Protein AF-A0A8T2E2P3-F1 (afdb_monomer)

Radius of gyration: 32.36 Å; Cα contacts (8 Å, |Δi|>4): 505; chains: 1; bounding box: 103×65×78 Å

Foldseek 3Di:
DDDDDDDDDDDDDDDDDDDDDDDDDDDDDDDDDDDDDDDDDDDDDDDDDDDDDDDDPPPDDPFAFAAEEAEAEPQQFGADPLEGLDDDPVSVVVVLCQQADDPDPQAGAEEEEEPSNQVRPDPVCPPPPNYQYEYADPDPPPPPVPDPSYDYDPAPRRVRVVCCDPPNVVHHQHYYYYDDQVNQQVRQADPRHFKYWYWYWHDDDDHPGGHDDHDPVFKAWQAKADWDDDPNIIIIIIMIGGDDPPPDDDDDDDDDPDPDPPPPLVVVCSVGRPVSNCRRLCVLVVVVVVCLVVPFDWDADPVRPIDGDDPDRDGDDDPPRDDPQDDVDDDPVVLVVVVVVCLQVLDQFQVSCVVVVRCPCQVCQACVNCVVVPNNVDDRRGNWCDRSNCVVPNPDQTPVNVVVVVPD

Mean predicted aligned error: 13.09 Å

Solvent-accessible surface area (backbone atoms only — not comparable to full-atom values): 25775 Å² total; per-residue (Å²): 134,85,91,86,82,89,82,91,84,80,88,86,92,85,84,85,91,88,80,85,87,89,76,89,86,86,88,82,90,84,85,84,85,89,82,91,74,90,78,90,81,84,80,81,88,78,89,80,88,80,91,76,93,71,93,71,79,79,73,75,71,87,73,58,60,32,28,37,45,50,59,29,29,79,84,29,28,52,22,30,96,76,36,66,77,68,79,55,71,70,57,54,48,50,54,48,51,63,56,48,60,64,94,50,87,88,37,32,20,33,39,36,29,26,48,68,45,61,68,54,44,56,72,95,56,54,73,54,79,75,30,39,34,35,38,32,46,84,60,96,81,74,82,54,77,85,43,86,59,41,48,77,28,71,41,71,67,56,42,36,56,54,46,61,32,82,71,36,48,79,36,44,76,50,40,34,41,60,29,31,47,72,50,38,55,65,41,67,80,34,91,50,34,48,34,41,40,36,38,44,28,77,52,92,66,84,52,80,33,55,42,72,79,83,52,68,91,44,32,45,81,60,34,62,52,75,78,43,80,54,91,93,40,43,32,29,51,34,34,31,35,52,56,78,76,77,76,90,74,82,92,78,81,94,76,78,100,70,87,70,80,81,74,58,64,74,60,48,62,73,69,41,57,66,84,58,53,70,52,27,68,68,47,59,56,54,52,49,54,52,45,29,75,74,70,28,48,79,40,83,49,99,83,73,77,53,44,65,42,76,84,92,82,86,85,85,81,68,70,90,84,51,73,97,68,65,78,96,49,93,67,67,57,70,52,56,54,54,51,51,50,40,32,73,71,31,54,38,51,45,52,70,38,44,79,73,73,39,64,91,50,50,72,73,22,31,58,70,46,32,45,75,73,69,43,68,87,54,57,71,22,49,60,50,83,42,72,10,25,45,74,74,44,64,92,57,78,49,76,79,61,52,72,72,65,79,79,124

Nearest PDB structures (foldseek):
  6kp7-assembly1_B  TM=4.936E-01  e=2.558E-30  Plasmodium falciparum
  6a2m-assembly1_B  TM=5.036E-01  e=3.476E-30  Plasmodium falciparum
  8jfd-assembly1_B  TM=5.015E-01  e=2.189E-29  Plasmodium falciparum
  8jfb-assembly1_A  TM=4.984E-01  e=1.079E-28  Plasmodium falciparum
  6kp2-assembly1_B  TM=4.870E-01  e=9.541E-29  Plasmodium falciparum

Organism: NCBI:txid1240361

Secondary structure (DSSP, 8-state):
-----------------------------------------------------------------EEEEEEEETT-EEEBTTB-SS--HHHHHHHHHHHH--SSTT-EEEEEEEHHHHHHS-GGG-S-TTEEEEEE---TT---TTSTTEEEESSHHHHHHHHHSTTHHHHEEEEEE---HHHHHHHTTSTTEEEEEEEEE-S----SEE-PPP-TTTEEEEEEPPPEEETTEEEEEEEEEE--------------S-------HHHHHHHS-HHHHTTSTHHHHHHHHHHHHHHPEEE--TTSS-EEE-SS------TTT-----SSS---HHHHHHHHHHHHHT--BTHHHHTTT--TTHHHHSHHHHHHTT-TTSPTTB--S-HHHHHHHTTPPPHHHHTTTS--

Sequence (408 aa):
MRCLQNSAKTLPLAFKSALLPLSQRWFCKFSPKPSSLTNIFKVSISTMANTLNGNVIMTSKPQSTYQVVVAATKEMGIGKDGKLPWNLPTDLKFFKDLTLSTSDSAKKNAVVMGRKTWESIPKKYRPLSGRLNVVLSRSSGFDIANTENVVTCSSIDSALDLLAAPPFSLSIEKVFVIGGGDILREALNKPSCEAIHITEIDTSIDCDTFIPTVDTSAYQPWCSSFPICENGLRFSFTTHVRVKSSSAGEASDESDGSKVLQVDWKKFSSVLPKMIFDRHEEYLYLNLVKEIISNGNLKDDRTGTGTLSKFGCQMKFNLRRNFPLLTTKRVFWRGVVEELLWFISGSTNAKVLQEKGIRIWDGNASRAYLDGIGLTEREEGDLGPVYGFQWRHFGAKSVASLLSLDTF

InterPro domains:
  IPR001796 Dihydrofolate reductase domain [PF00186] (67-237)
  IPR001796 Dihydrofolate reductase domain [PS51330] (65-242)
  IPR001796 Dihydrofolate reductase domain [cd00209] (69-241)
  IPR017925 Dihydrofolate reductase conserved site [PS00075] (77-99)
  IPR023451 Thymidylate synthase/dCMP hydroxymethylase domain [PF00303] (285-398)
  IPR023451 Thymidylate synthase/dCMP hydroxymethylase domain [cd00351] (285-397)
  IPR024072 Dihydrofolate reductase-like domain superfamily [G3DSA:3.40.430.10] (48-232)
  IPR024072 Dihydrofolate reductase-like domain superfamily [SSF53597] (54-242)
  IPR036926 Thymidylate synthase/dCMP hydroxymethylase superfamily [G3DSA:3.30.572.10] (270-402)
  IPR036926 Thymidylate synthase/dCMP hydroxymethylase superfamily [SSF55831] (251-396)
  IPR045097 Thymidylate synthase/dCMP hydroxymethylase [PTHR11548] (89-397)

pLDDT: mean 79.54, std 26.97, range [21.84, 98.62]

Structure (mmCIF, N/CA/C/O backbone):
data_AF-A0A8T2E2P3-F1
#
_entry.id   AF-A0A8T2E2P3-F1
#
loop_
_atom_site.group_PDB
_atom_site.id
_atom_site.type_symbol
_atom_site.label_atom_id
_atom_site.label_alt_id
_atom_site.label_comp_id
_atom_site.label_asym_id
_atom_site.label_entity_id
_atom_site.label_seq_id
_atom_site.pdbx_PDB_ins_code
_atom_site.Cartn_x
_atom_site.Cartn_y
_atom_site.Cartn_z
_atom_site.occupancy
_atom_site.B_iso_or_equiv
_atom_site.auth_seq_id
_atom_site.auth_comp_id
_atom_site.auth_asym_id
_atom_site.auth_atom_id
_atom_site.pdbx_PDB_model_num
ATOM 1 N N . MET A 1 1 ? -50.646 -14.291 -24.635 1.00 32.50 1 MET A N 1
ATOM 2 C CA . MET A 1 1 ? -51.822 -13.771 -23.905 1.00 32.50 1 MET A CA 1
ATOM 3 C C . MET A 1 1 ? -51.378 -12.578 -23.063 1.00 32.50 1 MET A C 1
ATOM 5 O O . MET A 1 1 ? -50.453 -12.765 -22.291 1.00 32.50 1 MET A O 1
ATOM 9 N N . ARG A 1 2 ? -52.019 -11.407 -23.278 1.00 30.81 2 ARG A N 1
ATOM 10 C CA . ARG A 1 2 ? -51.951 -10.096 -22.562 1.00 30.81 2 ARG A CA 1
ATOM 11 C C . ARG A 1 2 ? -50.539 -9.491 -22.383 1.00 30.81 2 ARG A C 1
ATOM 13 O O . ARG A 1 2 ? -49.791 -9.971 -21.552 1.00 30.81 2 ARG A O 1
ATOM 20 N N . CYS A 1 3 ? -50.030 -8.517 -23.149 1.00 22.23 3 CYS A N 1
ATOM 21 C CA . CYS A 1 3 ? -50.556 -7.315 -23.831 1.00 22.23 3 CYS A CA 1
ATOM 22 C C . CYS A 1 3 ? -50.947 -6.154 -22.891 1.00 22.23 3 CYS A C 1
ATOM 24 O O . CYS A 1 3 ? -51.938 -6.289 -22.184 1.00 22.23 3 CYS A O 1
ATOM 26 N N . LEU A 1 4 ? -50.161 -5.062 -22.945 1.00 29.64 4 LEU A N 1
ATOM 27 C CA . LEU A 1 4 ? -50.432 -3.622 -22.700 1.00 29.64 4 LEU A CA 1
ATOM 28 C C . LEU A 1 4 ? -49.113 -2.896 -23.097 1.00 29.64 4 LEU A C 1
ATOM 30 O O . LEU A 1 4 ? -48.119 -3.068 -22.404 1.00 29.64 4 LEU A O 1
ATOM 34 N N . GLN A 1 5 ? -48.858 -2.400 -24.316 1.00 30.52 5 GLN A N 1
ATOM 35 C CA . GLN A 1 5 ? -49.372 -1.254 -25.098 1.00 30.52 5 GLN A CA 1
ATOM 36 C C . GLN A 1 5 ? -49.203 0.164 -24.499 1.00 30.52 5 GLN A C 1
ATOM 38 O O . GLN A 1 5 ? -49.908 0.523 -23.567 1.00 30.52 5 GLN A O 1
ATOM 43 N N . ASN A 1 6 ? -48.368 0.954 -25.208 1.00 28.56 6 ASN A N 1
ATOM 44 C CA . ASN A 1 6 ? -48.433 2.397 -25.540 1.00 28.56 6 ASN A CA 1
ATOM 45 C C . ASN A 1 6 ? -48.323 3.438 -24.393 1.00 28.56 6 ASN A C 1
ATOM 47 O O . ASN A 1 6 ? -48.790 3.223 -23.292 1.00 28.56 6 ASN A O 1
ATOM 51 N N . SER A 1 7 ? -47.722 4.624 -24.559 1.00 26.42 7 SER A N 1
ATOM 52 C CA . SER A 1 7 ? -47.646 5.494 -25.737 1.00 26.42 7 SER A CA 1
ATOM 53 C C . SER A 1 7 ? -46.499 6.515 -25.632 1.00 26.42 7 SER A C 1
ATOM 55 O O . SER A 1 7 ? -46.106 6.920 -24.539 1.00 26.42 7 SER A O 1
ATOM 57 N N . ALA A 1 8 ? -46.021 6.963 -26.792 1.00 27.27 8 ALA A N 1
ATOM 58 C CA . ALA A 1 8 ? -45.264 8.195 -26.974 1.00 27.27 8 ALA A CA 1
ATOM 59 C C . ALA A 1 8 ? -46.207 9.415 -26.968 1.00 27.27 8 ALA A C 1
ATOM 61 O O . ALA A 1 8 ? -47.279 9.357 -27.573 1.00 27.27 8 ALA A O 1
ATOM 62 N N . LYS A 1 9 ? -45.773 10.537 -26.374 1.00 28.06 9 LYS A N 1
ATOM 63 C CA . LYS A 1 9 ? -46.256 11.893 -26.685 1.00 28.06 9 LYS A CA 1
ATOM 64 C C . LYS A 1 9 ? -45.109 12.909 -26.640 1.00 28.06 9 LYS A C 1
ATOM 66 O O . LYS A 1 9 ? -44.161 12.797 -25.872 1.00 28.06 9 LYS A O 1
ATOM 71 N N . THR A 1 10 ? -45.245 13.855 -27.550 1.00 27.80 10 THR A N 1
ATOM 72 C CA . THR A 1 10 ? -44.367 14.900 -28.075 1.00 27.80 10 THR A CA 1
ATOM 73 C C . THR A 1 10 ? -44.392 16.209 -27.258 1.00 27.80 10 THR A C 1
ATOM 75 O O . THR A 1 10 ? -45.474 16.614 -26.861 1.00 27.80 10 THR A O 1
ATOM 78 N N . LEU A 1 11 ? -43.214 16.867 -27.140 1.00 25.88 11 LEU A N 1
ATOM 79 C CA . LEU A 1 11 ? -42.874 18.320 -27.284 1.00 25.88 11 LEU A CA 1
ATOM 80 C C . LEU A 1 11 ? -43.616 19.408 -26.442 1.00 25.88 11 LEU A C 1
ATOM 82 O O . LEU A 1 11 ? -44.789 19.226 -26.141 1.00 25.88 11 LEU A O 1
ATOM 86 N N . PRO A 1 12 ? -42.983 20.566 -26.083 1.00 29.44 12 PRO A N 1
ATOM 87 C CA . PRO A 1 12 ? -42.360 21.491 -27.053 1.00 29.44 12 PRO A CA 1
ATOM 88 C C . PRO A 1 12 ? -41.053 22.229 -26.671 1.00 29.44 12 PRO A C 1
ATOM 90 O O . PRO A 1 12 ? -40.646 22.331 -25.518 1.00 29.44 12 PRO A O 1
ATOM 93 N N . LEU A 1 13 ? -40.432 22.779 -27.728 1.00 26.31 13 LEU A N 1
ATOM 94 C CA . LEU A 1 13 ? -39.386 23.808 -27.746 1.00 26.31 13 LEU A CA 1
ATOM 95 C C . LEU A 1 13 ? -39.883 25.170 -27.219 1.00 26.31 13 LEU A C 1
ATOM 97 O O . LEU A 1 13 ? -40.925 25.636 -27.669 1.00 26.31 13 LEU A O 1
ATOM 101 N N . ALA A 1 14 ? -39.038 25.854 -26.438 1.00 27.03 14 ALA A N 1
ATOM 102 C CA . ALA A 1 14 ? -38.709 27.297 -26.464 1.00 27.03 14 ALA A CA 1
ATOM 103 C C . ALA A 1 14 ? -37.626 27.502 -25.369 1.00 27.03 14 ALA A C 1
ATOM 105 O O . ALA A 1 14 ? -37.772 26.948 -24.291 1.00 27.03 14 ALA A O 1
ATOM 106 N N . PHE A 1 15 ? -36.467 28.144 -25.526 1.00 25.30 15 PHE A N 1
ATOM 107 C CA . PHE A 1 15 ? -36.116 29.402 -26.178 1.00 25.30 15 PHE A CA 1
ATOM 108 C C . PHE A 1 15 ? -34.652 29.358 -26.664 1.00 25.30 15 PHE A C 1
ATOM 110 O O . PHE A 1 15 ? -33.798 28.691 -26.082 1.00 25.30 15 PHE A O 1
ATOM 117 N N . LYS A 1 16 ? -34.378 30.091 -27.746 1.00 23.72 16 LYS A N 1
ATOM 118 C CA . LYS A 1 16 ? -33.065 30.286 -28.373 1.00 23.72 16 LYS A CA 1
ATOM 119 C C . LYS A 1 16 ? -32.255 31.413 -27.701 1.00 23.72 16 LYS A C 1
ATOM 121 O O . LYS A 1 16 ? -32.829 32.358 -27.178 1.00 23.72 16 LYS A O 1
ATOM 126 N N . SER A 1 17 ? -30.941 31.328 -27.941 1.00 24.06 17 SER A N 1
ATOM 127 C CA . SER A 1 17 ? -29.951 32.397 -28.203 1.00 24.06 17 SER A CA 1
ATOM 128 C C . SER A 1 17 ? -29.330 33.208 -27.061 1.00 24.06 17 SER A C 1
ATOM 130 O O . SER A 1 17 ? -30.025 33.963 -26.392 1.00 24.06 17 SER A O 1
ATOM 132 N N . ALA A 1 18 ? -27.989 33.130 -27.000 1.00 25.72 18 ALA A N 1
ATOM 133 C CA . ALA A 1 18 ? -26.968 34.181 -26.786 1.00 25.72 18 ALA A CA 1
ATOM 134 C C . ALA A 1 18 ? -25.758 33.518 -26.081 1.00 25.72 18 ALA A C 1
ATOM 136 O O . ALA A 1 18 ? -25.969 32.798 -25.119 1.00 25.72 18 ALA A O 1
ATOM 137 N N . LEU A 1 19 ? -24.475 33.628 -26.435 1.00 25.45 19 LEU A N 1
ATOM 138 C CA . LEU A 1 19 ? -23.687 34.404 -27.392 1.00 25.45 19 LEU A CA 1
ATOM 139 C C . LEU A 1 19 ? -22.328 33.671 -27.554 1.00 25.45 19 LEU A C 1
ATOM 141 O O . LEU A 1 19 ? -21.852 33.015 -26.629 1.00 25.45 19 LEU A O 1
ATOM 145 N N . LEU A 1 20 ? -21.725 33.784 -28.740 1.00 26.14 20 LEU A N 1
ATOM 146 C CA . LEU A 1 20 ? -20.353 33.374 -29.090 1.00 26.14 20 LEU A CA 1
ATOM 147 C C . LEU A 1 20 ? -19.294 34.305 -28.432 1.00 26.14 20 LEU A C 1
ATOM 149 O O . LEU A 1 20 ? -19.658 35.334 -27.861 1.00 26.14 20 LEU A O 1
ATOM 153 N N . PRO A 1 21 ? -17.993 33.948 -28.480 1.00 29.62 21 PRO A N 1
ATOM 154 C CA . PRO A 1 21 ? -16.969 34.382 -27.535 1.00 29.62 21 PRO A CA 1
ATOM 155 C C . PRO A 1 21 ? -16.319 35.712 -27.925 1.00 29.62 21 PRO A C 1
ATOM 157 O O . PRO A 1 21 ? -16.136 36.012 -29.103 1.00 29.62 21 PRO A O 1
ATOM 160 N N . LEU A 1 22 ? -15.881 36.475 -26.922 1.00 24.39 22 LEU A N 1
ATOM 161 C CA . LEU A 1 22 ? -15.024 37.640 -27.119 1.00 24.39 22 LEU A CA 1
ATOM 162 C C . LEU A 1 22 ? -13.557 37.263 -26.914 1.00 24.39 22 LEU A C 1
ATOM 164 O O . LEU A 1 22 ? -13.093 36.984 -25.811 1.00 24.39 22 LEU A O 1
ATOM 168 N N . SER A 1 23 ? -12.843 37.265 -28.032 1.00 23.02 23 SER A N 1
ATOM 169 C CA . SER A 1 23 ? -11.392 37.305 -28.142 1.00 23.02 23 SER A CA 1
ATOM 170 C C . SER A 1 23 ? -10.865 38.747 -28.111 1.00 23.02 23 SER A C 1
ATOM 172 O O . SER A 1 23 ? -11.543 39.640 -28.612 1.00 23.02 23 SER A O 1
ATOM 174 N N . GLN A 1 24 ? -9.586 38.888 -27.728 1.00 23.72 24 GLN A N 1
ATOM 175 C CA . GLN A 1 24 ? -8.677 40.033 -27.951 1.00 23.72 24 GLN A CA 1
ATOM 176 C C . GLN A 1 24 ? -8.934 41.256 -27.044 1.00 23.72 24 GLN A C 1
ATOM 178 O O . GLN A 1 24 ? -10.059 41.693 -26.881 1.00 23.72 24 GLN A O 1
ATOM 183 N N . ARG A 1 25 ? -7.958 41.882 -26.380 1.00 24.16 25 ARG A N 1
ATOM 184 C CA . ARG A 1 25 ? -6.604 42.320 -26.763 1.00 24.16 25 ARG A CA 1
ATOM 185 C C . ARG A 1 25 ? -5.821 42.573 -25.470 1.00 24.16 25 ARG A C 1
ATOM 187 O O . ARG A 1 25 ? -6.379 43.225 -24.606 1.00 24.16 25 ARG A O 1
ATOM 194 N N . TRP A 1 26 ? -4.545 42.198 -25.408 1.00 23.14 26 TRP A N 1
ATOM 195 C CA . TRP A 1 26 ? -3.450 43.097 -25.005 1.00 23.14 26 TRP A CA 1
ATOM 196 C C . TRP A 1 26 ? -2.167 42.586 -25.674 1.00 23.14 26 TRP A C 1
ATOM 198 O O . TRP A 1 26 ? -1.697 41.482 -25.418 1.00 23.14 26 TRP A O 1
ATOM 208 N N . PHE A 1 27 ? -1.670 43.387 -26.614 1.00 22.23 27 PHE A N 1
ATOM 209 C CA . PHE A 1 27 ? -0.384 43.244 -27.290 1.00 22.23 27 PHE A CA 1
ATOM 210 C C . PHE A 1 27 ? 0.647 44.068 -26.514 1.00 22.23 27 PHE A C 1
ATOM 212 O O . PHE A 1 27 ? 0.399 45.244 -26.277 1.00 22.23 27 PHE A O 1
ATOM 219 N N . CYS A 1 28 ? 1.806 43.483 -26.222 1.00 23.55 28 CYS A N 1
ATOM 220 C CA . CYS A 1 28 ? 3.120 44.143 -26.229 1.00 23.55 28 CYS A CA 1
ATOM 221 C C . CYS A 1 28 ? 4.172 43.022 -26.269 1.00 23.55 28 CYS A C 1
ATOM 223 O O . CYS A 1 28 ? 4.349 42.290 -25.306 1.00 23.55 28 CYS A O 1
ATOM 225 N N . LYS A 1 29 ? 4.616 42.644 -27.475 1.00 23.12 29 LYS A N 1
ATOM 226 C CA . LYS A 1 29 ? 5.936 42.987 -28.042 1.00 23.12 29 LYS A CA 1
ATOM 227 C C . LYS A 1 29 ? 7.100 42.575 -27.134 1.00 23.12 29 LYS A C 1
ATOM 229 O O . LYS A 1 29 ? 7.430 43.320 -26.233 1.00 23.12 29 LYS A O 1
ATOM 234 N N . PHE A 1 30 ? 7.743 41.451 -27.456 1.00 23.47 30 PHE A N 1
ATOM 235 C CA . PHE A 1 30 ? 9.189 41.355 -27.714 1.00 23.47 30 PHE A CA 1
ATOM 236 C C . PHE A 1 30 ? 9.489 39.974 -28.331 1.00 23.47 30 PHE A C 1
ATOM 238 O O . PHE A 1 30 ? 9.355 38.943 -27.683 1.00 23.47 30 PHE A O 1
ATOM 245 N N . SER A 1 31 ? 9.863 39.963 -29.612 1.00 21.84 31 SER A N 1
ATOM 246 C CA . SER A 1 31 ? 10.629 38.871 -30.230 1.00 21.84 31 SER A CA 1
ATOM 247 C C . SER A 1 31 ? 12.106 39.254 -30.212 1.00 21.84 31 SER A C 1
ATOM 249 O O . SER A 1 31 ? 12.425 40.438 -30.344 1.00 21.84 31 SER A O 1
ATOM 251 N N . PRO A 1 32 ? 12.999 38.258 -30.200 1.00 25.39 32 PRO A N 1
ATOM 252 C CA . PRO A 1 32 ? 13.925 38.164 -31.322 1.00 25.39 32 PRO A CA 1
ATOM 253 C C . PRO A 1 32 ? 13.973 36.756 -31.933 1.00 25.39 32 PRO A C 1
ATOM 255 O O . PRO A 1 32 ? 13.748 35.741 -31.280 1.00 25.39 32 PRO A O 1
ATOM 258 N N . LYS A 1 33 ? 14.229 36.744 -33.242 1.00 26.05 33 LYS A N 1
ATOM 259 C CA . LYS A 1 33 ? 14.414 35.583 -34.123 1.00 26.05 33 LYS A CA 1
ATOM 260 C C . LYS A 1 33 ? 15.850 35.012 -34.011 1.00 26.05 33 LYS A C 1
ATOM 262 O O . LYS A 1 33 ? 16.693 35.640 -33.376 1.00 26.05 33 LYS A O 1
ATOM 267 N N . PRO A 1 34 ? 16.118 33.828 -34.600 1.00 29.92 34 PRO A N 1
ATOM 268 C CA . PRO A 1 34 ? 17.146 32.892 -34.151 1.00 29.92 34 PRO A CA 1
ATOM 269 C C . PRO A 1 34 ? 18.519 33.157 -34.775 1.00 29.92 34 PRO A C 1
ATOM 271 O O . PRO A 1 34 ? 18.611 33.597 -35.920 1.00 29.92 34 PRO A O 1
ATOM 274 N N . SER A 1 35 ? 19.583 32.798 -34.055 1.00 25.56 35 SER A N 1
ATOM 275 C CA . SER A 1 35 ? 20.931 32.679 -34.607 1.00 25.56 35 SER A CA 1
ATOM 276 C C . SER A 1 35 ? 21.362 31.212 -34.669 1.00 25.56 35 SER A C 1
ATOM 278 O O . SER A 1 35 ? 21.350 30.466 -33.694 1.00 25.56 35 SER A O 1
ATOM 280 N N . SER A 1 36 ? 21.718 30.822 -35.888 1.00 24.52 36 SER A N 1
ATOM 281 C CA . SER A 1 36 ? 22.431 29.610 -36.271 1.00 24.52 36 SER A CA 1
ATOM 282 C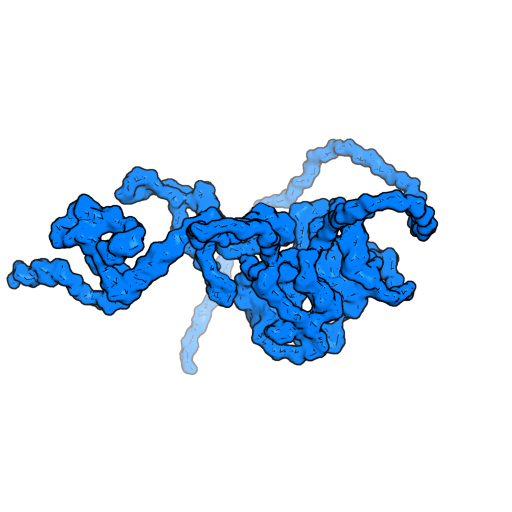 C . SER A 1 36 ? 23.771 29.516 -35.548 1.00 24.52 36 SER A C 1
ATOM 284 O O . SER A 1 36 ? 24.603 30.389 -35.766 1.00 24.52 36 SER A O 1
ATOM 286 N N . LEU A 1 37 ? 24.024 28.425 -34.823 1.00 25.80 37 LEU A N 1
ATOM 287 C CA . LEU A 1 37 ? 25.370 27.875 -34.651 1.00 25.80 37 LEU A CA 1
ATOM 288 C C . LEU A 1 37 ? 25.288 26.348 -34.553 1.00 25.80 37 LEU A C 1
ATOM 290 O O . LEU A 1 37 ? 24.972 25.764 -33.520 1.00 25.80 37 LEU A O 1
ATOM 294 N N . THR A 1 38 ? 25.591 25.711 -35.678 1.00 26.02 38 THR A N 1
ATOM 295 C CA . THR A 1 38 ? 26.175 24.374 -35.745 1.00 26.02 38 THR A CA 1
ATOM 296 C C . THR A 1 38 ? 27.364 24.284 -34.790 1.00 26.02 38 THR A C 1
ATOM 298 O O . THR A 1 38 ? 28.308 25.054 -34.940 1.00 26.02 38 THR A O 1
ATOM 301 N N . ASN A 1 39 ? 27.363 23.327 -33.863 1.00 26.00 39 ASN A N 1
ATOM 302 C CA . ASN A 1 39 ? 28.605 22.826 -33.286 1.00 26.00 39 ASN A CA 1
ATOM 303 C C . ASN A 1 39 ? 28.521 21.317 -33.067 1.00 26.00 39 ASN A C 1
ATOM 305 O O . ASN A 1 39 ? 27.759 20.797 -32.256 1.00 26.00 39 ASN A O 1
ATOM 309 N N . ILE A 1 40 ? 29.327 20.640 -33.875 1.00 25.66 40 ILE A N 1
ATOM 310 C CA . ILE A 1 40 ? 29.648 19.225 -33.839 1.00 25.66 40 ILE A CA 1
ATOM 311 C C . ILE A 1 40 ? 30.580 19.025 -32.642 1.00 25.66 40 ILE A C 1
ATOM 313 O O . ILE A 1 40 ? 31.714 19.492 -32.674 1.00 25.66 40 ILE A O 1
ATOM 317 N N . PHE A 1 41 ? 30.142 18.309 -31.608 1.00 24.27 41 PHE A N 1
ATOM 318 C CA . PHE A 1 41 ? 31.055 17.774 -30.599 1.00 24.27 41 PHE A CA 1
ATOM 319 C C . PHE A 1 41 ? 31.232 16.274 -30.826 1.00 24.27 41 PHE A C 1
ATOM 321 O O . PHE A 1 41 ? 30.468 15.447 -30.339 1.00 24.27 41 PHE A O 1
ATOM 328 N N . LYS A 1 42 ? 32.280 15.928 -31.583 1.00 23.34 42 LYS A N 1
ATOM 329 C CA . LYS A 1 42 ? 32.980 14.652 -31.417 1.00 23.34 42 LYS A CA 1
ATOM 330 C C . LYS A 1 42 ? 33.859 14.797 -30.178 1.00 23.34 42 LYS A C 1
ATOM 332 O O . LYS A 1 42 ? 34.822 15.556 -30.215 1.00 23.34 42 LYS A O 1
ATOM 337 N N . VAL A 1 43 ? 33.556 14.074 -29.105 1.00 24.30 43 VAL A N 1
ATOM 338 C CA . VAL A 1 43 ? 34.501 13.890 -27.996 1.00 24.30 43 VAL A CA 1
ATOM 339 C C . VAL A 1 43 ? 35.020 12.463 -28.070 1.00 24.30 43 VAL A C 1
ATOM 341 O O . VAL A 1 43 ? 34.298 11.506 -27.809 1.00 24.30 43 VAL A O 1
ATOM 344 N N . SER A 1 44 ? 36.281 12.349 -28.479 1.00 22.84 44 SER A N 1
ATOM 345 C CA . SER A 1 44 ? 37.091 11.144 -28.338 1.00 22.84 44 SER A CA 1
ATOM 346 C C . SER A 1 44 ? 37.730 11.203 -26.951 1.00 22.84 44 SER A C 1
ATOM 348 O O . SER A 1 44 ? 38.431 12.167 -26.649 1.00 22.84 44 SER A O 1
ATOM 350 N N . ILE A 1 45 ? 37.466 10.223 -26.087 1.00 27.70 45 ILE A N 1
ATOM 351 C CA . ILE A 1 45 ? 38.101 10.145 -24.766 1.00 27.70 45 ILE A CA 1
ATOM 352 C C . ILE A 1 45 ? 39.444 9.433 -24.942 1.00 27.70 45 ILE A C 1
ATOM 354 O O . ILE A 1 45 ? 39.493 8.217 -25.105 1.00 27.70 45 ILE A O 1
ATOM 358 N N . SER A 1 46 ? 40.536 10.198 -24.929 1.00 24.88 46 SER A N 1
ATOM 359 C CA . SER A 1 46 ? 41.890 9.668 -24.770 1.00 24.88 46 SER A CA 1
ATOM 360 C C . SER A 1 46 ? 42.219 9.534 -23.284 1.00 24.88 46 SER A C 1
ATOM 362 O O . SER A 1 46 ? 42.163 10.510 -22.535 1.00 24.88 46 SER A O 1
ATOM 364 N N . THR A 1 47 ? 42.578 8.322 -22.878 1.00 26.34 47 THR A N 1
ATOM 365 C CA . THR A 1 47 ? 43.070 7.947 -21.551 1.00 26.34 47 THR A CA 1
ATOM 366 C C . THR A 1 47 ? 44.267 8.808 -21.137 1.00 26.34 47 THR A C 1
ATOM 368 O O . THR A 1 47 ? 45.287 8.801 -21.822 1.00 26.34 47 THR A O 1
ATOM 371 N N . MET A 1 48 ? 44.183 9.496 -19.996 1.00 24.67 48 MET A N 1
ATOM 372 C CA . MET A 1 48 ? 45.365 9.998 -19.291 1.00 24.67 48 MET A CA 1
ATOM 373 C C . MET A 1 48 ? 45.557 9.191 -18.011 1.00 24.67 48 MET A C 1
ATOM 375 O O . MET A 1 48 ? 44.768 9.282 -17.073 1.00 24.67 48 MET A O 1
ATOM 379 N N . ALA A 1 49 ? 46.602 8.366 -18.014 1.00 26.75 49 ALA A N 1
ATOM 380 C CA . ALA A 1 49 ? 47.135 7.726 -16.826 1.00 26.75 49 ALA A CA 1
ATOM 381 C C . ALA A 1 49 ? 48.008 8.742 -16.081 1.00 26.75 49 ALA A C 1
ATOM 383 O O . ALA A 1 49 ? 48.949 9.274 -16.660 1.00 26.75 49 ALA A O 1
ATOM 384 N N . ASN A 1 50 ? 47.712 8.982 -14.805 1.00 26.02 50 ASN A N 1
ATOM 385 C CA . ASN A 1 50 ? 48.649 9.604 -13.877 1.00 26.02 50 ASN A CA 1
ATOM 386 C C . ASN A 1 50 ? 48.772 8.708 -12.646 1.00 26.02 50 ASN A C 1
ATOM 388 O O . ASN A 1 50 ? 47.819 8.512 -11.893 1.00 26.02 50 ASN A O 1
ATOM 392 N N . THR A 1 51 ? 49.964 8.146 -12.484 1.00 27.27 51 THR A N 1
ATOM 393 C CA . THR A 1 51 ? 50.394 7.353 -11.336 1.00 27.27 51 THR A CA 1
ATOM 394 C C . THR A 1 51 ? 50.811 8.299 -10.217 1.00 27.27 51 THR A C 1
ATOM 396 O O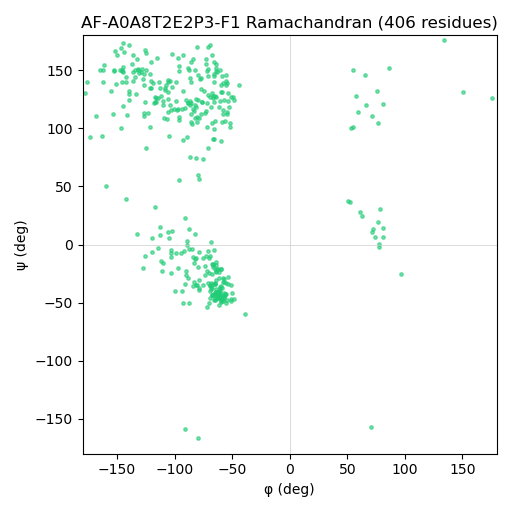 . THR A 1 51 ? 51.775 9.034 -10.396 1.00 27.27 51 THR A O 1
ATOM 399 N N . LEU A 1 52 ? 50.145 8.255 -9.061 1.00 27.41 52 LEU A N 1
ATOM 400 C CA . LEU A 1 52 ? 50.666 8.791 -7.799 1.00 27.41 52 LEU A CA 1
ATOM 401 C C . LEU A 1 52 ? 50.192 7.901 -6.639 1.00 27.41 52 LEU A C 1
ATOM 403 O O . LEU A 1 52 ? 48.996 7.723 -6.418 1.00 27.41 52 LEU A O 1
ATOM 407 N N . ASN A 1 53 ? 51.165 7.323 -5.933 1.00 32.66 53 ASN A N 1
ATOM 408 C CA . ASN A 1 53 ? 50.998 6.537 -4.713 1.00 32.66 53 ASN A CA 1
ATOM 409 C C . ASN A 1 53 ? 50.506 7.423 -3.562 1.00 32.66 53 ASN A C 1
ATOM 411 O O . ASN A 1 53 ? 51.161 8.399 -3.202 1.00 32.66 53 ASN A O 1
ATOM 415 N N . GLY A 1 54 ? 49.403 7.028 -2.934 1.00 27.77 54 GLY A N 1
ATOM 416 C CA . GLY A 1 54 ? 48.909 7.599 -1.685 1.00 27.77 54 GLY A CA 1
ATOM 417 C C . GLY A 1 54 ? 47.569 6.967 -1.334 1.00 27.77 54 GLY A C 1
ATOM 418 O O . GLY A 1 54 ? 46.681 6.930 -2.178 1.00 27.77 54 GLY A O 1
ATOM 419 N N . ASN A 1 55 ? 47.442 6.419 -0.124 1.00 31.44 55 ASN A N 1
ATOM 420 C CA . ASN A 1 55 ? 46.243 5.737 0.368 1.00 31.44 55 ASN A CA 1
ATOM 421 C C . ASN A 1 55 ? 44.986 6.603 0.186 1.00 31.44 55 ASN A C 1
ATOM 423 O O . ASN A 1 55 ? 44.714 7.504 0.979 1.00 31.44 55 ASN A O 1
ATOM 427 N N . VAL A 1 56 ? 44.205 6.303 -0.852 1.00 25.38 56 VAL A N 1
ATOM 428 C CA . VAL A 1 56 ? 42.878 6.876 -1.058 1.00 25.38 56 VAL A CA 1
ATOM 429 C C . VAL A 1 56 ? 41.923 6.124 -0.143 1.00 25.38 56 VAL A C 1
ATOM 431 O O . VAL A 1 56 ? 41.602 4.959 -0.376 1.00 25.38 56 VAL A O 1
ATOM 434 N N . ILE A 1 57 ? 41.453 6.801 0.904 1.00 28.33 57 ILE A N 1
ATOM 435 C CA . ILE A 1 57 ? 40.184 6.451 1.539 1.00 28.33 57 ILE A CA 1
ATOM 436 C C . ILE A 1 57 ? 39.150 6.506 0.412 1.00 28.33 57 ILE A C 1
ATOM 438 O O . ILE A 1 57 ? 38.837 7.587 -0.085 1.00 28.33 57 ILE A O 1
ATOM 442 N N . MET A 1 58 ? 38.700 5.336 -0.049 1.00 25.19 58 MET A N 1
ATOM 443 C CA . MET A 1 58 ? 37.645 5.183 -1.050 1.00 25.19 58 MET A CA 1
ATOM 444 C C . MET A 1 58 ? 36.372 5.824 -0.499 1.00 25.19 58 MET A C 1
ATOM 446 O O . MET A 1 58 ? 35.574 5.182 0.182 1.00 25.19 58 MET A O 1
ATOM 450 N N . THR A 1 59 ? 36.187 7.113 -0.759 1.00 27.08 59 THR A N 1
ATOM 451 C CA . THR A 1 59 ? 34.909 7.776 -0.554 1.00 27.08 59 THR A CA 1
ATOM 452 C C . THR A 1 59 ? 33.959 7.177 -1.586 1.00 27.08 59 THR A C 1
ATOM 454 O O . THR A 1 59 ? 34.080 7.400 -2.790 1.00 27.08 59 THR A O 1
ATOM 457 N N . SER A 1 60 ? 33.063 6.302 -1.129 1.00 35.31 60 SER A N 1
ATOM 458 C CA . SER A 1 60 ? 32.063 5.667 -1.981 1.00 35.31 60 SER A CA 1
ATOM 459 C C . SER A 1 60 ? 31.304 6.751 -2.749 1.00 35.31 60 SER A C 1
ATOM 461 O O . SER A 1 60 ? 30.652 7.593 -2.125 1.00 35.31 60 SER A O 1
ATOM 463 N N . LYS A 1 61 ? 31.389 6.739 -4.088 1.00 41.28 61 LYS A N 1
ATOM 464 C CA . LYS A 1 61 ? 30.507 7.530 -4.961 1.00 41.28 61 LYS A CA 1
ATOM 465 C C . LYS A 1 61 ? 29.064 7.399 -4.445 1.00 41.28 61 LYS A C 1
ATOM 467 O O . LYS A 1 61 ? 28.671 6.275 -4.121 1.00 41.28 61 LYS A O 1
ATOM 472 N N . PRO A 1 62 ? 28.259 8.477 -4.390 1.00 46.97 62 PRO A N 1
ATOM 473 C CA . PRO A 1 62 ? 26.828 8.334 -4.154 1.00 46.97 62 PRO A CA 1
ATOM 474 C C . PRO A 1 62 ? 26.266 7.451 -5.269 1.00 46.97 62 PRO A C 1
ATOM 476 O O . PRO A 1 62 ? 26.208 7.849 -6.430 1.00 46.97 62 PRO A O 1
ATOM 479 N N . GLN A 1 63 ? 25.957 6.204 -4.931 1.00 57.19 63 GLN A N 1
ATOM 480 C CA . GLN A 1 63 ? 25.491 5.225 -5.895 1.00 57.19 63 GLN A CA 1
ATOM 481 C C . GLN A 1 63 ? 24.058 5.609 -6.269 1.00 57.19 63 GLN A C 1
ATOM 483 O O . GLN A 1 63 ? 23.180 5.608 -5.404 1.00 57.19 63 GLN A O 1
ATOM 488 N N . SER A 1 64 ? 23.830 5.985 -7.530 1.00 81.31 64 SER A N 1
ATOM 489 C CA . SER A 1 64 ? 22.484 6.283 -8.027 1.00 81.31 64 SER A CA 1
ATOM 490 C C . SER A 1 64 ? 21.561 5.103 -7.746 1.00 81.31 64 SER A C 1
ATOM 492 O O . SER A 1 64 ? 21.895 3.951 -8.033 1.00 81.31 64 SER A O 1
ATOM 494 N N . THR A 1 65 ? 20.402 5.389 -7.169 1.00 93.12 65 THR A N 1
ATOM 495 C CA . THR A 1 65 ? 19.395 4.383 -6.848 1.00 93.12 65 THR A CA 1
ATOM 496 C C . THR A 1 65 ? 18.389 4.242 -7.984 1.00 93.12 65 THR A C 1
ATOM 498 O O . THR A 1 65 ? 18.291 5.090 -8.875 1.00 93.12 65 THR A O 1
ATOM 501 N N . TYR A 1 66 ? 17.644 3.142 -7.983 1.00 96.50 66 TYR A N 1
ATOM 502 C CA . TYR A 1 66 ? 16.582 2.893 -8.951 1.00 96.50 66 TYR A CA 1
ATOM 503 C C . TYR A 1 66 ? 15.420 2.138 -8.316 1.00 96.50 66 TYR A C 1
ATOM 505 O O . TYR A 1 66 ? 15.475 1.690 -7.170 1.00 96.50 66 TYR A O 1
ATOM 513 N N . GLN A 1 67 ? 14.353 1.992 -9.089 1.00 97.88 67 GLN A N 1
ATOM 514 C CA . GLN A 1 67 ? 13.168 1.222 -8.734 1.00 97.88 67 GLN A CA 1
ATOM 515 C C . GLN A 1 67 ? 12.900 0.187 -9.816 1.00 97.88 67 GLN A C 1
ATOM 517 O O . GLN A 1 67 ? 13.233 0.405 -10.978 1.00 97.88 67 GLN A O 1
ATOM 522 N N . VAL A 1 68 ? 12.305 -0.941 -9.458 1.00 98.56 68 VAL A N 1
ATOM 523 C CA . VAL A 1 68 ? 11.894 -1.968 -10.419 1.00 98.56 68 VAL A CA 1
ATOM 524 C C . VAL A 1 68 ? 10.409 -1.833 -10.712 1.00 98.56 68 VAL A C 1
ATOM 526 O O . VAL A 1 68 ? 9.619 -1.605 -9.799 1.00 98.56 68 VAL A O 1
ATOM 529 N N . VAL A 1 69 ? 10.026 -2.006 -11.978 1.00 98.56 69 VAL A N 1
ATOM 530 C CA . VAL A 1 69 ? 8.621 -2.137 -12.387 1.00 98.56 69 VAL A CA 1
ATOM 531 C C . VAL A 1 69 ? 8.459 -3.421 -13.186 1.00 98.56 69 VAL A C 1
ATOM 533 O O . VAL A 1 69 ? 9.151 -3.609 -14.186 1.00 98.56 69 VAL A O 1
ATOM 536 N N . VAL A 1 70 ? 7.570 -4.311 -12.747 1.00 98.31 70 VAL A N 1
ATOM 537 C CA . VAL A 1 70 ? 7.369 -5.617 -13.386 1.00 98.31 70 VAL A CA 1
ATOM 538 C C . VAL A 1 70 ? 5.953 -6.150 -13.169 1.00 98.31 70 VAL A C 1
ATOM 540 O O . VAL A 1 70 ? 5.346 -5.899 -12.135 1.00 98.31 70 VAL A O 1
ATOM 543 N N . ALA A 1 71 ? 5.435 -6.918 -14.124 1.00 98.25 71 ALA A N 1
ATOM 544 C CA . ALA A 1 71 ? 4.264 -7.770 -13.936 1.00 98.25 71 ALA A CA 1
ATOM 545 C C . ALA A 1 71 ? 4.725 -9.230 -13.907 1.00 98.25 71 ALA A C 1
ATOM 547 O O . ALA A 1 71 ? 5.533 -9.624 -14.751 1.00 98.25 71 ALA A O 1
ATOM 548 N N . ALA A 1 72 ? 4.254 -10.011 -12.936 1.00 97.88 72 ALA A N 1
ATOM 549 C CA . ALA A 1 72 ? 4.686 -11.393 -12.767 1.00 97.88 72 ALA A CA 1
ATOM 550 C C . ALA A 1 72 ? 3.557 -12.296 -12.259 1.00 97.88 72 ALA A C 1
ATOM 552 O O . ALA A 1 72 ? 2.689 -11.858 -11.500 1.00 97.88 72 ALA A O 1
ATOM 553 N N . THR A 1 73 ? 3.593 -13.569 -12.655 1.00 97.69 73 THR A N 1
ATOM 554 C CA . THR A 1 73 ? 2.743 -14.614 -12.066 1.00 97.69 73 THR A CA 1
ATOM 555 C C . THR A 1 73 ? 3.160 -14.913 -10.626 1.00 97.69 73 THR A C 1
ATOM 557 O O . THR A 1 73 ? 4.216 -14.477 -10.156 1.00 97.69 73 THR A O 1
ATOM 560 N N . LYS A 1 74 ? 2.363 -15.725 -9.928 1.00 93.81 74 LYS A N 1
ATOM 561 C CA . LYS A 1 74 ? 2.685 -16.231 -8.587 1.00 93.81 74 LYS A CA 1
ATOM 562 C C . LYS A 1 74 ? 4.039 -16.953 -8.517 1.00 93.81 74 LYS A C 1
ATOM 564 O O . LYS A 1 74 ? 4.725 -16.877 -7.503 1.00 93.81 74 LYS A O 1
ATOM 569 N N . GLU A 1 75 ? 4.434 -17.625 -9.594 1.00 95.81 75 GLU A N 1
ATOM 570 C CA . GLU A 1 75 ? 5.712 -18.330 -9.737 1.00 95.81 75 GLU A CA 1
ATOM 571 C C . GLU A 1 75 ? 6.841 -17.422 -10.264 1.00 95.81 75 GLU A C 1
ATOM 573 O O . GLU A 1 75 ? 7.898 -17.907 -10.662 1.00 95.81 75 GLU A O 1
ATOM 578 N N . MET A 1 76 ? 6.634 -16.101 -10.271 1.00 96.81 76 MET A N 1
ATOM 579 C CA . MET A 1 76 ? 7.568 -15.094 -10.783 1.00 96.81 76 MET A CA 1
ATOM 580 C C . MET A 1 76 ? 7.885 -15.239 -12.285 1.00 96.81 76 MET A C 1
ATOM 582 O O . MET A 1 76 ? 8.963 -14.847 -12.746 1.00 96.81 76 MET A O 1
ATOM 586 N N . GLY A 1 77 ? 6.945 -15.788 -13.063 1.00 97.50 77 GLY A N 1
ATOM 587 C CA . GLY A 1 77 ? 7.005 -15.829 -14.524 1.00 97.50 77 GLY A CA 1
ATOM 588 C C . GLY A 1 77 ? 6.644 -14.473 -15.129 1.00 97.50 77 GLY A C 1
ATOM 589 O O . GLY A 1 77 ? 5.675 -13.850 -14.701 1.00 97.50 77 GLY A O 1
ATOM 590 N N . ILE A 1 78 ? 7.426 -13.999 -16.104 1.00 97.19 78 ILE A N 1
ATOM 591 C CA . ILE A 1 78 ? 7.277 -12.654 -16.701 1.00 97.19 78 ILE A CA 1
ATOM 592 C C . ILE A 1 78 ? 7.134 -12.658 -18.227 1.00 97.19 78 ILE A C 1
ATOM 594 O O . ILE A 1 78 ? 6.900 -11.613 -18.833 1.00 97.19 78 ILE A O 1
ATOM 598 N N . GLY A 1 79 ? 7.356 -13.802 -18.873 1.00 95.94 79 GLY A N 1
ATOM 599 C CA . GLY A 1 79 ? 7.526 -13.861 -20.318 1.00 95.94 79 GLY A CA 1
ATOM 600 C C . GLY A 1 79 ? 7.404 -15.270 -20.878 1.00 95.94 79 GLY A C 1
ATOM 601 O O . GLY A 1 79 ? 7.754 -16.242 -20.205 1.00 95.94 79 GLY A O 1
ATOM 602 N N . LYS A 1 80 ? 6.934 -15.343 -22.124 1.00 96.00 80 LYS A N 1
ATOM 603 C CA . LYS A 1 80 ? 6.913 -16.541 -22.965 1.00 96.00 80 LYS A CA 1
ATOM 604 C C . LYS A 1 80 ? 7.285 -16.153 -24.395 1.00 96.00 80 LYS A C 1
ATOM 606 O O . LYS A 1 80 ? 6.736 -15.185 -24.924 1.00 96.00 80 LYS A O 1
ATOM 611 N N . ASP A 1 81 ? 8.234 -16.855 -25.005 1.00 94.06 81 ASP A N 1
ATOM 612 C CA . ASP A 1 81 ? 8.692 -16.651 -26.386 1.00 94.06 81 ASP A CA 1
ATOM 613 C C . ASP A 1 81 ? 9.054 -15.182 -26.699 1.00 94.06 81 ASP A C 1
ATOM 615 O O . ASP A 1 81 ? 8.765 -14.639 -27.770 1.00 94.06 81 ASP A O 1
ATOM 619 N N . GLY A 1 82 ? 9.661 -14.495 -25.723 1.00 90.12 82 GLY A N 1
ATOM 620 C CA . GLY A 1 82 ? 10.057 -13.085 -25.834 1.00 90.12 82 GLY A CA 1
ATOM 621 C C . GLY A 1 82 ? 8.902 -12.075 -25.810 1.00 90.12 82 GLY A C 1
ATOM 622 O O . GLY A 1 82 ? 9.110 -10.908 -26.151 1.00 90.12 82 GLY A O 1
ATOM 623 N N . LYS A 1 83 ? 7.695 -12.496 -25.419 1.00 92.31 83 LYS A N 1
ATOM 624 C CA . LYS A 1 83 ? 6.493 -11.661 -25.299 1.00 92.31 83 LYS A CA 1
ATOM 625 C C . LYS A 1 83 ? 5.891 -11.764 -23.899 1.00 92.31 83 LYS A C 1
ATOM 627 O O . LYS A 1 83 ? 6.199 -12.677 -23.137 1.00 92.31 83 LYS A O 1
ATOM 632 N N . LEU A 1 84 ? 5.001 -10.825 -23.580 1.00 94.25 84 LEU A N 1
ATOM 633 C CA . LEU A 1 84 ? 4.130 -10.941 -22.413 1.00 94.25 84 LEU A CA 1
ATOM 634 C C . LEU A 1 84 ? 3.078 -12.033 -22.687 1.00 94.25 84 LEU A C 1
ATOM 636 O O . LEU A 1 84 ? 2.413 -11.956 -23.724 1.00 94.25 84 LEU A O 1
ATOM 640 N N . PRO A 1 85 ? 2.897 -13.020 -21.793 1.00 95.19 85 PRO A N 1
ATOM 641 C CA . PRO A 1 85 ? 1.932 -14.100 -21.991 1.00 95.19 85 PRO A CA 1
ATOM 642 C C . PRO A 1 85 ? 0.494 -13.711 -21.602 1.00 95.19 85 PRO A C 1
ATOM 644 O O . PRO A 1 85 ? -0.403 -14.548 -21.580 1.00 95.19 85 PRO A O 1
ATOM 647 N N . TRP A 1 86 ? 0.252 -12.428 -21.327 1.00 95.94 86 TRP A N 1
ATOM 648 C CA . TRP A 1 86 ? -1.055 -11.856 -21.014 1.00 95.94 86 TRP A CA 1
ATOM 649 C C . TRP A 1 86 ? -1.272 -10.531 -21.748 1.00 95.94 86 TRP A C 1
ATOM 651 O O . TRP A 1 86 ? -0.334 -9.878 -22.207 1.00 95.94 86 TRP A O 1
ATOM 661 N N . ASN A 1 87 ? -2.534 -10.107 -21.812 1.00 96.00 87 ASN A N 1
ATOM 662 C CA . ASN A 1 87 ? -2.931 -8.792 -22.299 1.00 96.00 87 ASN A CA 1
ATOM 663 C C . ASN A 1 87 ? -3.700 -8.056 -21.199 1.00 96.00 87 ASN A C 1
ATOM 665 O O . ASN A 1 87 ? -4.882 -8.330 -20.992 1.00 96.00 87 ASN A O 1
ATOM 669 N N . LEU A 1 88 ? -3.024 -7.132 -20.514 1.00 97.44 88 LEU A N 1
ATOM 670 C CA . LEU A 1 88 ? -3.578 -6.369 -19.396 1.00 97.44 88 LEU A CA 1
ATOM 671 C C . LEU A 1 88 ? -3.446 -4.852 -19.645 1.00 97.44 88 LEU A C 1
ATOM 673 O O . LEU A 1 88 ? -2.475 -4.231 -19.199 1.00 97.44 88 LEU A O 1
ATOM 677 N N . PRO A 1 89 ? -4.371 -4.217 -20.393 1.00 97.94 89 PRO A N 1
ATOM 678 C CA . PRO A 1 89 ? -4.354 -2.770 -20.612 1.00 97.94 89 PRO A CA 1
ATOM 679 C C . PRO A 1 89 ? -4.299 -1.933 -19.327 1.00 97.94 89 PRO A C 1
ATOM 681 O O . PRO A 1 89 ? -3.657 -0.878 -19.319 1.00 97.94 89 PRO A O 1
ATOM 684 N N . THR A 1 90 ? -4.934 -2.390 -18.243 1.00 98.31 90 THR A N 1
ATOM 685 C CA . THR A 1 90 ? -4.907 -1.682 -16.955 1.00 98.31 90 THR A CA 1
ATOM 686 C C . THR A 1 90 ? -3.509 -1.693 -16.325 1.00 98.31 90 THR A C 1
ATOM 688 O O . THR A 1 90 ? -3.071 -0.667 -15.799 1.00 98.31 90 THR A O 1
ATOM 691 N N . ASP A 1 91 ? -2.767 -2.797 -16.449 1.00 98.19 91 ASP A N 1
ATOM 692 C CA . ASP A 1 91 ? -1.358 -2.884 -16.041 1.00 98.19 91 ASP A CA 1
ATOM 693 C C . ASP A 1 91 ? -0.459 -1.970 -16.887 1.00 98.19 91 ASP A C 1
ATOM 695 O O . ASP A 1 91 ? 0.304 -1.167 -16.352 1.00 98.19 91 ASP A O 1
ATOM 699 N N . LEU A 1 92 ? -0.622 -1.984 -18.214 1.00 97.56 92 LEU A N 1
ATOM 700 C CA . LEU A 1 92 ? 0.144 -1.107 -19.109 1.00 97.56 92 LEU A CA 1
ATOM 701 C C . LEU A 1 92 ? -0.096 0.381 -18.819 1.00 97.56 92 LEU A C 1
ATOM 703 O O . LEU A 1 92 ? 0.831 1.193 -18.916 1.00 97.56 92 LEU A O 1
ATOM 707 N N . LYS A 1 93 ? -1.331 0.751 -18.456 1.00 98.00 93 LYS A N 1
ATOM 708 C CA . LYS A 1 93 ? -1.656 2.107 -18.006 1.00 98.00 93 LYS A CA 1
ATOM 709 C C . LYS A 1 93 ? -0.936 2.433 -16.698 1.00 98.00 93 LYS A C 1
ATOM 711 O O . LYS A 1 93 ? -0.298 3.478 -16.624 1.00 98.00 93 LYS A O 1
ATOM 716 N N . PHE A 1 94 ? -0.982 1.539 -15.710 1.00 97.88 94 PHE A N 1
ATOM 717 C CA . PHE A 1 94 ? -0.264 1.714 -14.447 1.00 97.88 94 PHE A CA 1
ATOM 718 C C . PHE A 1 94 ? 1.247 1.882 -14.664 1.00 97.88 94 PHE A C 1
ATOM 720 O O . PHE A 1 94 ? 1.823 2.854 -14.179 1.00 97.88 94 PHE A O 1
ATOM 727 N N . PHE A 1 95 ? 1.871 1.014 -15.466 1.00 98.12 95 PHE A N 1
ATOM 728 C CA . PHE A 1 95 ? 3.277 1.117 -15.863 1.00 98.12 95 PHE A CA 1
ATOM 729 C C . PHE A 1 95 ? 3.600 2.474 -16.499 1.00 98.12 95 PHE A C 1
ATOM 731 O O . PHE A 1 95 ? 4.595 3.120 -16.152 1.00 98.12 95 PHE A O 1
ATOM 738 N N . LYS A 1 96 ? 2.764 2.923 -17.446 1.00 97.81 96 LYS A N 1
ATOM 739 C CA . LYS A 1 96 ? 2.945 4.212 -18.117 1.00 97.81 96 LYS A CA 1
ATOM 740 C C . LYS A 1 96 ? 2.867 5.355 -17.114 1.00 97.81 96 LYS A C 1
ATOM 742 O O . LYS A 1 96 ? 3.780 6.171 -17.093 1.00 97.81 96 LYS A O 1
ATOM 747 N N . ASP A 1 97 ? 1.814 5.407 -16.309 1.00 97.00 97 ASP A N 1
ATOM 748 C CA . ASP A 1 97 ? 1.579 6.496 -15.363 1.00 97.00 97 ASP A CA 1
ATOM 749 C C . ASP A 1 97 ? 2.718 6.568 -14.334 1.00 97.00 97 ASP A C 1
ATOM 751 O O . ASP A 1 97 ? 3.284 7.644 -14.120 1.00 97.00 97 ASP A O 1
ATOM 755 N N . LEU A 1 98 ? 3.121 5.418 -13.783 1.00 96.81 98 LEU A N 1
ATOM 756 C CA . LEU A 1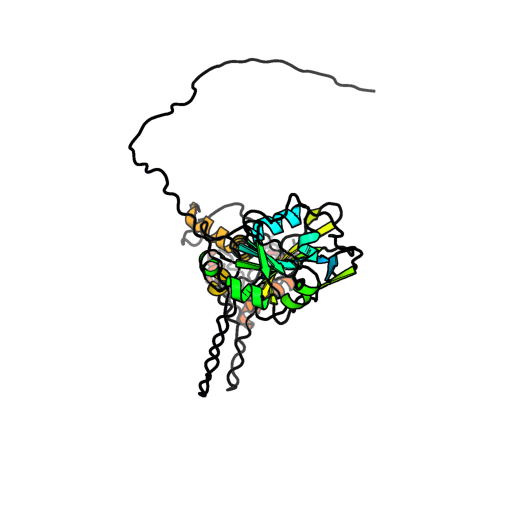 98 ? 4.207 5.284 -12.812 1.00 96.81 98 LEU A CA 1
ATOM 757 C C . LEU A 1 98 ? 5.552 5.766 -13.361 1.00 96.81 98 LEU A C 1
ATOM 759 O O . LEU A 1 98 ? 6.243 6.548 -12.715 1.00 96.81 98 LEU A O 1
ATOM 763 N N . THR A 1 99 ? 5.922 5.307 -14.558 1.00 97.19 99 THR A N 1
ATOM 764 C CA . THR A 1 99 ? 7.228 5.634 -15.149 1.00 97.19 99 THR A CA 1
ATOM 765 C C . THR A 1 99 ? 7.265 7.018 -15.787 1.00 97.19 99 THR A C 1
ATOM 767 O O . THR A 1 99 ? 8.348 7.549 -16.005 1.00 97.19 99 THR A O 1
ATOM 770 N N . LEU A 1 100 ? 6.117 7.617 -16.111 1.00 96.19 100 LEU A N 1
ATOM 771 C CA . LEU A 1 100 ? 6.039 8.933 -16.749 1.00 96.19 100 LEU A CA 1
ATOM 772 C C . LEU A 1 100 ? 5.944 10.077 -15.736 1.00 96.19 100 LEU A C 1
ATOM 774 O O . LEU A 1 100 ? 6.451 11.160 -16.003 1.00 96.19 100 LEU A O 1
ATOM 778 N N . SER A 1 101 ? 5.282 9.851 -14.603 1.00 93.12 101 SER A N 1
ATOM 779 C CA . SER A 1 101 ? 4.974 10.923 -13.658 1.00 93.12 101 SER A CA 1
ATOM 780 C C . SER A 1 101 ? 6.194 11.373 -12.868 1.00 93.12 101 SER A C 1
ATOM 782 O O . SER A 1 101 ? 6.912 10.556 -12.289 1.00 93.12 101 SER A O 1
ATOM 784 N N . THR A 1 102 ? 6.379 12.684 -12.803 1.00 92.19 102 THR A N 1
ATOM 785 C CA . THR A 1 102 ? 7.410 13.357 -12.015 1.00 92.19 102 THR A CA 1
ATOM 786 C C . THR A 1 102 ? 6.767 14.302 -11.007 1.00 92.19 102 THR A C 1
ATOM 788 O O . THR A 1 102 ? 5.617 14.723 -11.157 1.00 92.19 102 THR A O 1
ATOM 791 N N . SER A 1 103 ? 7.504 14.607 -9.948 1.00 88.31 103 SER A N 1
ATOM 792 C CA . SER A 1 103 ? 7.135 15.631 -8.969 1.00 88.31 103 SER A CA 1
ATOM 793 C C . SER A 1 103 ? 7.506 17.022 -9.487 1.00 88.31 103 SER A C 1
ATOM 795 O O . SER A 1 103 ? 6.780 17.984 -9.248 1.00 88.31 103 SER A O 1
ATOM 797 N N . ASP A 1 104 ? 8.613 17.110 -10.225 1.00 89.69 104 ASP A N 1
ATOM 798 C CA . ASP A 1 104 ? 9.076 18.295 -10.934 1.00 89.69 104 ASP A CA 1
ATOM 799 C C . ASP A 1 104 ? 8.719 18.201 -12.426 1.00 89.69 104 ASP A C 1
ATOM 801 O O . ASP A 1 104 ? 9.205 17.333 -13.158 1.00 89.69 104 ASP A O 1
ATOM 805 N N . SER A 1 105 ? 7.875 19.121 -12.899 1.00 90.25 105 SER A N 1
ATOM 806 C CA . SER A 1 105 ? 7.440 19.179 -14.299 1.00 90.25 105 SER A CA 1
ATOM 807 C C . SER A 1 105 ? 8.561 19.519 -15.287 1.00 90.25 105 SER A C 1
ATOM 809 O O . SER A 1 105 ? 8.383 19.315 -16.485 1.00 90.25 105 SER A O 1
ATOM 811 N N . ALA A 1 106 ? 9.692 20.060 -14.818 1.00 93.19 106 ALA A N 1
ATOM 812 C CA . ALA A 1 106 ? 10.861 20.334 -15.653 1.00 93.19 106 ALA A CA 1
ATOM 813 C C . ALA A 1 106 ? 11.748 19.094 -15.863 1.00 93.19 106 ALA A C 1
ATOM 815 O O . ALA A 1 106 ? 12.630 19.102 -16.726 1.00 93.19 106 ALA A O 1
ATOM 816 N N . LYS A 1 107 ? 11.526 18.027 -15.087 1.00 94.06 107 LYS A N 1
ATOM 817 C CA . LYS A 1 107 ? 12.288 16.779 -15.159 1.00 94.06 107 LYS A CA 1
ATOM 818 C C . LYS A 1 107 ? 11.515 15.690 -15.891 1.00 94.06 107 LYS A C 1
ATOM 820 O O . LYS A 1 107 ? 10.305 15.759 -16.081 1.00 94.06 107 LYS A O 1
ATOM 825 N N . LYS A 1 108 ? 12.241 14.648 -16.285 1.00 95.19 108 LYS A N 1
ATOM 826 C CA . LYS A 1 108 ? 11.697 13.392 -16.812 1.00 95.19 108 LYS A CA 1
ATOM 827 C C . LYS A 1 108 ? 12.249 12.213 -16.020 1.00 95.19 108 LYS A C 1
ATOM 829 O O . LYS A 1 108 ? 13.222 12.350 -15.289 1.00 95.19 108 LYS A O 1
ATOM 834 N N . ASN A 1 109 ? 11.670 11.035 -16.187 1.00 97.06 109 ASN A N 1
ATOM 835 C CA . ASN A 1 109 ? 12.244 9.805 -15.639 1.00 97.06 109 ASN A CA 1
ATOM 836 C C . ASN A 1 109 ? 13.060 9.055 -16.697 1.00 97.06 109 ASN A C 1
ATOM 838 O O . ASN A 1 109 ? 12.873 9.247 -17.905 1.00 97.06 109 ASN A O 1
ATOM 842 N N . ALA A 1 110 ? 13.938 8.168 -16.238 1.00 97.81 110 ALA A N 1
ATOM 843 C CA . ALA A 1 110 ? 14.663 7.220 -17.071 1.00 97.81 110 ALA A CA 1
ATOM 844 C C . ALA A 1 110 ? 14.094 5.804 -16.908 1.00 97.81 110 ALA A C 1
ATOM 846 O O . ALA A 1 110 ? 13.774 5.378 -15.800 1.00 97.81 110 ALA A O 1
ATOM 847 N N . VAL A 1 111 ? 14.000 5.064 -18.011 1.00 98.44 111 VAL A N 1
ATOM 848 C CA . VAL A 1 111 ? 13.641 3.642 -18.037 1.00 98.44 111 VAL A CA 1
ATOM 849 C C . VAL A 1 111 ? 14.811 2.836 -18.588 1.00 98.44 111 VAL A C 1
ATOM 851 O O . VAL A 1 111 ? 15.275 3.088 -19.696 1.00 98.44 111 VAL A O 1
ATOM 854 N N . VAL A 1 112 ? 15.295 1.873 -17.812 1.00 98.38 112 VAL A N 1
ATOM 855 C CA . VAL A 1 112 ? 16.436 1.014 -18.123 1.00 98.38 112 VAL A CA 1
ATOM 856 C C . VAL A 1 112 ? 15.924 -0.368 -18.495 1.00 98.38 112 VAL A C 1
ATOM 858 O O . VAL A 1 112 ? 15.183 -0.991 -17.730 1.00 98.38 112 VAL A O 1
ATOM 861 N N . MET A 1 113 ? 16.318 -0.853 -19.671 1.00 97.81 113 MET A N 1
ATOM 862 C CA . MET A 1 113 ? 15.874 -2.147 -20.174 1.00 97.81 113 MET A CA 1
ATOM 863 C C . MET A 1 113 ? 16.949 -2.884 -20.969 1.00 97.81 113 MET A C 1
ATOM 865 O O . MET A 1 113 ? 17.799 -2.268 -21.601 1.00 97.81 113 MET A O 1
ATOM 869 N N . GLY A 1 114 ? 16.892 -4.212 -20.998 1.00 96.19 114 GLY A N 1
ATOM 870 C CA . GLY A 1 114 ? 17.741 -5.023 -21.874 1.00 96.19 114 GLY A CA 1
ATOM 871 C C . GLY A 1 114 ? 17.332 -4.938 -23.350 1.00 96.19 114 GLY A C 1
ATOM 872 O O . GLY A 1 114 ? 16.161 -4.724 -23.669 1.00 96.19 114 GLY A O 1
ATOM 873 N N . ARG A 1 115 ? 18.279 -5.194 -24.264 1.00 94.12 115 ARG A N 1
ATOM 874 C CA . ARG A 1 115 ? 18.047 -5.211 -25.725 1.00 94.12 115 ARG A CA 1
ATOM 875 C C . ARG A 1 115 ? 16.825 -6.035 -26.156 1.00 94.12 115 ARG A C 1
ATOM 877 O O . ARG A 1 115 ? 16.014 -5.547 -26.934 1.00 94.12 115 ARG A O 1
ATOM 884 N N . LYS A 1 116 ? 16.660 -7.260 -25.637 1.00 93.19 116 LYS A N 1
ATOM 885 C CA . LYS A 1 116 ? 15.515 -8.127 -25.986 1.00 93.19 116 LYS A CA 1
ATOM 886 C C . LYS A 1 116 ? 14.175 -7.490 -25.595 1.00 93.19 116 LYS A C 1
ATOM 888 O O . LYS A 1 116 ? 13.225 -7.536 -26.368 1.00 93.19 116 LYS A O 1
ATOM 893 N N . THR A 1 117 ? 14.112 -6.843 -24.430 1.00 95.12 117 THR A N 1
ATOM 894 C CA . THR A 1 117 ? 12.922 -6.100 -23.990 1.00 95.12 117 THR A CA 1
ATOM 895 C C . THR A 1 117 ? 12.649 -4.923 -24.915 1.00 95.12 117 THR A C 1
ATOM 897 O O . THR A 1 117 ? 11.531 -4.790 -25.401 1.00 95.12 117 THR A O 1
ATOM 900 N N . TRP A 1 118 ? 13.667 -4.130 -25.253 1.00 94.31 118 TRP A N 1
ATOM 901 C CA . TRP A 1 118 ? 13.536 -3.051 -26.238 1.00 94.31 118 TRP A CA 1
ATOM 902 C C . TRP A 1 118 ? 13.006 -3.543 -27.598 1.00 94.31 118 TRP A C 1
ATOM 904 O O . TRP A 1 118 ? 12.146 -2.913 -28.219 1.00 94.31 118 TRP A O 1
ATOM 914 N N . GLU A 1 119 ? 13.502 -4.688 -28.065 1.00 92.50 119 GLU A N 1
ATOM 915 C CA . GLU A 1 119 ? 13.079 -5.303 -29.323 1.00 92.50 119 GLU A CA 1
ATOM 916 C C . GLU A 1 119 ? 11.639 -5.832 -29.268 1.00 92.50 119 GLU A C 1
ATOM 918 O O . GLU A 1 119 ? 10.934 -5.730 -30.274 1.00 92.50 119 GLU A O 1
ATOM 923 N N . SER A 1 120 ? 11.191 -6.316 -28.102 1.00 91.88 120 SER A N 1
ATOM 924 C CA . SER A 1 120 ? 9.820 -6.794 -27.868 1.00 91.88 120 SER A CA 1
ATOM 925 C C . SER A 1 120 ? 8.769 -5.675 -27.854 1.00 91.88 120 SER A C 1
ATOM 927 O O . SER A 1 120 ? 7.601 -5.922 -28.160 1.00 91.88 120 SER A O 1
ATOM 929 N N . ILE A 1 121 ? 9.165 -4.434 -27.540 1.00 92.31 121 ILE A N 1
ATOM 930 C CA . ILE A 1 121 ? 8.251 -3.286 -27.551 1.00 92.31 121 ILE A CA 1
ATOM 931 C C . ILE A 1 121 ? 7.860 -2.978 -29.008 1.00 92.31 121 ILE A C 1
ATOM 933 O O . ILE A 1 121 ? 8.742 -2.762 -29.850 1.00 92.31 121 ILE A O 1
ATOM 937 N N . PRO A 1 122 ? 6.553 -2.900 -29.340 1.00 92.44 122 PRO A N 1
ATOM 938 C CA . PRO A 1 122 ? 6.112 -2.588 -30.695 1.00 92.44 122 PRO A CA 1
ATOM 939 C C . PRO A 1 122 ? 6.711 -1.276 -31.210 1.00 92.44 122 PRO A C 1
ATOM 941 O O . PRO A 1 122 ? 6.754 -0.285 -30.483 1.00 92.44 122 PRO A O 1
ATOM 944 N N . LYS A 1 123 ? 7.092 -1.230 -32.497 1.00 91.25 123 LYS A N 1
ATOM 945 C CA . LYS A 1 123 ? 7.750 -0.060 -33.118 1.00 91.25 123 LYS A CA 1
ATOM 946 C C . LYS A 1 123 ? 7.007 1.265 -32.890 1.00 91.25 123 LYS A C 1
ATOM 948 O O . LYS A 1 123 ? 7.648 2.283 -32.695 1.00 91.25 123 LYS A O 1
ATOM 953 N N . LYS A 1 124 ? 5.670 1.238 -32.853 1.00 93.38 124 LYS A N 1
ATOM 954 C CA . LYS A 1 124 ? 4.817 2.413 -32.584 1.00 93.38 124 LYS A CA 1
ATOM 955 C C . LYS A 1 124 ? 4.927 2.986 -31.163 1.00 93.38 124 LYS A C 1
ATOM 957 O O . LYS A 1 124 ? 4.473 4.098 -30.931 1.00 93.38 124 LYS A O 1
ATOM 962 N N . TYR A 1 125 ? 5.465 2.220 -30.214 1.00 92.25 125 TYR A N 1
ATOM 963 C CA . TYR A 1 125 ? 5.586 2.603 -28.805 1.00 92.25 125 TYR A CA 1
ATOM 964 C C . TYR A 1 125 ? 7.038 2.769 -28.347 1.00 92.25 125 TYR A C 1
ATOM 966 O O . TYR A 1 125 ? 7.248 3.136 -27.193 1.00 92.25 125 TYR A O 1
ATOM 974 N N . ARG A 1 126 ? 8.029 2.502 -29.213 1.00 91.12 126 ARG A N 1
ATOM 975 C CA . ARG A 1 126 ? 9.449 2.733 -28.915 1.00 91.12 126 ARG A CA 1
ATOM 976 C C . ARG A 1 126 ? 9.983 3.929 -29.726 1.00 91.12 126 ARG A C 1
ATOM 978 O O . ARG A 1 126 ? 9.738 3.966 -30.932 1.00 91.12 126 ARG A O 1
ATOM 985 N N . PRO A 1 127 ? 10.735 4.862 -29.115 1.00 95.00 127 PRO A N 1
ATOM 986 C CA . PRO A 1 127 ? 11.022 4.952 -27.681 1.00 95.00 127 PRO A CA 1
ATOM 987 C C . PRO A 1 127 ? 9.763 5.209 -26.844 1.00 95.00 127 PRO A C 1
ATOM 989 O O . PRO A 1 127 ? 8.780 5.770 -27.329 1.00 95.00 127 PRO A O 1
ATOM 992 N N . LEU A 1 128 ? 9.802 4.810 -25.570 1.00 96.06 128 LEU A N 1
ATOM 993 C CA . LEU A 1 128 ? 8.732 5.107 -24.627 1.00 96.06 128 LEU A CA 1
ATOM 994 C C . LEU A 1 128 ? 8.672 6.625 -24.411 1.00 96.06 128 LEU A C 1
ATOM 996 O O . LEU A 1 128 ? 9.529 7.200 -23.742 1.00 96.06 128 LEU A O 1
ATOM 1000 N N . SER A 1 129 ? 7.657 7.268 -24.991 1.00 94.75 129 SER A N 1
ATOM 1001 C CA . SER A 1 129 ? 7.517 8.728 -25.030 1.00 94.75 129 SER A CA 1
ATOM 1002 C C . SER A 1 129 ? 7.549 9.369 -23.638 1.00 94.75 129 SER A C 1
ATOM 1004 O O . SER A 1 129 ? 7.021 8.791 -22.679 1.00 94.75 129 SER A O 1
ATOM 1006 N N . GLY A 1 130 ? 8.123 10.574 -23.548 1.00 94.56 130 GLY A N 1
ATOM 1007 C CA . GLY A 1 130 ? 8.204 11.373 -22.316 1.00 94.56 130 GLY A CA 1
ATOM 1008 C C . GLY A 1 130 ? 9.216 10.865 -21.282 1.00 94.56 130 GLY A C 1
ATOM 1009 O O . GLY A 1 130 ? 9.260 11.380 -20.171 1.00 94.56 130 GLY A O 1
ATOM 1010 N N . ARG A 1 131 ? 10.020 9.855 -21.629 1.00 96.75 131 ARG A N 1
ATOM 1011 C CA . ARG A 1 131 ? 11.027 9.233 -20.759 1.00 96.75 131 ARG A CA 1
ATOM 1012 C C . ARG A 1 131 ? 12.353 9.111 -21.498 1.00 96.75 131 ARG A C 1
ATOM 1014 O O . ARG A 1 131 ? 12.378 8.955 -22.719 1.00 96.75 131 ARG A O 1
ATOM 1021 N N . LEU A 1 132 ? 13.457 9.152 -20.759 1.00 97.19 132 LEU A N 1
ATOM 1022 C CA . LEU A 1 132 ? 14.757 8.749 -21.290 1.00 97.19 132 LEU A CA 1
ATOM 1023 C C . LEU A 1 132 ? 14.815 7.219 -21.339 1.00 97.19 132 LEU A C 1
ATOM 1025 O O . LEU A 1 132 ? 14.631 6.564 -20.319 1.00 97.19 132 LEU A O 1
ATOM 1029 N N . ASN A 1 133 ? 15.062 6.646 -22.510 1.00 97.69 133 ASN A N 1
ATOM 1030 C CA . ASN A 1 133 ? 15.139 5.202 -22.698 1.00 97.69 133 ASN A CA 1
ATOM 1031 C C . ASN A 1 133 ? 16.608 4.772 -22.681 1.00 97.69 133 ASN A C 1
ATOM 1033 O O . ASN A 1 133 ? 17.377 5.154 -23.557 1.00 97.69 133 ASN A O 1
ATOM 1037 N N . VAL A 1 134 ? 16.998 3.968 -21.698 1.00 96.88 134 VAL A N 1
ATOM 1038 C CA . VAL A 1 134 ? 18.350 3.422 -21.566 1.00 96.88 134 VAL A CA 1
ATOM 1039 C C . VAL A 1 134 ? 18.321 1.951 -21.959 1.00 96.88 134 VAL A C 1
ATOM 1041 O O . VAL A 1 134 ? 17.693 1.133 -21.284 1.00 96.88 134 VAL A O 1
ATOM 1044 N N . VAL A 1 135 ? 18.988 1.603 -23.058 1.00 96.75 135 VAL A N 1
ATOM 1045 C CA . VAL A 1 135 ? 19.021 0.232 -23.577 1.00 96.75 135 VAL A CA 1
ATOM 1046 C C . VAL A 1 135 ? 20.361 -0.417 -23.256 1.00 96.75 135 VAL A C 1
ATOM 1048 O O . VAL A 1 135 ? 21.416 0.038 -23.696 1.00 96.75 135 VAL A O 1
ATOM 1051 N N . LEU A 1 136 ? 20.311 -1.511 -22.503 1.00 95.94 136 LEU A N 1
ATOM 1052 C CA . LEU A 1 136 ? 21.477 -2.298 -22.138 1.00 95.94 136 LEU A CA 1
ATOM 1053 C C . LEU A 1 136 ? 21.810 -3.292 -23.252 1.00 95.94 136 LEU A C 1
ATOM 1055 O O . LEU A 1 136 ? 21.018 -4.193 -23.560 1.00 95.94 136 LEU A O 1
ATOM 1059 N N . SER A 1 137 ? 22.986 -3.129 -23.853 1.00 92.44 137 SER A N 1
ATOM 1060 C CA . SER A 1 137 ? 23.488 -3.984 -24.928 1.00 92.44 137 SER A CA 1
ATOM 1061 C C . SER A 1 137 ? 25.003 -4.138 -24.838 1.00 92.44 137 SER A C 1
ATOM 1063 O O . SER A 1 137 ? 25.726 -3.183 -24.574 1.00 92.44 137 SER A O 1
ATOM 1065 N N . ARG A 1 138 ? 25.490 -5.356 -25.095 1.00 86.06 138 ARG A N 1
ATOM 1066 C CA . ARG A 1 138 ? 26.927 -5.669 -25.199 1.00 86.06 138 ARG A CA 1
ATOM 1067 C C . ARG A 1 138 ? 27.413 -5.728 -26.650 1.00 86.06 138 ARG A C 1
ATOM 1069 O O . ARG A 1 138 ? 28.603 -5.886 -26.892 1.00 86.06 138 ARG A O 1
ATOM 1076 N N . SER A 1 139 ? 26.500 -5.642 -27.618 1.00 81.62 139 SER A N 1
ATOM 1077 C CA . SER A 1 139 ? 26.823 -5.728 -29.041 1.00 81.62 139 SER A CA 1
ATOM 1078 C C . SER A 1 139 ? 27.313 -4.376 -29.555 1.00 81.62 139 SER A C 1
ATOM 1080 O O . SER A 1 139 ? 26.556 -3.408 -29.547 1.00 81.62 139 SER A O 1
ATOM 1082 N N . SER A 1 140 ? 28.541 -4.336 -30.071 1.00 61.88 140 SER A N 1
ATOM 1083 C CA . SER A 1 140 ? 29.199 -3.142 -30.626 1.00 61.88 140 SER A CA 1
ATOM 1084 C C . SER A 1 140 ? 28.550 -2.573 -31.900 1.00 61.88 140 SER A C 1
ATOM 1086 O O . SER A 1 140 ? 28.968 -1.520 -32.364 1.00 61.88 140 SER A O 1
ATOM 1088 N N . GLY A 1 141 ? 27.527 -3.236 -32.455 1.00 60.66 141 GLY A N 1
ATOM 1089 C CA . GLY A 1 141 ? 26.789 -2.806 -33.653 1.00 60.66 141 GLY A CA 1
ATOM 1090 C C . GLY A 1 141 ? 25.330 -2.400 -33.413 1.00 60.66 141 GLY A C 1
ATOM 1091 O O . GLY A 1 141 ? 24.582 -2.228 -34.371 1.00 60.66 141 GLY A O 1
ATOM 1092 N N . PHE A 1 142 ? 24.884 -2.292 -32.158 1.00 65.62 142 PHE A N 1
ATOM 1093 C CA . PHE A 1 142 ? 23.528 -1.834 -31.839 1.00 65.62 142 PHE A CA 1
ATOM 1094 C C . PHE A 1 142 ? 23.498 -0.304 -31.768 1.00 65.62 142 PHE A C 1
ATOM 1096 O O . PHE A 1 142 ? 23.490 0.280 -30.686 1.00 65.62 142 PHE A O 1
ATOM 1103 N N . ASP A 1 143 ? 23.536 0.343 -32.932 1.00 60.94 143 ASP A N 1
ATOM 1104 C CA . ASP A 1 143 ? 23.591 1.800 -33.014 1.00 60.94 143 ASP A CA 1
ATOM 1105 C C . ASP A 1 143 ? 22.178 2.408 -33.041 1.00 60.94 143 ASP A C 1
ATOM 1107 O O . ASP A 1 143 ? 21.532 2.527 -34.082 1.00 60.94 143 ASP A O 1
ATOM 1111 N N . ILE A 1 144 ? 21.668 2.747 -31.855 1.00 68.56 144 ILE A N 1
ATOM 1112 C CA . ILE A 1 144 ? 20.440 3.545 -31.677 1.00 68.56 144 ILE A CA 1
ATOM 1113 C C . ILE A 1 144 ? 20.801 4.999 -31.323 1.00 68.56 144 ILE A C 1
ATOM 1115 O O . ILE A 1 144 ? 19.926 5.787 -30.972 1.00 68.56 144 ILE A O 1
ATOM 1119 N N . ALA A 1 145 ? 22.072 5.403 -31.461 1.00 55.84 145 ALA A N 1
ATOM 1120 C CA . ALA A 1 145 ? 22.562 6.703 -30.993 1.00 55.84 145 ALA A CA 1
ATOM 1121 C C . ALA A 1 145 ? 21.844 7.907 -31.631 1.00 55.84 145 ALA A C 1
ATOM 1123 O O . ALA A 1 145 ? 21.810 8.984 -31.045 1.00 55.84 145 ALA A O 1
ATOM 1124 N N . ASN A 1 146 ? 21.212 7.717 -32.794 1.00 61.66 146 ASN A N 1
ATOM 1125 C CA . ASN A 1 146 ? 20.487 8.770 -33.507 1.00 61.66 146 ASN A CA 1
ATOM 1126 C C . ASN A 1 146 ? 19.005 8.902 -33.116 1.00 61.66 146 ASN A C 1
ATOM 1128 O O . ASN A 1 146 ? 18.305 9.749 -33.669 1.00 61.66 146 ASN A O 1
ATOM 1132 N N . THR A 1 147 ? 18.492 8.073 -32.200 1.00 75.81 147 THR A N 1
ATOM 1133 C CA . THR A 1 147 ? 17.102 8.207 -31.739 1.00 75.81 147 THR A CA 1
ATOM 1134 C C . THR A 1 147 ? 17.043 9.162 -30.556 1.00 75.81 147 THR A C 1
ATOM 1136 O O . THR A 1 147 ? 17.659 8.925 -29.518 1.00 75.81 147 THR A O 1
ATOM 1139 N N . GLU A 1 148 ? 16.267 10.234 -30.695 1.00 82.12 148 GLU A N 1
ATOM 1140 C CA . GLU A 1 148 ? 16.069 11.195 -29.616 1.00 82.12 148 GLU A CA 1
ATOM 1141 C C . GLU A 1 148 ? 15.549 10.494 -28.348 1.00 82.12 148 GLU A C 1
ATOM 1143 O O . GLU A 1 148 ? 14.655 9.647 -28.406 1.00 82.12 148 GLU A O 1
ATOM 1148 N N . ASN A 1 149 ? 16.095 10.864 -27.187 1.00 88.56 149 ASN A N 1
ATOM 1149 C CA . ASN A 1 149 ? 15.750 10.279 -25.887 1.00 88.56 149 ASN A CA 1
ATOM 1150 C C . ASN A 1 149 ? 16.071 8.779 -25.742 1.00 88.56 149 ASN A C 1
ATOM 1152 O O . ASN A 1 149 ? 15.470 8.116 -24.891 1.00 88.56 149 ASN A O 1
ATOM 1156 N N . VAL A 1 150 ? 17.031 8.254 -26.510 1.00 94.44 150 VAL A N 1
ATOM 1157 C CA . VAL A 1 150 ? 17.575 6.903 -26.325 1.00 94.44 150 VAL A CA 1
ATOM 1158 C C . VAL A 1 150 ? 19.079 6.962 -26.083 1.00 94.44 150 VAL A C 1
ATOM 1160 O O . VAL A 1 150 ? 19.799 7.662 -26.785 1.00 94.44 150 VAL A O 1
ATOM 1163 N N . VAL A 1 151 ? 19.557 6.213 -25.093 1.00 93.56 151 VAL A N 1
ATOM 1164 C CA . VAL A 1 151 ? 20.986 6.023 -24.817 1.00 93.56 151 VAL A CA 1
ATOM 1165 C C . VAL A 1 151 ? 21.287 4.542 -24.631 1.00 93.56 151 VAL A C 1
ATOM 1167 O O . VAL A 1 151 ? 20.434 3.770 -24.191 1.00 93.56 151 VAL A O 1
ATOM 1170 N N . THR A 1 152 ? 22.505 4.133 -24.969 1.00 94.06 152 THR A N 1
ATOM 1171 C CA . THR A 1 152 ? 22.956 2.743 -24.850 1.00 94.06 152 THR A CA 1
ATOM 1172 C C . THR A 1 152 ? 24.038 2.614 -23.789 1.00 94.06 152 THR A C 1
ATOM 1174 O O . THR A 1 152 ? 24.990 3.393 -23.782 1.00 94.06 152 THR A O 1
ATOM 1177 N N . CYS A 1 153 ? 23.924 1.604 -22.929 1.00 94.19 153 CYS A N 1
ATOM 1178 C CA . CYS A 1 153 ? 24.907 1.299 -21.885 1.00 94.19 153 CYS A CA 1
ATOM 1179 C C . CYS A 1 153 ? 25.234 -0.204 -21.886 1.00 94.19 153 CYS A C 1
ATOM 1181 O O . CYS A 1 153 ? 24.463 -1.012 -22.404 1.00 94.19 153 CYS A O 1
ATOM 1183 N N . SER A 1 154 ? 26.371 -0.605 -21.316 1.00 93.81 154 SER A N 1
ATOM 1184 C CA . SER A 1 154 ? 26.805 -2.014 -21.310 1.00 93.81 154 SER A CA 1
ATOM 1185 C C . SER A 1 154 ? 26.298 -2.803 -20.096 1.00 93.81 154 SER A C 1
ATOM 1187 O O . SER A 1 154 ? 26.194 -4.032 -20.155 1.00 93.81 154 SER A O 1
ATOM 1189 N N . SER A 1 155 ? 25.959 -2.107 -19.008 1.00 95.12 155 SER A N 1
ATOM 1190 C CA . SER A 1 155 ? 25.478 -2.669 -17.739 1.00 95.12 155 SER A CA 1
ATOM 1191 C C . SER A 1 155 ? 24.567 -1.695 -16.983 1.00 95.12 155 SER A C 1
ATOM 1193 O O . SER A 1 155 ? 24.549 -0.498 -17.282 1.00 95.12 155 SER A O 1
ATOM 1195 N N . ILE A 1 156 ? 23.853 -2.197 -15.967 1.00 95.31 156 ILE A N 1
ATOM 1196 C CA . ILE A 1 156 ? 23.076 -1.356 -15.041 1.00 95.31 156 ILE A CA 1
ATOM 1197 C C . ILE A 1 156 ? 23.990 -0.329 -14.366 1.00 95.31 156 ILE A C 1
ATOM 1199 O O . ILE A 1 156 ? 23.659 0.850 -14.353 1.00 95.31 156 ILE A O 1
ATOM 1203 N N . ASP A 1 157 ? 25.158 -0.743 -13.873 1.00 94.62 157 ASP A N 1
ATOM 1204 C CA . ASP A 1 157 ? 26.075 0.162 -13.171 1.00 94.62 157 ASP A CA 1
ATOM 1205 C C . ASP A 1 157 ? 26.564 1.299 -14.085 1.00 94.62 157 ASP A C 1
ATOM 1207 O O . ASP A 1 157 ? 26.520 2.462 -13.694 1.00 94.62 157 ASP A O 1
ATOM 1211 N N . SER A 1 158 ? 26.903 0.999 -15.347 1.00 95.25 158 SER A N 1
ATOM 1212 C CA . SER A 1 158 ? 27.284 2.033 -16.323 1.00 95.25 158 SER A CA 1
ATOM 1213 C C . SER A 1 158 ? 26.135 2.994 -16.659 1.00 95.25 158 SER A C 1
ATOM 1215 O O . SER A 1 158 ? 26.366 4.183 -16.870 1.00 95.25 158 SER A O 1
ATOM 1217 N N . ALA A 1 159 ? 24.891 2.501 -16.676 1.00 95.94 159 ALA A N 1
ATOM 1218 C CA . ALA A 1 159 ? 23.712 3.342 -16.846 1.00 95.94 159 ALA A CA 1
ATOM 1219 C C . ALA A 1 159 ? 23.512 4.262 -15.636 1.00 95.94 159 ALA A C 1
ATOM 1221 O O . ALA A 1 159 ? 23.239 5.446 -15.806 1.00 95.94 159 ALA A O 1
ATOM 1222 N N . LEU A 1 160 ? 23.679 3.741 -14.421 1.00 96.31 160 LEU A N 1
ATOM 1223 C CA . LEU A 1 160 ? 23.560 4.514 -13.187 1.00 96.31 160 LEU A CA 1
ATOM 1224 C C . LEU A 1 160 ? 24.641 5.594 -13.074 1.00 96.31 160 LEU A C 1
ATOM 1226 O O . LEU A 1 160 ? 24.311 6.720 -12.707 1.00 96.31 160 LEU A O 1
ATOM 1230 N N . ASP A 1 161 ? 25.888 5.284 -13.440 1.00 95.06 161 ASP A N 1
ATOM 1231 C CA . ASP A 1 161 ? 26.982 6.259 -13.528 1.00 95.06 161 ASP A CA 1
ATOM 1232 C C . ASP A 1 161 ? 26.672 7.370 -14.547 1.00 95.06 161 ASP A C 1
ATOM 1234 O O . ASP A 1 161 ? 26.844 8.552 -14.251 1.00 95.06 161 ASP A O 1
ATOM 1238 N N . LEU A 1 162 ? 26.169 7.011 -15.735 1.00 94.81 162 LEU A N 1
ATOM 1239 C CA . LEU A 1 162 ? 25.791 7.979 -16.770 1.00 94.81 162 LEU A CA 1
ATOM 1240 C C . LEU A 1 162 ? 24.650 8.894 -16.306 1.00 94.81 162 LEU A C 1
ATOM 1242 O O . LEU A 1 162 ? 24.700 10.102 -16.522 1.00 94.81 162 LEU A O 1
ATOM 1246 N N . LEU A 1 163 ? 23.638 8.333 -15.642 1.00 95.38 163 LEU A N 1
ATOM 1247 C CA . LEU A 1 163 ? 22.498 9.090 -15.121 1.00 95.38 163 LEU A CA 1
ATOM 1248 C C . LEU A 1 163 ? 22.871 9.951 -13.900 1.00 95.38 163 LEU A C 1
ATOM 1250 O O . LEU A 1 163 ? 22.210 10.957 -13.648 1.00 95.38 163 LEU A O 1
ATOM 1254 N N . ALA A 1 164 ? 23.941 9.597 -13.177 1.00 93.69 164 ALA A N 1
ATOM 1255 C CA . ALA A 1 164 ? 24.502 10.392 -12.081 1.00 93.69 164 ALA A CA 1
ATOM 1256 C C . ALA A 1 164 ? 25.252 11.645 -12.565 1.00 93.69 164 ALA A C 1
ATOM 1258 O O . ALA A 1 164 ? 25.496 12.565 -11.781 1.00 93.69 164 ALA A O 1
ATOM 1259 N N . ALA A 1 165 ? 25.648 11.683 -13.838 1.00 93.12 165 ALA A N 1
ATOM 1260 C CA . ALA A 1 165 ? 26.437 12.763 -14.411 1.00 93.12 165 ALA A CA 1
ATOM 1261 C C . ALA A 1 165 ? 25.557 13.815 -15.122 1.00 93.12 165 ALA A C 1
ATOM 1263 O O . ALA A 1 165 ? 24.509 13.483 -15.689 1.00 93.12 165 ALA A O 1
ATOM 1264 N N . PRO A 1 166 ? 25.964 15.099 -15.144 1.00 92.62 166 PRO A N 1
ATOM 1265 C CA . PRO A 1 166 ? 25.338 16.094 -16.010 1.00 92.62 166 PRO A CA 1
ATOM 1266 C C . PRO A 1 166 ? 25.436 15.693 -17.497 1.00 92.62 166 PRO A C 1
ATOM 1268 O O . PRO A 1 166 ? 26.449 15.125 -17.905 1.00 92.62 166 PRO A O 1
ATOM 1271 N N . PRO A 1 167 ? 24.420 16.002 -18.328 1.00 92.19 167 PRO A N 1
ATOM 1272 C CA . PRO A 1 167 ? 23.218 16.779 -18.003 1.00 92.19 167 PRO A CA 1
ATOM 1273 C C . PRO A 1 167 ? 22.077 15.947 -17.383 1.00 92.19 167 PRO A C 1
ATOM 1275 O O . PRO A 1 167 ? 21.035 16.502 -17.021 1.00 92.19 167 PRO A O 1
ATOM 1278 N N . PHE A 1 168 ? 22.230 14.625 -17.266 1.00 93.75 168 PHE A N 1
ATOM 1279 C CA . PHE A 1 168 ? 21.155 13.741 -16.811 1.00 93.75 168 PHE A CA 1
ATOM 1280 C C . PHE A 1 168 ? 20.822 13.932 -15.338 1.00 93.75 168 PHE A C 1
ATOM 1282 O O . PHE A 1 168 ? 19.646 14.028 -15.011 1.00 93.75 168 PHE A O 1
ATOM 1289 N N . SER A 1 169 ? 21.812 14.124 -14.469 1.00 92.56 169 SER A N 1
ATOM 1290 C CA . SER A 1 169 ? 21.568 14.353 -13.037 1.00 92.56 169 SER A CA 1
ATOM 1291 C C . SER A 1 169 ? 20.714 15.589 -12.721 1.00 92.56 169 SER A C 1
ATOM 1293 O O . SER A 1 169 ? 20.096 15.661 -11.661 1.00 92.56 169 SER A O 1
ATOM 1295 N N . LEU A 1 170 ? 20.640 16.554 -13.645 1.00 92.75 170 LEU A N 1
ATOM 1296 C CA . LEU A 1 170 ? 19.804 17.752 -13.516 1.00 92.75 170 LEU A CA 1
ATOM 1297 C C . LEU A 1 170 ? 18.394 17.565 -14.093 1.00 92.75 170 LEU A C 1
ATOM 1299 O O . LEU A 1 170 ? 17.462 18.240 -13.662 1.00 92.75 170 LEU A O 1
ATOM 1303 N N . SER A 1 171 ? 18.233 16.661 -15.062 1.00 94.31 171 SER A N 1
ATOM 1304 C CA . SER A 1 171 ? 17.000 16.490 -15.844 1.00 94.31 171 SER A CA 1
ATOM 1305 C C . SER A 1 171 ? 16.242 15.195 -15.548 1.00 94.31 171 SER A C 1
ATOM 1307 O O . SER A 1 171 ? 15.068 15.090 -15.904 1.00 94.31 171 SER A O 1
ATOM 1309 N N . ILE A 1 172 ? 16.883 14.218 -14.903 1.00 95.06 172 ILE A N 1
ATOM 1310 C CA . ILE A 1 172 ? 16.295 12.934 -14.526 1.00 95.06 172 ILE A CA 1
ATOM 1311 C C . ILE A 1 172 ? 15.874 12.963 -13.056 1.00 95.06 172 ILE A C 1
ATOM 1313 O O . ILE A 1 172 ? 16.689 13.233 -12.179 1.00 95.06 172 ILE A O 1
ATOM 1317 N N . GLU A 1 173 ? 14.595 12.695 -12.783 1.00 93.75 173 GLU A N 1
ATOM 1318 C CA . GLU A 1 173 ? 14.067 12.622 -11.412 1.00 93.75 173 GLU A CA 1
ATOM 1319 C C . GLU A 1 173 ? 14.218 11.219 -10.814 1.00 93.75 173 GLU A C 1
ATOM 1321 O O . GLU A 1 173 ? 14.727 11.076 -9.704 1.00 93.75 173 GLU A O 1
ATOM 1326 N N . LYS A 1 174 ? 13.782 10.179 -11.537 1.00 94.75 174 LYS A N 1
ATOM 1327 C CA . LYS A 1 174 ? 13.863 8.781 -11.087 1.00 94.75 174 LYS A CA 1
ATOM 1328 C C . LYS A 1 174 ? 14.317 7.842 -12.199 1.00 94.75 174 LYS A C 1
ATOM 1330 O O . LYS A 1 174 ? 14.110 8.103 -13.386 1.00 94.75 174 LYS A O 1
ATOM 1335 N N . VAL A 1 175 ? 14.903 6.720 -11.786 1.00 97.44 175 VAL A N 1
ATOM 1336 C CA . VAL A 1 175 ? 15.359 5.636 -12.662 1.00 97.44 175 VAL A CA 1
ATOM 1337 C C . VAL A 1 175 ? 14.528 4.385 -12.394 1.00 97.44 175 VAL A C 1
ATOM 1339 O O . VAL A 1 175 ? 14.448 3.922 -11.258 1.00 97.44 175 VAL A O 1
ATOM 1342 N N . PHE A 1 176 ? 13.936 3.822 -13.445 1.00 98.44 176 PHE A N 1
ATOM 1343 C CA . PHE A 1 176 ? 13.147 2.595 -13.385 1.00 98.44 176 PHE A CA 1
ATOM 1344 C C . PHE A 1 176 ? 13.802 1.489 -14.208 1.00 98.44 176 PHE A C 1
ATOM 1346 O O . PHE A 1 176 ? 13.989 1.646 -15.409 1.00 98.44 176 PHE A O 1
ATOM 1353 N N . VAL A 1 177 ? 14.109 0.350 -13.599 1.00 98.56 177 VAL A N 1
ATOM 1354 C CA . VAL A 1 177 ? 14.515 -0.872 -14.299 1.00 98.56 177 VAL A CA 1
ATOM 1355 C C . VAL A 1 177 ? 13.260 -1.668 -14.648 1.00 98.56 177 VAL A C 1
ATOM 1357 O O . VAL A 1 177 ? 12.481 -2.021 -13.765 1.00 98.56 177 VAL A O 1
ATOM 1360 N N . ILE A 1 178 ? 13.056 -1.941 -15.938 1.00 98.25 178 ILE A N 1
ATOM 1361 C CA . ILE A 1 178 ? 11.770 -2.447 -16.452 1.00 98.25 178 ILE A CA 1
ATOM 1362 C C . ILE A 1 178 ? 11.856 -3.821 -17.138 1.00 98.25 178 ILE A C 1
ATOM 1364 O O . ILE A 1 178 ? 10.884 -4.267 -17.742 1.00 98.25 178 ILE A O 1
ATOM 1368 N N . GLY A 1 179 ? 13.018 -4.484 -17.118 1.00 94.00 179 GLY A N 1
ATOM 1369 C CA . GLY A 1 179 ? 13.215 -5.773 -17.799 1.00 94.00 179 GLY A CA 1
ATOM 1370 C C . GLY A 1 179 ? 14.506 -5.870 -18.612 1.00 94.00 179 GLY A C 1
ATOM 1371 O O . GLY A 1 179 ? 15.247 -4.908 -18.754 1.00 94.00 179 GLY A O 1
ATOM 1372 N N . GLY A 1 180 ? 14.843 -7.010 -19.212 1.00 93.75 180 GLY A N 1
ATOM 1373 C CA . GLY A 1 180 ? 14.126 -8.291 -19.182 1.00 93.75 180 GLY A CA 1
ATOM 1374 C C . GLY A 1 180 ? 14.585 -9.203 -18.045 1.00 93.75 180 GLY A C 1
ATOM 1375 O O . GLY A 1 180 ? 15.181 -8.727 -17.085 1.00 93.75 180 GLY A O 1
ATOM 1376 N N . GLY A 1 181 ? 14.335 -10.511 -18.167 1.00 95.19 181 GLY A N 1
ATOM 1377 C CA . GLY A 1 181 ? 14.606 -11.496 -17.108 1.00 95.19 181 GLY A CA 1
ATOM 1378 C C . GLY A 1 181 ? 16.024 -11.440 -16.533 1.00 95.19 181 GLY A C 1
ATOM 1379 O O . GLY A 1 181 ? 16.175 -11.373 -15.318 1.00 95.19 181 GLY A O 1
ATOM 1380 N N . ASP A 1 182 ? 17.055 -11.377 -17.383 1.00 95.88 182 ASP A N 1
ATOM 1381 C CA . ASP A 1 182 ? 18.455 -11.290 -16.929 1.00 95.88 182 ASP A CA 1
ATOM 1382 C C . ASP A 1 182 ? 18.744 -9.986 -16.171 1.00 95.88 182 ASP A C 1
ATOM 1384 O O . ASP A 1 182 ? 19.392 -10.000 -15.128 1.00 95.88 182 ASP A O 1
ATOM 1388 N N . ILE A 1 183 ? 18.207 -8.864 -16.662 1.00 96.94 183 ILE A N 1
ATOM 1389 C CA . ILE A 1 183 ? 18.374 -7.542 -16.043 1.00 96.94 183 ILE A CA 1
ATOM 1390 C C . ILE A 1 183 ? 17.665 -7.504 -14.687 1.00 96.94 183 ILE A C 1
ATOM 1392 O O . ILE A 1 183 ? 18.224 -7.027 -13.706 1.00 96.94 183 ILE A O 1
ATOM 1396 N N . LEU A 1 184 ? 16.448 -8.045 -14.605 1.00 97.81 184 LEU A N 1
ATOM 1397 C CA . LEU A 1 184 ? 15.681 -8.100 -13.361 1.00 97.81 184 LEU A CA 1
ATOM 1398 C C . LEU A 1 184 ? 16.299 -9.065 -12.348 1.00 97.81 184 LEU A C 1
ATOM 1400 O O . LEU A 1 184 ? 16.298 -8.758 -11.160 1.00 97.81 184 LEU A O 1
ATOM 1404 N N . ARG A 1 185 ? 16.884 -10.185 -12.791 1.00 97.00 185 ARG A N 1
ATOM 1405 C CA . ARG A 1 185 ? 17.641 -11.096 -11.918 1.00 97.00 185 ARG A CA 1
ATOM 1406 C C . ARG A 1 185 ? 18.833 -10.400 -11.269 1.00 97.00 185 ARG A C 1
ATOM 1408 O O . ARG A 1 185 ? 19.117 -10.654 -10.104 1.00 97.00 185 ARG A O 1
ATOM 1415 N N . GLU A 1 186 ? 19.497 -9.515 -12.007 1.00 95.81 186 GLU A N 1
ATOM 1416 C CA . GLU A 1 186 ? 20.599 -8.710 -11.486 1.00 95.81 186 GLU A CA 1
ATOM 1417 C C . GLU A 1 186 ? 20.117 -7.563 -10.577 1.00 95.81 186 GLU A C 1
ATOM 1419 O O . GLU A 1 186 ? 20.795 -7.218 -9.612 1.00 95.81 186 GLU A O 1
ATOM 1424 N N . ALA A 1 187 ? 18.960 -6.965 -10.877 1.00 96.81 187 ALA A N 1
ATOM 1425 C CA . ALA A 1 187 ? 18.518 -5.710 -10.271 1.00 96.81 187 ALA A CA 1
ATOM 1426 C C . ALA A 1 187 ? 17.616 -5.865 -9.033 1.00 96.81 187 ALA A C 1
ATOM 1428 O O . ALA A 1 187 ? 17.742 -5.108 -8.073 1.00 96.81 187 ALA A O 1
ATOM 1429 N N . LEU A 1 188 ? 16.680 -6.820 -9.041 1.00 96.56 188 LEU A N 1
ATOM 1430 C CA . LEU A 1 188 ? 15.487 -6.784 -8.182 1.00 96.56 188 LEU A CA 1
ATOM 1431 C C . LEU A 1 188 ? 15.800 -6.675 -6.685 1.00 96.56 188 LEU A C 1
ATOM 1433 O O . LEU A 1 188 ? 15.198 -5.848 -6.010 1.00 96.56 188 LEU A O 1
ATOM 1437 N N . ASN A 1 189 ? 1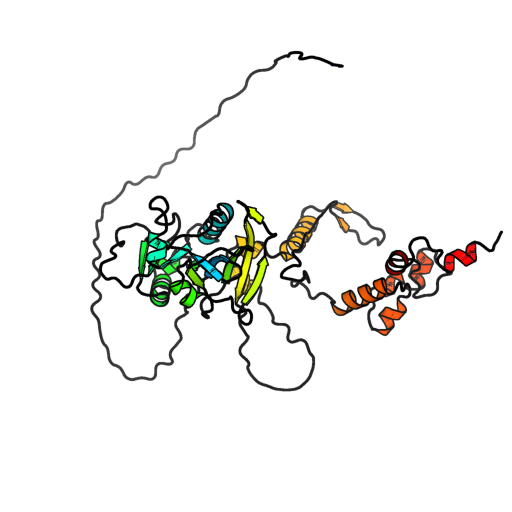6.782 -7.433 -6.194 1.00 96.06 189 ASN A N 1
ATOM 1438 C CA . ASN A 1 189 ? 17.156 -7.453 -4.776 1.00 96.06 189 ASN A CA 1
ATOM 1439 C C . ASN A 1 189 ? 18.469 -6.703 -4.460 1.00 96.06 189 ASN A C 1
ATOM 1441 O O . ASN A 1 189 ? 18.915 -6.717 -3.311 1.00 96.06 189 ASN A O 1
ATOM 1445 N N . LYS A 1 190 ? 19.090 -6.008 -5.429 1.00 95.06 190 LYS A N 1
ATOM 1446 C CA . LYS A 1 190 ? 20.350 -5.267 -5.207 1.00 95.06 190 LYS A CA 1
ATOM 1447 C C . LYS A 1 190 ? 20.142 -4.085 -4.243 1.00 95.06 190 LYS A C 1
ATOM 1449 O O . LYS A 1 190 ? 19.116 -3.417 -4.350 1.00 95.06 190 LYS A O 1
ATOM 1454 N N . PRO A 1 191 ? 21.114 -3.739 -3.374 1.00 93.88 191 PRO A N 1
ATOM 1455 C CA . PRO A 1 191 ? 20.985 -2.636 -2.407 1.00 93.88 191 PRO A CA 1
ATOM 1456 C C . PRO A 1 191 ? 20.588 -1.276 -3.002 1.00 93.88 191 PRO A C 1
ATOM 1458 O O . PRO A 1 191 ? 19.947 -0.476 -2.326 1.00 93.88 191 PRO A O 1
ATOM 1461 N N . SER A 1 192 ? 20.941 -1.026 -4.266 1.00 93.62 192 SER A N 1
ATOM 1462 C CA . SER A 1 192 ? 20.584 0.179 -5.025 1.00 93.62 192 SER A CA 1
ATOM 1463 C C . SER A 1 192 ? 19.125 0.220 -5.512 1.00 93.62 192 SER A C 1
ATOM 1465 O O . SER A 1 192 ? 18.661 1.279 -5.929 1.00 93.62 192 SER A O 1
ATOM 1467 N N . CYS A 1 193 ? 18.388 -0.893 -5.438 1.00 96.31 193 CYS A N 1
ATOM 1468 C CA . CYS A 1 193 ? 16.956 -0.960 -5.721 1.00 96.31 193 CYS A CA 1
ATOM 1469 C C . CYS A 1 193 ? 16.158 -0.515 -4.484 1.00 96.31 193 CYS A C 1
ATOM 1471 O O . CYS A 1 193 ? 16.098 -1.231 -3.484 1.00 96.31 193 CYS A O 1
ATOM 1473 N N . GLU A 1 194 ? 15.536 0.659 -4.523 1.00 94.94 194 GLU A N 1
ATOM 1474 C CA . GLU A 1 194 ? 14.829 1.228 -3.367 1.00 94.94 194 GLU A CA 1
ATOM 1475 C C . GLU A 1 194 ? 13.367 0.794 -3.267 1.00 94.94 194 GLU A C 1
ATOM 1477 O O . GLU A 1 194 ? 12.830 0.702 -2.164 1.00 94.94 194 GLU A O 1
ATOM 1482 N N . ALA A 1 195 ? 12.727 0.502 -4.398 1.00 96.25 195 ALA A N 1
ATOM 1483 C CA . ALA A 1 195 ? 11.345 0.044 -4.437 1.00 96.25 195 ALA A CA 1
ATOM 1484 C C . ALA A 1 195 ? 11.104 -0.924 -5.596 1.00 96.25 195 ALA A C 1
ATOM 1486 O O . ALA A 1 195 ? 11.741 -0.835 -6.646 1.00 96.25 195 ALA A O 1
ATOM 1487 N N . ILE A 1 196 ? 10.157 -1.836 -5.396 1.00 98.12 196 ILE A N 1
ATOM 1488 C CA . ILE A 1 196 ? 9.706 -2.811 -6.384 1.00 98.12 196 ILE A CA 1
ATOM 1489 C C . ILE A 1 196 ? 8.203 -2.622 -6.557 1.00 98.12 196 ILE A C 1
ATOM 1491 O O . ILE A 1 196 ? 7.421 -2.887 -5.643 1.00 98.12 196 ILE A O 1
ATOM 1495 N N . HIS A 1 197 ? 7.805 -2.170 -7.738 1.00 98.25 197 HIS A N 1
ATOM 1496 C CA . HIS A 1 197 ? 6.418 -2.066 -8.162 1.00 98.25 197 HIS A CA 1
ATOM 1497 C C . HIS A 1 197 ? 6.078 -3.314 -8.963 1.00 98.25 197 HIS A C 1
ATOM 1499 O O . HIS A 1 197 ? 6.558 -3.491 -10.085 1.00 98.25 197 HIS A O 1
ATOM 1505 N N . ILE A 1 198 ? 5.285 -4.191 -8.360 1.00 98.00 198 ILE A N 1
ATOM 1506 C CA . ILE A 1 198 ? 4.915 -5.473 -8.936 1.00 98.00 198 ILE A CA 1
ATOM 1507 C C . ILE A 1 198 ? 3.410 -5.536 -9.181 1.00 98.00 198 ILE A C 1
ATOM 1509 O O . ILE A 1 198 ? 2.602 -5.307 -8.280 1.00 98.00 198 ILE A O 1
ATOM 1513 N N . THR A 1 199 ? 3.038 -5.855 -10.414 1.00 98.38 199 THR A N 1
ATOM 1514 C CA . THR A 1 199 ? 1.693 -6.323 -10.742 1.00 98.38 199 THR A CA 1
ATOM 1515 C C . THR A 1 199 ? 1.669 -7.830 -10.524 1.00 98.38 199 THR A C 1
ATOM 1517 O O . THR A 1 199 ? 2.261 -8.586 -11.293 1.00 98.38 199 THR A O 1
ATOM 1520 N N . GLU A 1 200 ? 1.031 -8.257 -9.439 1.00 97.19 200 GLU A N 1
ATOM 1521 C CA . GLU A 1 200 ? 0.929 -9.660 -9.037 1.00 97.19 200 GLU A CA 1
ATOM 1522 C C . GLU A 1 200 ? -0.262 -10.298 -9.748 1.00 97.19 200 GLU A C 1
ATOM 1524 O O . GLU A 1 200 ? -1.404 -9.934 -9.471 1.00 97.19 200 GLU A O 1
ATOM 1529 N N . ILE A 1 201 ? -0.003 -11.226 -10.668 1.00 97.81 201 ILE A N 1
ATOM 1530 C CA . ILE A 1 201 ? -1.035 -11.967 -11.398 1.00 97.81 201 ILE A CA 1
ATOM 1531 C C . ILE A 1 201 ? -1.313 -13.271 -10.647 1.00 97.81 201 ILE A C 1
ATOM 1533 O O . ILE A 1 201 ? -0.448 -14.141 -10.539 1.00 97.81 201 ILE A O 1
ATOM 1537 N N . ASP A 1 202 ? -2.541 -13.418 -10.146 1.00 94.25 202 ASP A N 1
ATOM 1538 C CA . ASP A 1 202 ? -2.957 -14.514 -9.255 1.00 94.25 202 ASP A CA 1
ATOM 1539 C C . ASP A 1 202 ? -3.086 -15.869 -9.983 1.00 94.25 202 ASP A C 1
ATOM 1541 O O . ASP A 1 202 ? -3.297 -16.903 -9.351 1.00 94.25 202 ASP A O 1
ATOM 1545 N N . THR A 1 203 ? -3.012 -15.872 -11.316 1.00 87.12 203 THR A N 1
ATOM 1546 C CA . THR A 1 203 ? -3.232 -17.052 -12.167 1.00 87.12 203 THR A CA 1
ATOM 1547 C C . THR A 1 203 ? -1.904 -17.626 -12.651 1.00 87.12 203 THR A C 1
ATOM 1549 O O . THR A 1 203 ? -1.038 -16.878 -13.104 1.00 87.12 203 THR A O 1
ATOM 1552 N N . SER A 1 204 ? -1.759 -18.952 -12.602 1.00 88.06 204 SER A N 1
ATOM 1553 C CA . SER A 1 204 ? -0.612 -19.646 -13.193 1.00 88.06 204 SER A CA 1
ATOM 1554 C C . SER A 1 204 ? -0.721 -19.609 -14.720 1.00 88.06 204 SER A C 1
ATOM 1556 O O . SER A 1 204 ? -1.711 -20.059 -15.298 1.00 88.06 204 SER A O 1
ATOM 1558 N N . ILE A 1 205 ? 0.295 -19.046 -15.370 1.00 94.62 205 ILE A N 1
ATOM 1559 C CA . ILE A 1 205 ? 0.391 -18.885 -16.825 1.00 94.62 205 ILE A CA 1
ATOM 1560 C C . ILE A 1 205 ? 1.723 -19.495 -17.260 1.00 94.62 205 ILE A C 1
ATOM 1562 O O . ILE A 1 205 ? 2.739 -19.280 -16.599 1.00 94.62 205 ILE A O 1
ATOM 1566 N N . ASP A 1 206 ? 1.726 -20.246 -18.363 1.00 96.06 206 ASP A N 1
ATOM 1567 C CA . ASP A 1 206 ? 2.950 -20.839 -18.907 1.00 96.06 206 ASP A CA 1
ATOM 1568 C C . ASP A 1 206 ? 3.967 -19.748 -19.286 1.00 96.06 206 ASP A C 1
ATOM 1570 O O . ASP A 1 206 ? 3.671 -18.832 -20.057 1.00 96.06 206 ASP A O 1
ATOM 1574 N N . CYS A 1 207 ? 5.166 -19.848 -18.718 1.00 97.25 207 CYS A N 1
ATOM 1575 C CA . CYS A 1 207 ? 6.256 -18.891 -18.868 1.00 97.25 207 CYS A CA 1
ATOM 1576 C C . CYS A 1 207 ? 7.570 -19.645 -19.103 1.00 97.25 207 CYS A C 1
ATOM 1578 O O . CYS A 1 207 ? 7.777 -20.733 -18.572 1.00 97.25 207 CYS A O 1
ATOM 1580 N N . ASP A 1 208 ? 8.483 -19.048 -19.866 1.00 96.69 208 ASP A N 1
ATOM 1581 C CA . ASP A 1 208 ? 9.866 -19.529 -20.031 1.00 96.69 208 ASP A CA 1
ATOM 1582 C C . ASP A 1 208 ? 10.901 -18.593 -19.389 1.00 96.69 208 ASP A C 1
ATOM 1584 O O . ASP A 1 208 ? 12.060 -18.959 -19.192 1.00 96.69 208 ASP A O 1
ATOM 1588 N N . THR A 1 209 ? 10.474 -17.379 -19.039 1.00 96.50 209 THR A N 1
ATOM 1589 C CA . THR A 1 209 ? 11.323 -16.336 -18.484 1.00 96.50 209 THR A CA 1
ATOM 1590 C C . THR A 1 209 ? 10.841 -15.997 -17.082 1.00 96.50 209 THR A C 1
ATOM 1592 O O . THR A 1 209 ? 9.707 -15.557 -16.896 1.00 96.50 209 THR A O 1
ATOM 1595 N N . PHE A 1 210 ? 11.733 -16.152 -16.104 1.00 97.31 210 PHE A N 1
ATOM 1596 C CA . PHE A 1 210 ? 11.432 -16.003 -14.678 1.00 97.31 210 PHE A CA 1
ATOM 1597 C C . PHE A 1 210 ? 12.409 -15.053 -13.986 1.00 97.31 210 PHE A C 1
ATOM 1599 O O . PHE A 1 210 ? 13.586 -14.975 -14.361 1.00 97.31 210 PHE A O 1
ATOM 1606 N N . ILE A 1 211 ? 11.941 -14.381 -12.937 1.00 97.44 211 ILE A N 1
ATOM 1607 C CA . ILE A 1 211 ? 12.725 -13.478 -12.080 1.00 97.44 211 ILE A CA 1
ATOM 1608 C C . ILE A 1 211 ? 12.810 -14.035 -10.646 1.00 97.44 211 ILE A C 1
ATOM 1610 O O . ILE A 1 211 ? 12.014 -14.900 -10.286 1.00 97.44 211 ILE A O 1
ATOM 1614 N N . PRO A 1 212 ? 13.778 -13.601 -9.818 1.00 97.38 212 PRO A N 1
ATOM 1615 C CA . PRO A 1 212 ? 13.822 -14.011 -8.416 1.00 97.38 212 PRO A CA 1
ATOM 1616 C C . PRO A 1 212 ? 12.621 -13.470 -7.632 1.00 97.38 212 PRO A C 1
ATOM 1618 O O . PRO A 1 212 ? 12.036 -12.447 -7.989 1.00 97.38 212 PRO A O 1
ATOM 1621 N N . THR A 1 213 ? 12.294 -14.133 -6.524 1.00 97.19 213 THR A N 1
ATOM 1622 C CA . THR A 1 213 ? 11.317 -13.637 -5.550 1.00 97.19 213 THR A CA 1
ATOM 1623 C C . THR A 1 213 ? 11.803 -12.344 -4.892 1.00 97.19 213 THR A C 1
ATOM 1625 O O . THR A 1 213 ? 13.009 -12.121 -4.743 1.00 97.19 213 THR A O 1
ATOM 1628 N N . VAL A 1 214 ? 10.863 -11.499 -4.465 1.00 96.25 214 VAL A N 1
ATOM 1629 C CA . VAL A 1 214 ? 11.166 -10.317 -3.646 1.00 96.25 214 VAL A CA 1
ATOM 1630 C C . VAL A 1 214 ? 11.711 -10.775 -2.293 1.00 96.25 214 VAL A C 1
ATOM 1632 O O . VAL A 1 214 ? 11.084 -11.596 -1.624 1.00 96.25 214 VAL A O 1
ATOM 1635 N N . ASP A 1 215 ? 12.869 -10.256 -1.891 1.00 95.69 215 ASP A N 1
ATOM 1636 C CA . ASP A 1 215 ? 13.458 -10.543 -0.583 1.00 95.69 215 ASP A CA 1
ATOM 1637 C C . ASP A 1 215 ? 12.672 -9.838 0.534 1.00 95.69 215 ASP A C 1
ATOM 1639 O O . ASP A 1 215 ? 12.832 -8.642 0.786 1.00 95.69 215 ASP A O 1
ATOM 1643 N N . THR A 1 216 ? 11.824 -10.588 1.235 1.00 92.94 216 THR A N 1
ATOM 1644 C CA . THR A 1 216 ? 10.978 -10.067 2.319 1.00 92.94 216 THR A CA 1
ATOM 1645 C C . THR A 1 216 ? 11.759 -9.669 3.572 1.00 92.94 216 THR A C 1
ATOM 1647 O O . THR A 1 216 ? 11.191 -9.033 4.456 1.00 92.94 216 THR A O 1
ATOM 1650 N N . SER A 1 217 ? 13.042 -10.034 3.684 1.00 92.56 217 SER A N 1
ATOM 1651 C CA . SER A 1 217 ? 13.904 -9.549 4.771 1.00 92.56 217 SER A CA 1
ATOM 1652 C C . SER A 1 217 ? 14.400 -8.124 4.505 1.00 92.56 217 SER A C 1
ATOM 1654 O O . SER A 1 217 ? 14.571 -7.337 5.436 1.00 92.56 217 SER A O 1
ATOM 1656 N N . ALA A 1 218 ? 14.570 -7.772 3.228 1.00 92.38 218 ALA A N 1
ATOM 1657 C CA . ALA A 1 218 ? 15.036 -6.464 2.791 1.00 92.38 218 ALA A CA 1
ATOM 1658 C C . ALA A 1 218 ? 13.900 -5.509 2.397 1.00 92.38 218 ALA A C 1
ATOM 1660 O O . ALA A 1 218 ? 14.122 -4.299 2.362 1.00 92.38 218 ALA A O 1
ATOM 1661 N N . TYR A 1 219 ? 12.704 -6.015 2.090 1.00 93.69 219 TYR A N 1
ATOM 1662 C CA . TYR A 1 219 ? 11.578 -5.228 1.588 1.00 93.69 219 TYR A CA 1
ATOM 1663 C C . TYR A 1 219 ? 10.296 -5.447 2.392 1.00 93.69 219 TYR A C 1
ATOM 1665 O O . TYR A 1 219 ? 9.962 -6.569 2.763 1.00 93.69 219 TYR A O 1
ATOM 1673 N N . GLN A 1 220 ? 9.526 -4.373 2.575 1.00 91.12 220 GLN A N 1
ATOM 1674 C CA . GLN A 1 220 ? 8.189 -4.411 3.171 1.00 91.12 220 GLN A CA 1
ATOM 1675 C C . GLN A 1 220 ? 7.132 -3.857 2.208 1.00 91.12 220 GLN A C 1
ATOM 1677 O O . GLN A 1 220 ? 7.431 -2.942 1.436 1.00 91.12 220 GLN A O 1
ATOM 1682 N N . PRO A 1 221 ? 5.895 -4.383 2.233 1.00 91.50 221 PRO A N 1
ATOM 1683 C CA . PRO A 1 221 ? 4.804 -3.845 1.430 1.00 91.50 221 PRO A CA 1
ATOM 1684 C C . PRO A 1 221 ? 4.432 -2.433 1.906 1.00 91.50 221 PRO A C 1
ATOM 1686 O O . PRO A 1 221 ? 4.152 -2.217 3.081 1.00 91.50 221 PRO A O 1
ATOM 1689 N N . TRP A 1 222 ? 4.402 -1.478 0.979 1.00 92.06 222 TRP A N 1
ATOM 1690 C CA . TRP A 1 222 ? 3.966 -0.099 1.213 1.00 92.06 222 TRP A CA 1
ATOM 1691 C C . TRP A 1 222 ? 2.484 0.089 0.898 1.00 92.06 222 TRP A C 1
ATOM 1693 O O . TRP A 1 222 ? 1.722 0.621 1.696 1.00 92.06 222 TRP A O 1
ATOM 1703 N N . CYS A 1 223 ? 2.050 -0.356 -0.277 1.00 92.38 223 CYS A N 1
ATOM 1704 C CA . CYS A 1 223 ? 0.644 -0.320 -0.654 1.00 92.38 223 CYS A CA 1
ATOM 1705 C C . CYS A 1 223 ? 0.301 -1.527 -1.519 1.00 92.38 223 CYS A C 1
ATOM 1707 O O . CYS A 1 223 ? 1.151 -2.053 -2.244 1.00 92.38 223 CYS A O 1
ATOM 1709 N N . SER A 1 224 ? -0.953 -1.960 -1.431 1.00 94.38 224 SER A N 1
ATOM 1710 C CA . SER A 1 224 ? -1.505 -3.020 -2.265 1.00 94.38 224 SER A CA 1
ATOM 1711 C C . SER A 1 224 ? -2.923 -2.641 -2.662 1.00 94.38 224 SER A C 1
ATOM 1713 O O . SER A 1 224 ? -3.757 -2.351 -1.802 1.00 94.38 224 SER A O 1
ATOM 1715 N N . SER A 1 225 ? -3.202 -2.607 -3.963 1.00 94.12 225 SER A N 1
ATOM 1716 C CA . SER A 1 225 ? -4.551 -2.336 -4.449 1.00 94.12 225 SER A CA 1
ATOM 1717 C C . SER A 1 225 ? -5.506 -3.475 -4.091 1.00 94.12 225 SER A C 1
ATOM 1719 O O . SER A 1 225 ? -5.097 -4.609 -3.835 1.00 94.12 225 SER A O 1
ATOM 1721 N N . PHE A 1 226 ? -6.810 -3.206 -4.156 1.00 93.56 226 PHE A N 1
ATOM 1722 C CA . PHE A 1 226 ? -7.776 -4.295 -4.254 1.00 93.56 226 PHE A CA 1
ATOM 1723 C C . PHE A 1 226 ? -7.525 -5.114 -5.535 1.00 93.56 226 PHE A C 1
ATOM 1725 O O . PHE A 1 226 ? -7.060 -4.541 -6.528 1.00 93.56 226 PHE A O 1
ATOM 1732 N N . PRO A 1 227 ? -7.842 -6.422 -5.530 1.00 94.31 227 PRO A N 1
ATOM 1733 C CA . PRO A 1 227 ? -7.755 -7.245 -6.727 1.00 94.31 227 PRO A CA 1
ATOM 1734 C C . PRO A 1 227 ? -8.648 -6.718 -7.852 1.00 94.31 227 PRO A C 1
ATOM 1736 O O . PRO A 1 227 ? -9.801 -6.348 -7.620 1.00 94.31 227 PRO A O 1
ATOM 1739 N N . ILE A 1 228 ? -8.112 -6.727 -9.066 1.00 96.25 228 ILE A N 1
ATOM 1740 C CA . ILE A 1 228 ? -8.764 -6.325 -10.312 1.00 96.25 228 ILE A CA 1
ATOM 1741 C C . ILE A 1 228 ? -8.919 -7.572 -11.180 1.00 96.25 228 ILE A C 1
ATOM 1743 O O . ILE A 1 228 ? -8.006 -8.392 -11.246 1.00 96.25 228 ILE A O 1
ATOM 1747 N N . CYS A 1 229 ? -10.062 -7.709 -11.853 1.00 96.62 229 CYS A N 1
ATOM 1748 C CA . CYS A 1 229 ? -10.283 -8.749 -12.854 1.00 96.62 229 CYS A CA 1
ATOM 1749 C C . CYS A 1 229 ? -10.349 -8.113 -14.250 1.00 96.62 229 CYS A C 1
ATOM 1751 O O . CYS A 1 229 ? -11.222 -7.286 -14.503 1.00 96.62 229 CYS A O 1
ATOM 1753 N N . GLU A 1 230 ? -9.456 -8.510 -15.157 1.00 97.25 230 GLU A N 1
ATOM 1754 C CA . GLU A 1 230 ? -9.411 -8.052 -16.553 1.00 97.25 230 GLU A CA 1
ATOM 1755 C C . GLU A 1 230 ? -9.078 -9.242 -17.456 1.00 97.25 230 GLU A C 1
ATOM 1757 O O . GLU A 1 230 ? -8.158 -10.003 -17.167 1.00 97.25 230 GLU A O 1
ATOM 1762 N N . ASN A 1 231 ? -9.831 -9.426 -18.544 1.00 95.69 231 ASN A N 1
ATOM 1763 C CA . ASN A 1 231 ? -9.595 -10.497 -19.524 1.00 95.69 231 ASN A CA 1
ATOM 1764 C C . ASN A 1 231 ? -9.479 -11.911 -18.910 1.00 95.69 231 ASN A C 1
ATOM 1766 O O . ASN A 1 231 ? -8.683 -12.728 -19.362 1.00 95.69 231 ASN A O 1
ATOM 1770 N N . GLY A 1 232 ? -10.268 -12.199 -17.868 1.00 93.62 232 GLY A N 1
ATOM 1771 C CA . GLY A 1 232 ? -10.266 -13.496 -17.177 1.00 93.62 232 GLY A CA 1
ATOM 1772 C C . GLY A 1 232 ? -9.100 -13.707 -16.206 1.00 93.62 232 GLY A C 1
ATOM 1773 O O . GLY A 1 232 ? -9.042 -14.745 -15.555 1.00 93.62 232 GLY A O 1
ATOM 1774 N N . LEU A 1 233 ? -8.206 -12.726 -16.067 1.00 96.94 233 LEU A N 1
ATOM 1775 C CA . LEU A 1 233 ? -7.097 -12.751 -15.124 1.00 96.94 233 LEU A CA 1
ATOM 1776 C C . LEU A 1 233 ? -7.397 -11.846 -13.937 1.00 96.94 233 LEU A C 1
ATOM 1778 O O . LEU A 1 233 ? -7.939 -10.749 -14.084 1.00 96.94 233 LEU A O 1
ATOM 1782 N N . ARG A 1 234 ? -7.008 -12.309 -12.752 1.00 96.75 234 ARG A N 1
ATOM 1783 C CA . ARG A 1 234 ? -7.073 -11.537 -11.516 1.00 96.75 234 ARG A CA 1
ATOM 1784 C C . ARG A 1 234 ? -5.671 -11.085 -11.127 1.00 96.75 234 ARG A C 1
ATOM 1786 O O . ARG A 1 234 ? -4.755 -11.903 -11.122 1.00 96.75 234 ARG A O 1
ATOM 1793 N N . PHE A 1 235 ? -5.505 -9.806 -10.810 1.00 97.38 235 PHE A N 1
ATOM 1794 C CA . PHE A 1 235 ? -4.213 -9.246 -10.417 1.00 97.38 235 PHE A CA 1
ATOM 1795 C C . PHE A 1 235 ? -4.354 -8.074 -9.443 1.00 97.38 235 PHE A C 1
ATOM 1797 O O . PHE A 1 235 ? -5.427 -7.485 -9.313 1.00 97.38 235 PHE A O 1
ATOM 1804 N N . SER A 1 236 ? -3.267 -7.727 -8.758 1.00 97.00 236 SER A N 1
ATOM 1805 C CA . SER A 1 236 ? -3.195 -6.567 -7.859 1.00 97.00 236 SER A CA 1
ATOM 1806 C C . SER A 1 236 ? -1.909 -5.776 -8.095 1.00 97.00 236 SER A C 1
ATOM 1808 O O . SER A 1 236 ? -0.882 -6.347 -8.454 1.00 97.00 236 SER A O 1
ATOM 1810 N N . PHE A 1 237 ? -1.947 -4.464 -7.864 1.00 97.12 237 PHE A N 1
ATOM 1811 C CA . PHE A 1 237 ? -0.749 -3.628 -7.852 1.00 97.12 237 PHE A CA 1
ATOM 1812 C C . PHE A 1 237 ? -0.188 -3.570 -6.440 1.00 97.12 237 PHE A C 1
ATOM 1814 O O . PHE A 1 237 ? -0.843 -3.030 -5.546 1.00 97.12 237 PHE A O 1
ATOM 1821 N N . THR A 1 238 ? 1.031 -4.060 -6.250 1.00 96.25 238 THR A N 1
ATOM 1822 C CA . THR A 1 238 ? 1.725 -4.010 -4.965 1.00 96.25 238 THR A CA 1
ATOM 1823 C C . THR A 1 238 ? 3.034 -3.245 -5.119 1.00 96.25 238 THR A C 1
ATOM 1825 O O . THR A 1 238 ? 3.788 -3.438 -6.069 1.00 96.25 238 THR A O 1
ATOM 1828 N N . THR A 1 239 ? 3.322 -2.347 -4.181 1.00 96.56 239 THR A N 1
ATOM 1829 C CA . THR A 1 239 ? 4.645 -1.723 -4.066 1.00 96.56 239 THR A CA 1
ATOM 1830 C C . THR A 1 239 ? 5.321 -2.206 -2.801 1.00 96.56 239 THR A C 1
ATOM 1832 O O . THR A 1 239 ? 4.755 -2.080 -1.719 1.00 96.56 239 THR A O 1
ATOM 1835 N N . HIS A 1 240 ? 6.546 -2.694 -2.940 1.00 94.75 240 HIS A N 1
ATOM 1836 C CA . HIS A 1 240 ? 7.432 -3.023 -1.836 1.00 94.75 240 HIS A CA 1
ATOM 1837 C C . HIS A 1 240 ? 8.544 -1.982 -1.754 1.00 94.75 240 HIS A C 1
ATOM 1839 O O . HIS A 1 240 ? 9.095 -1.590 -2.782 1.00 94.75 240 HIS A O 1
ATOM 1845 N N . VAL A 1 241 ? 8.890 -1.539 -0.550 1.00 94.00 241 VAL A N 1
ATOM 1846 C CA . VAL A 1 241 ? 9.970 -0.573 -0.329 1.00 94.00 241 VAL A CA 1
ATOM 1847 C C . VAL A 1 241 ? 11.047 -1.200 0.530 1.00 94.00 241 VAL A C 1
ATOM 1849 O O . VAL A 1 241 ? 10.756 -1.930 1.479 1.00 94.00 241 VAL A O 1
ATOM 1852 N N . ARG A 1 242 ? 12.300 -0.925 0.173 1.00 92.56 242 ARG A N 1
ATOM 1853 C CA . ARG A 1 242 ? 13.458 -1.424 0.899 1.00 92.56 242 ARG A CA 1
ATOM 1854 C C . ARG A 1 242 ? 13.485 -0.849 2.312 1.00 92.56 242 ARG A C 1
ATOM 1856 O O . ARG A 1 242 ? 13.498 0.368 2.503 1.00 92.56 2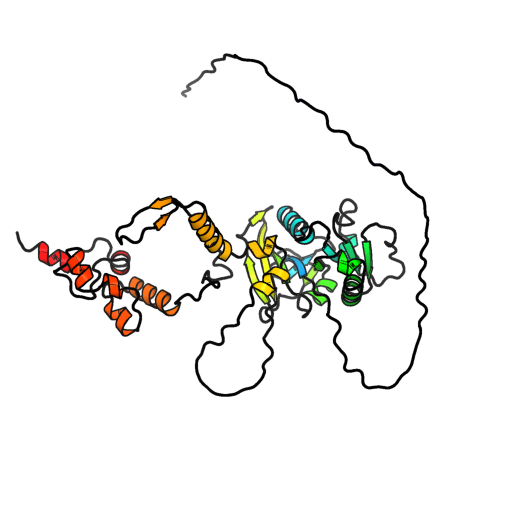42 ARG A O 1
ATOM 1863 N N . VAL A 1 243 ? 13.586 -1.728 3.299 1.00 88.12 243 VAL A N 1
ATOM 1864 C CA . VAL A 1 243 ? 13.872 -1.373 4.685 1.00 88.12 243 VAL A CA 1
ATOM 1865 C C . VAL A 1 243 ? 15.384 -1.290 4.835 1.00 88.12 243 VAL A C 1
ATOM 1867 O O . VAL A 1 243 ? 16.108 -2.245 4.562 1.00 88.12 243 VAL A O 1
ATOM 1870 N N . LYS A 1 244 ? 15.896 -0.130 5.251 1.00 76.31 244 LYS A N 1
ATOM 1871 C CA . LYS A 1 244 ? 17.309 -0.013 5.625 1.00 76.31 244 LYS A CA 1
ATOM 1872 C C . LYS A 1 244 ? 17.430 -0.547 7.046 1.00 76.31 244 LYS A C 1
ATOM 1874 O O . LYS A 1 244 ? 16.939 0.097 7.969 1.00 76.31 244 LYS A O 1
ATOM 1879 N N . SER A 1 245 ? 18.061 -1.708 7.220 1.00 58.81 245 SER A N 1
ATOM 1880 C CA . SER A 1 245 ? 18.519 -2.126 8.543 1.00 58.81 245 SER A CA 1
ATOM 1881 C C . SER A 1 245 ? 19.456 -1.035 9.050 1.00 58.81 245 SER A C 1
ATOM 1883 O O . SER A 1 245 ? 20.494 -0.782 8.432 1.00 58.81 245 SER A O 1
ATOM 1885 N N . SER A 1 246 ? 19.097 -0.350 10.132 1.00 49.47 246 SER A N 1
ATOM 1886 C CA . SER A 1 246 ? 20.079 0.394 10.912 1.00 49.47 246 SER A CA 1
ATOM 1887 C C . SER A 1 246 ? 21.177 -0.603 11.275 1.00 49.47 246 SER A C 1
ATOM 1889 O O . SER A 1 246 ? 20.916 -1.590 11.960 1.00 49.47 246 SER A O 1
ATOM 1891 N N . SER A 1 247 ? 22.368 -0.412 10.709 1.00 37.75 247 SER A N 1
ATOM 1892 C CA . SER A 1 247 ? 23.541 -1.241 10.969 1.00 37.75 247 SER A CA 1
ATOM 1893 C C . SER A 1 247 ? 23.725 -1.401 12.475 1.00 37.75 247 SER A C 1
ATOM 1895 O O . SER A 1 247 ? 23.741 -0.408 13.202 1.00 37.75 247 SER A O 1
ATOM 1897 N N . ALA A 1 248 ? 23.828 -2.654 12.916 1.00 38.97 248 ALA A N 1
ATOM 1898 C CA . ALA A 1 248 ? 24.131 -3.027 14.285 1.00 38.97 248 ALA A CA 1
ATOM 1899 C C . ALA A 1 248 ? 25.426 -2.337 14.738 1.00 38.97 248 ALA A C 1
ATOM 1901 O O . ALA A 1 248 ? 26.500 -2.608 14.204 1.00 38.97 248 ALA A O 1
ATOM 1902 N N . GLY A 1 249 ? 25.292 -1.431 15.703 1.00 33.19 249 GLY A N 1
ATOM 1903 C CA . GLY A 1 249 ? 26.378 -0.818 16.450 1.00 33.19 249 GLY A CA 1
ATOM 1904 C C . GLY A 1 249 ? 26.090 -0.998 17.935 1.00 33.19 249 GLY A C 1
ATOM 1905 O O . GLY A 1 249 ? 25.130 -0.425 18.439 1.00 33.19 249 GLY A O 1
ATOM 1906 N N . GLU A 1 250 ? 26.919 -1.839 18.548 1.00 31.88 250 GLU A N 1
ATOM 1907 C CA . GLU A 1 250 ? 27.200 -2.015 19.978 1.00 31.88 250 GLU A CA 1
ATOM 1908 C C . GLU A 1 250 ? 26.094 -2.555 20.903 1.00 31.88 250 GLU A C 1
ATOM 1910 O O . GLU A 1 250 ? 25.008 -2.006 21.084 1.00 31.88 250 GLU A O 1
ATOM 1915 N N . ALA A 1 251 ? 26.439 -3.695 21.505 1.00 38.53 251 ALA A N 1
ATOM 1916 C CA . ALA A 1 251 ? 25.753 -4.312 22.619 1.00 38.53 251 ALA A CA 1
ATOM 1917 C C . ALA A 1 251 ? 26.089 -3.560 23.913 1.00 38.53 251 ALA A C 1
ATOM 1919 O O . ALA A 1 251 ? 27.254 -3.492 24.299 1.00 38.53 251 ALA A O 1
ATOM 1920 N N . SER A 1 252 ? 25.061 -3.074 24.602 1.00 31.05 252 SER A N 1
ATOM 1921 C CA . SER A 1 252 ? 25.053 -2.947 26.057 1.00 31.05 252 SER A CA 1
ATOM 1922 C C . SER A 1 252 ? 23.615 -2.964 26.590 1.00 31.05 252 SER A C 1
ATOM 1924 O O . SER A 1 252 ? 22.723 -2.306 26.058 1.00 31.05 252 SER A O 1
ATOM 1926 N N . ASP A 1 253 ? 23.462 -3.803 27.611 1.00 31.03 253 ASP A N 1
ATOM 1927 C CA . ASP A 1 253 ? 22.462 -3.910 28.673 1.00 31.03 253 ASP A CA 1
ATOM 1928 C C . ASP A 1 253 ? 20.960 -4.078 28.387 1.00 31.03 253 ASP A C 1
ATOM 1930 O O . ASP A 1 253 ? 20.283 -3.328 27.683 1.00 31.03 253 ASP A O 1
ATOM 1934 N N . GLU A 1 254 ? 20.439 -5.115 29.048 1.00 41.44 254 GLU A N 1
ATOM 1935 C CA . GLU A 1 254 ? 19.037 -5.463 29.212 1.00 41.44 254 GLU A CA 1
ATOM 1936 C C . GLU A 1 254 ? 18.255 -4.323 29.878 1.00 41.44 254 GLU A C 1
ATOM 1938 O O . GLU A 1 254 ? 18.417 -4.036 31.061 1.00 41.44 254 GLU A O 1
ATOM 1943 N N . SER A 1 255 ? 17.347 -3.694 29.134 1.00 36.62 255 SER A N 1
ATOM 1944 C CA . SER A 1 255 ? 15.998 -3.351 29.606 1.00 36.62 255 SER A CA 1
ATOM 1945 C C . SER A 1 255 ? 15.161 -2.719 28.489 1.00 36.62 255 SER A C 1
ATOM 1947 O O . SER A 1 255 ? 15.619 -1.898 27.702 1.00 36.62 255 SER A O 1
ATOM 1949 N N . ASP A 1 256 ? 13.896 -3.126 28.476 1.00 34.94 256 ASP A N 1
ATOM 1950 C CA . ASP A 1 256 ? 12.760 -2.573 27.739 1.00 34.94 256 ASP A CA 1
ATOM 1951 C C . ASP A 1 256 ? 12.646 -2.875 26.226 1.00 34.94 256 ASP A C 1
ATOM 1953 O O . ASP A 1 256 ? 13.296 -2.317 25.337 1.00 34.94 256 ASP A O 1
ATOM 1957 N N . GLY A 1 257 ? 11.717 -3.788 25.927 1.00 37.38 257 GLY A N 1
ATOM 1958 C CA . GLY A 1 257 ? 11.312 -4.180 24.584 1.00 37.38 257 GLY A CA 1
ATOM 1959 C C . GLY A 1 257 ? 10.516 -3.078 23.892 1.00 37.38 257 GLY A C 1
ATOM 1960 O O . GLY A 1 257 ? 9.287 -3.105 23.868 1.00 37.38 257 GLY A O 1
ATOM 1961 N N . SER A 1 258 ? 11.208 -2.104 23.300 1.00 38.19 258 SER A N 1
ATOM 1962 C CA . SER A 1 258 ? 10.623 -1.124 22.373 1.00 38.19 258 SER A CA 1
ATOM 1963 C C . SER A 1 258 ? 11.679 -0.461 21.474 1.00 38.19 258 SER A C 1
ATOM 1965 O O . SER A 1 258 ? 11.685 0.755 21.307 1.00 38.19 258 SER A O 1
ATOM 1967 N N . LYS A 1 259 ? 12.548 -1.230 20.801 1.00 34.22 259 LYS A N 1
ATOM 1968 C CA . LYS A 1 259 ? 13.246 -0.712 19.604 1.00 34.22 259 LYS A CA 1
ATOM 1969 C C . LYS A 1 259 ? 12.314 -0.816 18.395 1.00 34.22 259 LYS A C 1
ATOM 1971 O O . LYS A 1 259 ? 12.438 -1.697 17.551 1.00 34.22 259 LYS A O 1
ATOM 1976 N N . VAL A 1 260 ? 11.332 0.083 18.346 1.00 43.53 260 VAL A N 1
ATOM 1977 C CA . VAL A 1 260 ? 10.542 0.324 17.136 1.00 43.53 260 VAL A CA 1
ATOM 1978 C C . VAL A 1 260 ? 11.491 0.902 16.091 1.00 43.53 260 VAL A C 1
ATOM 1980 O O . VAL A 1 260 ? 12.134 1.922 16.334 1.00 43.53 260 VAL A O 1
ATOM 1983 N N . LEU A 1 261 ? 11.581 0.240 14.938 1.00 42.62 261 LEU A N 1
ATOM 1984 C CA . LEU A 1 261 ? 12.192 0.787 13.731 1.00 42.62 261 LEU A CA 1
ATOM 1985 C C . LEU A 1 261 ? 11.539 2.151 13.469 1.00 42.62 261 LEU A C 1
ATOM 1987 O O . LEU A 1 261 ? 10.384 2.208 13.049 1.00 42.62 261 LEU A O 1
ATOM 1991 N N . GLN A 1 262 ? 12.235 3.253 13.758 1.00 40.62 262 GLN A N 1
ATOM 1992 C CA . GLN A 1 262 ? 11.805 4.569 13.298 1.00 40.62 262 GLN A CA 1
ATOM 1993 C C . GLN A 1 262 ? 11.919 4.575 11.774 1.00 40.62 262 GLN A C 1
ATOM 1995 O O . GLN A 1 262 ? 12.965 4.858 11.192 1.00 40.62 262 GLN A O 1
ATOM 2000 N N . VAL A 1 263 ? 10.827 4.192 11.124 1.00 51.69 263 VAL A N 1
ATOM 2001 C CA . VAL A 1 263 ? 10.617 4.344 9.692 1.00 51.69 263 VAL A CA 1
ATOM 2002 C C . VAL A 1 263 ? 10.548 5.850 9.436 1.00 51.69 263 VAL A C 1
ATOM 2004 O O . VAL A 1 263 ? 9.546 6.500 9.722 1.00 51.69 263 VAL A O 1
ATOM 2007 N N . ASP A 1 264 ? 11.656 6.429 8.976 1.00 57.16 264 ASP A N 1
ATOM 2008 C CA . ASP A 1 264 ? 11.757 7.857 8.666 1.00 57.16 264 ASP A CA 1
ATOM 2009 C C . ASP A 1 264 ? 10.856 8.197 7.467 1.00 57.16 264 ASP A C 1
ATOM 2011 O O . ASP A 1 264 ? 11.252 8.090 6.309 1.00 57.16 264 ASP A O 1
ATOM 2015 N N . TRP A 1 265 ? 9.605 8.569 7.740 1.00 53.03 265 TRP A N 1
ATOM 2016 C CA . TRP A 1 265 ? 8.570 8.848 6.738 1.00 53.03 265 TRP A CA 1
ATOM 2017 C C . TRP A 1 265 ? 8.972 9.935 5.727 1.00 53.03 265 TRP A C 1
ATOM 2019 O O . TRP A 1 265 ? 8.573 9.875 4.560 1.00 53.03 265 TRP A O 1
ATOM 2029 N N . LYS A 1 266 ? 9.815 10.898 6.134 1.00 55.81 266 LYS A N 1
ATOM 2030 C CA . LYS A 1 266 ? 10.336 11.940 5.235 1.00 55.81 266 LYS A CA 1
ATOM 2031 C C . LYS A 1 266 ? 11.226 11.329 4.157 1.00 55.81 266 LYS A C 1
ATOM 2033 O O . LYS A 1 266 ? 11.200 11.778 3.013 1.00 55.81 266 LYS A O 1
ATOM 2038 N N . LYS A 1 267 ? 11.936 10.252 4.487 1.00 60.94 267 LYS A N 1
ATOM 2039 C CA . LYS A 1 267 ? 12.781 9.493 3.562 1.00 60.94 267 LYS A CA 1
ATOM 2040 C C . LYS A 1 267 ? 11.973 8.732 2.513 1.00 60.94 267 LYS A C 1
ATOM 2042 O O . LYS A 1 267 ? 12.398 8.646 1.371 1.00 60.94 267 LYS A O 1
ATOM 2047 N N . PHE A 1 268 ? 10.792 8.216 2.856 1.00 63.09 268 PHE A N 1
ATOM 2048 C CA . PHE A 1 268 ? 9.936 7.524 1.880 1.00 63.09 268 PHE A CA 1
ATOM 2049 C C . PHE A 1 268 ? 9.315 8.486 0.867 1.00 63.09 268 PHE A C 1
ATOM 2051 O O . PHE A 1 268 ? 9.161 8.120 -0.299 1.00 63.09 268 PHE A O 1
ATOM 2058 N N . SER A 1 269 ? 9.019 9.719 1.292 1.00 60.91 269 SER A N 1
ATOM 2059 C CA . SER A 1 269 ? 8.440 10.747 0.420 1.00 60.91 269 SER A CA 1
ATOM 2060 C C . SER A 1 269 ? 9.368 11.164 -0.726 1.00 60.91 269 SER A C 1
ATOM 2062 O O . SER A 1 269 ? 8.893 11.489 -1.810 1.00 60.91 269 SER A O 1
ATOM 2064 N N . SER A 1 270 ? 10.690 11.106 -0.523 1.00 70.69 270 SER A N 1
ATOM 2065 C CA . SER A 1 270 ? 11.673 11.361 -1.582 1.00 70.69 270 SER A CA 1
ATOM 2066 C C . SER A 1 270 ? 11.939 10.123 -2.445 1.00 70.69 270 SER A C 1
ATOM 2068 O O . SER A 1 270 ? 12.174 10.245 -3.651 1.00 70.69 270 SER A O 1
ATOM 2070 N N . VAL A 1 271 ? 11.851 8.926 -1.858 1.00 80.75 271 VAL A N 1
ATOM 2071 C CA . VAL A 1 271 ? 12.089 7.654 -2.553 1.00 80.75 271 VAL A CA 1
ATOM 2072 C C . VAL A 1 271 ? 10.953 7.326 -3.518 1.00 80.75 271 VAL A C 1
ATOM 2074 O O . VAL A 1 271 ? 11.205 7.128 -4.703 1.00 80.75 271 VAL A O 1
ATOM 2077 N N . LEU A 1 272 ? 9.693 7.307 -3.088 1.00 88.38 272 LEU A N 1
ATOM 2078 C CA . LEU A 1 272 ? 8.586 6.858 -3.940 1.00 88.38 272 LEU A CA 1
ATOM 2079 C C . LEU A 1 272 ? 8.070 7.950 -4.893 1.00 88.38 272 LEU A C 1
ATOM 2081 O O . LEU A 1 272 ? 8.108 9.133 -4.561 1.00 88.38 272 LEU A O 1
ATOM 2085 N N . PRO A 1 273 ? 7.550 7.593 -6.083 1.00 87.19 273 PRO A N 1
ATOM 2086 C CA . PRO A 1 273 ? 6.744 8.511 -6.882 1.00 87.19 273 PRO A CA 1
ATOM 2087 C C . PRO A 1 273 ? 5.532 8.971 -6.073 1.00 87.19 273 PRO A C 1
ATOM 2089 O O . PRO A 1 273 ? 4.882 8.146 -5.424 1.00 87.19 273 PRO A O 1
ATOM 2092 N N . LYS A 1 274 ? 5.178 10.260 -6.151 1.00 86.56 274 LYS A N 1
ATOM 2093 C CA . LYS A 1 274 ? 4.058 10.836 -5.386 1.00 86.56 274 LYS A CA 1
ATOM 2094 C C . LYS A 1 274 ? 2.767 10.019 -5.521 1.00 86.56 274 LYS A C 1
ATOM 2096 O O . LYS A 1 274 ? 2.105 9.733 -4.532 1.00 86.56 274 LYS A O 1
ATOM 2101 N N . MET A 1 275 ? 2.460 9.545 -6.733 1.00 87.81 275 MET A N 1
ATOM 2102 C CA . MET A 1 275 ? 1.266 8.729 -6.994 1.00 87.81 275 MET A CA 1
ATOM 2103 C C . MET A 1 275 ? 1.235 7.367 -6.288 1.00 87.81 275 MET A C 1
ATOM 2105 O O . MET A 1 275 ? 0.183 6.737 -6.264 1.00 87.81 275 MET A O 1
ATOM 2109 N N . ILE A 1 276 ? 2.378 6.871 -5.809 1.00 91.38 276 ILE A N 1
ATOM 2110 C CA . ILE A 1 276 ? 2.499 5.632 -5.034 1.00 91.38 276 ILE A CA 1
ATOM 2111 C C . ILE A 1 276 ? 2.592 5.956 -3.549 1.00 91.38 276 ILE A C 1
ATOM 2113 O O . ILE A 1 276 ? 1.971 5.279 -2.732 1.00 91.38 276 ILE A O 1
ATOM 2117 N N . PHE A 1 277 ? 3.332 7.008 -3.208 1.00 87.94 277 PHE A N 1
ATOM 2118 C CA . PHE A 1 277 ? 3.448 7.492 -1.841 1.00 87.94 277 PHE A CA 1
ATOM 2119 C C . PHE A 1 277 ? 2.064 7.793 -1.243 1.00 87.94 277 PHE A C 1
ATOM 2121 O O . PHE A 1 277 ? 1.694 7.211 -0.226 1.00 87.94 277 PHE A O 1
ATOM 2128 N N . ASP A 1 278 ? 1.239 8.551 -1.969 1.00 87.75 278 ASP A N 1
ATOM 2129 C CA . ASP A 1 278 ? -0.113 8.940 -1.549 1.00 87.75 278 ASP A CA 1
ATOM 2130 C C . ASP A 1 278 ? -1.128 7.768 -1.564 1.00 87.75 278 ASP A C 1
ATOM 2132 O O . ASP A 1 278 ? -2.272 7.935 -1.144 1.00 87.75 278 ASP A O 1
ATOM 2136 N N . ARG A 1 279 ? -0.743 6.573 -2.050 1.00 90.19 279 ARG A N 1
ATOM 2137 C CA . ARG A 1 279 ? -1.595 5.363 -2.052 1.00 90.19 279 ARG A CA 1
ATOM 2138 C C . ARG A 1 279 ? -1.505 4.539 -0.770 1.00 90.19 279 ARG A C 1
ATOM 2140 O O . ARG A 1 279 ? -2.206 3.533 -0.672 1.00 90.19 279 ARG A O 1
ATOM 2147 N N . HIS A 1 280 ? -0.647 4.902 0.184 1.00 92.06 280 HIS A N 1
ATOM 2148 C CA . HIS A 1 280 ? -0.622 4.208 1.471 1.00 92.06 280 HIS A CA 1
ATOM 2149 C C . HIS A 1 280 ? -1.989 4.335 2.159 1.00 92.06 280 HIS A C 1
ATOM 2151 O O . HIS A 1 280 ? -2.536 5.433 2.252 1.00 92.06 280 HIS A O 1
ATOM 2157 N N . GLU A 1 281 ? -2.556 3.228 2.646 1.00 92.44 281 GLU A N 1
ATOM 2158 C CA . GLU A 1 281 ? -3.954 3.209 3.106 1.00 92.44 281 GLU A CA 1
ATOM 2159 C C . GLU A 1 281 ? -4.204 4.117 4.322 1.00 92.44 281 GLU A C 1
ATOM 2161 O O . GLU A 1 281 ? -5.312 4.609 4.513 1.00 92.44 281 GLU A O 1
ATOM 2166 N N . GLU A 1 282 ? -3.172 4.427 5.110 1.00 94.25 282 GLU A N 1
ATOM 2167 C CA . GLU A 1 282 ? -3.264 5.394 6.215 1.00 94.25 282 GLU A CA 1
ATOM 2168 C C . GLU A 1 282 ? -3.640 6.814 5.752 1.00 94.25 282 GLU A C 1
ATOM 2170 O O . GLU A 1 282 ? -4.260 7.565 6.508 1.00 94.25 282 GLU A O 1
ATOM 2175 N N . TYR A 1 283 ? -3.379 7.174 4.488 1.00 93.62 283 TYR A N 1
ATOM 2176 C CA . TYR A 1 283 ? -3.861 8.440 3.931 1.00 93.62 283 TYR A CA 1
ATOM 2177 C C . TYR A 1 283 ? -5.389 8.527 3.882 1.00 93.62 283 TYR A C 1
ATOM 2179 O O . TYR A 1 283 ? -5.911 9.639 3.873 1.00 93.62 283 TYR A O 1
ATOM 2187 N N . LEU A 1 284 ? -6.124 7.408 3.916 1.00 95.12 284 LEU A N 1
ATOM 2188 C CA . LEU A 1 284 ? -7.582 7.435 4.078 1.00 95.12 284 LEU A CA 1
ATOM 2189 C C . LEU A 1 284 ? -7.973 8.116 5.399 1.00 95.12 284 LEU A C 1
ATOM 2191 O O . LEU A 1 284 ? -8.852 8.976 5.408 1.00 95.12 284 LEU A O 1
ATOM 2195 N N . TYR A 1 285 ? -7.272 7.790 6.489 1.00 96.94 285 TYR A N 1
ATOM 2196 C CA . TYR A 1 285 ? -7.468 8.412 7.798 1.00 96.94 285 TYR A CA 1
ATOM 2197 C C . TYR A 1 285 ? -6.989 9.869 7.805 1.00 96.94 285 TYR A C 1
ATOM 2199 O O . TYR A 1 285 ? -7.745 10.765 8.182 1.00 96.94 285 TYR A O 1
ATOM 2207 N N . LEU A 1 286 ? -5.764 10.131 7.337 1.00 96.44 286 LEU A N 1
ATOM 2208 C CA . LEU A 1 286 ? -5.179 11.478 7.370 1.00 96.44 286 LEU A CA 1
ATOM 2209 C C . LEU A 1 286 ? -5.972 12.482 6.525 1.00 96.44 286 LEU A C 1
ATOM 2211 O O . LEU A 1 286 ? -6.201 13.614 6.954 1.00 96.44 286 LEU A O 1
ATOM 2215 N N . ASN A 1 287 ? -6.427 12.069 5.340 1.00 95.94 287 ASN A N 1
ATOM 2216 C CA . ASN A 1 287 ? -7.233 12.923 4.474 1.00 95.94 287 ASN A CA 1
ATOM 2217 C C . ASN A 1 287 ? -8.615 13.180 5.073 1.00 95.94 287 ASN A C 1
ATOM 2219 O O . ASN A 1 287 ? -9.091 14.310 4.994 1.00 95.94 287 ASN A O 1
ATOM 2223 N N . LEU A 1 288 ? -9.227 12.182 5.720 1.00 97.75 288 LEU A N 1
ATOM 2224 C CA . LEU A 1 288 ? -10.504 12.365 6.406 1.00 97.75 288 LEU A CA 1
ATOM 2225 C C . LEU A 1 288 ? -10.380 13.362 7.568 1.00 97.75 288 LEU A C 1
ATOM 2227 O O . LEU A 1 288 ? -11.207 14.263 7.694 1.00 97.75 288 LEU A O 1
ATOM 2231 N N . VAL A 1 289 ? -9.324 13.256 8.380 1.00 97.50 289 VAL A N 1
ATOM 2232 C CA . VAL A 1 289 ? -9.045 14.224 9.454 1.00 97.50 289 VAL A CA 1
ATOM 2233 C C . VAL A 1 289 ? -8.856 15.629 8.878 1.00 97.50 289 VAL A C 1
ATOM 2235 O O . VAL A 1 289 ? -9.500 16.574 9.333 1.00 97.50 289 VAL A O 1
ATOM 2238 N N . LYS A 1 290 ? -8.026 15.773 7.836 1.00 97.12 290 LYS A N 1
ATOM 2239 C CA . LYS A 1 290 ? -7.804 17.057 7.154 1.00 97.12 290 LYS A CA 1
ATOM 2240 C C . LYS A 1 290 ? -9.106 17.654 6.618 1.00 97.12 290 LYS A C 1
ATOM 2242 O O . LYS A 1 290 ? -9.320 18.861 6.725 1.00 97.12 290 LYS A O 1
ATOM 2247 N N . GLU A 1 291 ? -9.969 16.823 6.044 1.00 97.31 291 GLU A N 1
ATOM 2248 C CA . GLU A 1 291 ? -11.250 17.245 5.492 1.00 97.31 291 GLU A CA 1
ATOM 2249 C C . GLU A 1 291 ? -12.221 17.723 6.578 1.00 97.31 291 GLU A C 1
ATOM 2251 O O . GLU A 1 291 ? -12.845 18.767 6.401 1.00 97.31 291 GLU A O 1
ATOM 2256 N N . ILE A 1 292 ? -12.318 17.013 7.707 1.00 98.12 292 ILE A N 1
ATOM 2257 C CA . ILE A 1 292 ? -13.158 17.418 8.845 1.00 98.12 292 ILE A CA 1
ATOM 2258 C C . ILE A 1 292 ? -12.661 18.737 9.446 1.00 98.12 292 ILE A C 1
ATOM 2260 O O . ILE A 1 292 ? -13.473 19.601 9.760 1.00 98.12 292 ILE A O 1
ATOM 2264 N N . ILE A 1 293 ? -11.346 18.929 9.567 1.00 98.06 293 ILE A N 1
ATOM 2265 C CA . ILE A 1 293 ? -10.782 20.190 10.071 1.00 98.06 293 ILE A CA 1
ATOM 2266 C C . ILE A 1 293 ? -11.082 21.348 9.112 1.00 98.06 293 ILE A C 1
ATOM 2268 O O . ILE A 1 293 ? -11.427 22.438 9.555 1.00 98.06 293 ILE A O 1
ATOM 2272 N N . SER A 1 294 ? -10.952 21.120 7.802 1.00 97.69 294 SER A N 1
ATOM 2273 C CA . SER A 1 294 ? -11.086 22.191 6.805 1.00 97.69 294 SER A CA 1
ATOM 2274 C C . SER A 1 294 ? -12.545 22.552 6.508 1.00 97.69 294 SER A C 1
ATOM 2276 O O . SER A 1 294 ? -12.846 23.716 6.274 1.00 97.69 294 SER A O 1
ATOM 2278 N N . ASN A 1 295 ? -13.439 21.557 6.485 1.00 97.12 295 ASN A N 1
ATOM 2279 C CA . ASN A 1 295 ? -14.804 21.682 5.957 1.00 97.12 295 ASN A CA 1
ATOM 2280 C C . ASN A 1 295 ? -15.882 21.097 6.892 1.00 97.12 295 ASN A C 1
ATOM 2282 O O . ASN A 1 295 ? -17.022 20.897 6.469 1.00 97.12 295 ASN A O 1
ATOM 2286 N N . GLY A 1 296 ? -15.532 20.725 8.124 1.00 97.50 296 GLY A N 1
ATOM 2287 C CA . GLY A 1 296 ? -16.472 20.160 9.089 1.00 97.50 296 GLY A CA 1
ATOM 2288 C C . GLY A 1 296 ? -17.445 21.203 9.632 1.00 97.50 296 GLY A C 1
ATOM 2289 O O . GLY A 1 296 ? -17.116 22.375 9.780 1.00 97.50 296 GLY A O 1
ATOM 2290 N N . ASN A 1 297 ? -18.653 20.759 9.972 1.00 97.94 297 ASN A N 1
ATOM 2291 C CA . ASN A 1 297 ? -19.641 21.606 10.631 1.00 97.94 297 ASN A CA 1
ATOM 2292 C C . ASN A 1 297 ? -19.338 21.668 12.127 1.00 97.94 297 ASN A C 1
ATOM 2294 O O . ASN A 1 297 ? -19.291 20.615 12.775 1.00 97.94 297 ASN A O 1
ATOM 2298 N N . LEU A 1 298 ? -19.185 22.881 12.658 1.00 97.44 298 LEU A N 1
ATOM 2299 C CA . LEU A 1 298 ? -19.097 23.124 14.094 1.00 97.44 298 LEU A CA 1
ATOM 2300 C C . LEU A 1 298 ? -20.440 22.811 14.761 1.00 97.44 298 LEU A C 1
ATOM 2302 O O . LEU A 1 298 ? -21.488 23.251 14.284 1.00 97.44 298 LEU A O 1
ATOM 2306 N N . LYS A 1 299 ? -20.404 22.029 15.838 1.00 95.88 299 LYS A N 1
ATOM 2307 C CA . LYS A 1 299 ? -21.573 21.641 16.630 1.00 95.88 299 LYS A CA 1
ATOM 2308 C C . LYS A 1 299 ? -21.210 21.542 18.103 1.00 95.88 299 LYS A C 1
ATOM 2310 O O . LYS A 1 299 ? -20.105 21.112 18.428 1.00 95.88 299 LYS A O 1
ATOM 2315 N N . ASP A 1 300 ? -22.172 21.845 18.961 1.00 96.50 300 ASP A N 1
ATOM 2316 C CA . ASP A 1 300 ? -22.105 21.470 20.371 1.00 96.50 300 ASP A CA 1
ATOM 2317 C C . ASP A 1 300 ? -22.324 19.957 20.536 1.00 96.50 300 ASP A C 1
ATOM 2319 O O . ASP A 1 300 ? -22.871 19.280 19.657 1.00 96.50 300 ASP A O 1
ATOM 2323 N N . ASP A 1 301 ? -21.893 19.416 21.672 1.00 95.44 301 ASP A N 1
ATOM 2324 C CA . ASP A 1 301 ? -22.032 18.004 22.021 1.00 95.44 301 ASP A CA 1
ATOM 2325 C C . ASP A 1 301 ? -22.397 17.823 23.501 1.00 95.44 301 ASP A C 1
ATOM 2327 O O . ASP A 1 301 ? -22.385 18.759 24.300 1.00 95.44 301 ASP A O 1
ATOM 2331 N N . ARG A 1 302 ? -22.723 16.582 23.881 1.00 94.50 302 ARG A N 1
ATOM 2332 C CA . ARG A 1 302 ? -23.124 16.241 25.254 1.00 94.50 302 ARG A CA 1
ATOM 2333 C C . ARG A 1 302 ? -22.029 16.460 26.305 1.00 94.50 302 ARG A C 1
ATOM 2335 O O . ARG A 1 302 ? -22.331 16.356 27.488 1.00 94.50 302 ARG A O 1
ATOM 2342 N N . THR A 1 303 ? -20.765 16.638 25.905 1.00 93.50 303 THR A N 1
ATOM 2343 C CA . THR A 1 303 ? -19.654 16.869 26.842 1.00 93.50 303 THR A CA 1
ATOM 2344 C C . THR A 1 303 ? -19.381 18.357 27.038 1.00 93.50 303 THR A C 1
ATOM 2346 O O . THR A 1 303 ? -18.580 18.707 27.900 1.00 93.50 303 THR A O 1
ATOM 2349 N N . GLY A 1 304 ? -20.031 19.230 26.258 1.00 94.19 304 GLY A N 1
ATOM 2350 C CA . GLY A 1 304 ? -19.824 20.677 26.286 1.00 94.19 304 GLY A CA 1
ATOM 2351 C C . GLY A 1 304 ? -18.482 21.115 25.695 1.00 94.19 304 GLY A C 1
ATOM 2352 O O . GLY A 1 304 ? -18.092 22.265 25.867 1.00 94.19 304 GLY A O 1
ATOM 2353 N N . THR A 1 305 ? -17.751 20.213 25.031 1.00 96.56 305 THR A N 1
ATOM 2354 C CA . THR A 1 305 ? -16.437 20.517 24.436 1.00 96.56 305 THR A CA 1
ATOM 2355 C C . THR A 1 305 ? -16.584 21.147 23.055 1.00 96.56 305 THR A C 1
ATOM 2357 O O . THR A 1 305 ? -15.812 22.035 22.694 1.00 96.56 305 THR A O 1
ATOM 2360 N N . GLY A 1 306 ? -17.590 20.708 22.300 1.00 96.06 306 GLY A N 1
ATOM 2361 C CA . GLY A 1 306 ? -17.788 21.094 20.913 1.00 96.06 306 GLY A CA 1
ATOM 2362 C C . GLY A 1 306 ? -17.001 20.198 19.956 1.00 96.06 306 GLY A C 1
ATOM 2363 O O . GLY A 1 306 ? -15.955 19.635 20.282 1.00 96.06 306 GLY A O 1
ATOM 2364 N N . THR A 1 307 ? -17.517 20.061 18.737 1.00 97.12 307 THR A N 1
ATOM 2365 C CA . THR A 1 307 ? -17.013 19.122 17.733 1.00 97.12 307 THR A CA 1
ATOM 2366 C C . THR A 1 307 ? -17.069 19.731 16.327 1.00 97.12 307 THR A C 1
ATOM 2368 O O . THR A 1 307 ? -18.059 20.353 15.941 1.00 97.12 307 THR A O 1
ATOM 2371 N N . LEU A 1 308 ? -16.037 19.483 15.510 1.00 97.81 308 LEU A N 1
ATOM 2372 C CA . LEU A 1 308 ? -16.121 19.597 14.048 1.00 97.81 308 LEU A CA 1
ATOM 2373 C C . LEU A 1 308 ? -16.557 18.252 13.468 1.00 97.81 308 LEU A C 1
ATOM 2375 O O . LEU A 1 308 ? -15.925 17.227 13.722 1.00 97.81 308 LEU A O 1
ATOM 2379 N N . SER A 1 309 ? -17.642 18.239 12.694 1.00 97.25 309 SER A N 1
ATOM 2380 C CA . SER A 1 309 ? -18.282 16.992 12.260 1.00 97.25 309 SER A CA 1
ATOM 2381 C C . SER A 1 309 ? -18.567 16.928 10.761 1.00 97.25 309 SER A C 1
ATOM 2383 O O . SER A 1 309 ? -18.921 17.918 10.115 1.00 97.25 309 SER A O 1
ATOM 2385 N N . LYS A 1 310 ? -18.487 15.713 10.216 1.00 97.38 310 LYS A N 1
ATOM 2386 C CA . LYS A 1 310 ? -18.946 15.357 8.872 1.00 97.38 310 LYS A CA 1
ATOM 2387 C C . LYS A 1 310 ? -19.741 14.053 8.942 1.00 97.38 310 LYS A C 1
ATOM 2389 O O . LYS A 1 310 ? -19.433 13.190 9.758 1.00 97.38 310 LYS A O 1
ATOM 2394 N N . PHE A 1 311 ? -20.785 13.928 8.126 1.00 97.44 311 PHE A N 1
ATOM 2395 C CA . PHE A 1 311 ? -21.691 12.779 8.146 1.00 97.44 311 PHE A CA 1
ATOM 2396 C C . PHE A 1 311 ? -21.452 11.855 6.944 1.00 97.44 311 PHE A C 1
ATOM 2398 O O . PHE A 1 311 ? -21.228 12.339 5.837 1.00 97.44 311 PHE A O 1
ATOM 2405 N N . GLY A 1 312 ? -21.535 10.537 7.163 1.00 95.94 312 GLY A N 1
ATOM 2406 C CA . GLY A 1 312 ? -21.493 9.534 6.089 1.00 95.94 312 GLY A CA 1
ATOM 2407 C C . GLY A 1 312 ? -20.102 9.224 5.521 1.00 95.94 312 GLY A C 1
ATOM 2408 O O . GLY A 1 312 ? -19.984 8.909 4.340 1.00 95.94 312 GLY A O 1
ATOM 2409 N N . CYS A 1 313 ? -19.043 9.321 6.326 1.00 96.44 313 CYS A N 1
ATOM 2410 C CA . CYS A 1 313 ? -17.676 9.023 5.885 1.00 96.44 313 CYS A CA 1
ATOM 2411 C C . CYS A 1 313 ? -17.397 7.508 5.868 1.00 96.44 313 CYS A C 1
ATOM 2413 O O . CYS A 1 313 ? -17.878 6.773 6.729 1.00 96.44 313 CYS A O 1
ATOM 2415 N N . GLN A 1 314 ? -16.580 7.038 4.919 1.00 97.06 314 GLN A N 1
ATOM 2416 C CA . GLN A 1 314 ? -16.199 5.626 4.800 1.00 97.06 314 GLN A CA 1
ATOM 2417 C C . GLN A 1 314 ? -14.698 5.477 4.530 1.00 97.06 314 GLN A C 1
ATOM 2419 O O . GLN A 1 314 ? -14.127 6.210 3.728 1.00 97.06 314 GLN A O 1
ATOM 2424 N N . MET A 1 315 ? -14.082 4.472 5.156 1.00 96.44 315 MET A N 1
ATOM 2425 C CA . MET A 1 315 ? -12.725 4.004 4.861 1.00 96.44 315 MET A CA 1
ATOM 2426 C C . MET A 1 315 ? -12.756 2.494 4.601 1.00 96.44 315 MET A C 1
ATOM 2428 O O . MET A 1 315 ? -13.575 1.780 5.181 1.00 96.44 315 MET A O 1
ATOM 2432 N N . LYS A 1 316 ? -11.885 2.006 3.715 1.00 94.69 316 LYS A N 1
ATOM 2433 C CA . LYS A 1 316 ? -11.733 0.580 3.393 1.00 94.69 316 LYS A CA 1
ATOM 2434 C C . LYS A 1 316 ? -10.247 0.236 3.385 1.00 94.69 316 LYS A C 1
ATOM 2436 O O . LYS A 1 316 ? -9.493 0.917 2.703 1.00 94.69 316 LYS A O 1
ATOM 2441 N N . PHE A 1 317 ? -9.866 -0.820 4.097 1.00 93.75 317 PHE A N 1
ATOM 2442 C CA . PHE A 1 317 ? -8.476 -1.264 4.253 1.00 93.75 317 PHE A CA 1
ATOM 2443 C C . PHE A 1 317 ? -8.309 -2.695 3.723 1.00 93.75 317 PHE A C 1
ATOM 2445 O O . PHE A 1 317 ? -9.197 -3.534 3.913 1.00 93.75 317 PHE A O 1
ATOM 2452 N N . ASN A 1 318 ? -7.199 -2.989 3.047 1.00 91.19 318 ASN A N 1
ATOM 2453 C CA . ASN A 1 318 ? -6.934 -4.281 2.417 1.00 91.19 318 ASN A CA 1
ATOM 2454 C C . ASN A 1 318 ? -6.151 -5.228 3.340 1.00 91.19 318 ASN A C 1
ATOM 2456 O O . ASN A 1 318 ? -4.932 -5.349 3.263 1.00 91.19 318 ASN A O 1
ATOM 2460 N N . LEU A 1 319 ? -6.875 -6.023 4.130 1.00 92.38 319 LEU A N 1
ATOM 2461 C CA . LEU A 1 319 ? -6.298 -6.917 5.147 1.00 92.38 319 LEU A CA 1
ATOM 2462 C C . LEU A 1 319 ? -5.489 -8.120 4.612 1.00 92.38 319 LEU A C 1
ATOM 2464 O O . LEU A 1 319 ? -5.046 -8.958 5.391 1.00 92.38 319 LEU A O 1
ATOM 2468 N N . ARG A 1 320 ? -5.319 -8.273 3.291 1.00 86.88 320 ARG A N 1
ATOM 2469 C CA . ARG A 1 320 ? -4.603 -9.430 2.712 1.00 86.88 320 ARG A CA 1
ATOM 2470 C C . ARG A 1 320 ? -3.092 -9.371 2.910 1.00 86.88 320 ARG A C 1
ATOM 2472 O O . ARG A 1 320 ? -2.438 -10.409 2.851 1.00 86.88 320 ARG A O 1
ATOM 2479 N N . ARG A 1 321 ? -2.534 -8.166 3.046 1.00 80.19 321 ARG A N 1
ATOM 2480 C CA . ARG A 1 321 ? -1.079 -7.930 3.033 1.00 80.19 321 ARG A CA 1
ATOM 2481 C C . ARG A 1 321 ? -0.583 -7.142 4.243 1.00 80.19 321 ARG A C 1
ATOM 2483 O O . ARG A 1 321 ? 0.607 -7.188 4.532 1.00 80.19 321 ARG A O 1
ATOM 2490 N N . ASN A 1 322 ? -1.462 -6.422 4.931 1.00 84.69 322 ASN A N 1
ATOM 2491 C CA . ASN A 1 322 ? -1.120 -5.582 6.069 1.00 84.69 322 ASN A CA 1
ATOM 2492 C C . ASN A 1 322 ? -2.266 -5.556 7.095 1.00 84.69 322 ASN A C 1
ATOM 2494 O O . ASN A 1 322 ? -3.370 -6.044 6.847 1.00 84.69 322 ASN A O 1
ATOM 2498 N N . PHE A 1 323 ? -1.972 -5.001 8.269 1.00 91.44 323 PHE A N 1
ATOM 2499 C CA . PHE A 1 323 ? -2.950 -4.737 9.316 1.00 91.44 323 PHE A CA 1
ATOM 2500 C C . PHE A 1 323 ? -3.006 -3.217 9.541 1.00 91.44 323 PHE A C 1
ATOM 2502 O O . PHE A 1 323 ? -1.946 -2.621 9.742 1.00 91.44 323 PHE A O 1
ATOM 2509 N N . PRO A 1 324 ? -4.188 -2.569 9.492 1.00 93.88 324 PRO A N 1
ATOM 2510 C CA . PRO A 1 324 ? -4.321 -1.110 9.486 1.00 93.88 324 PRO A CA 1
ATOM 2511 C C . PRO A 1 324 ? -4.157 -0.504 10.891 1.00 93.88 324 PRO A C 1
ATOM 2513 O O . PRO A 1 324 ? -5.030 0.200 11.396 1.00 93.88 324 PRO A O 1
ATOM 2516 N N . LEU A 1 325 ? -3.028 -0.787 11.543 1.00 94.88 325 LEU A N 1
ATOM 2517 C CA . LEU A 1 325 ? -2.612 -0.110 12.764 1.00 94.88 325 LEU A CA 1
ATOM 2518 C C . LEU A 1 325 ? -1.925 1.199 12.373 1.00 94.88 325 LEU A C 1
ATOM 2520 O O . LEU A 1 325 ? -0.877 1.171 11.734 1.00 94.88 325 LEU A O 1
ATOM 2524 N N . LEU A 1 326 ? -2.525 2.332 12.744 1.00 93.56 326 LEU A N 1
ATOM 2525 C CA . LEU A 1 326 ? -1.993 3.655 12.410 1.00 93.56 326 LEU A CA 1
ATOM 2526 C C . LEU A 1 326 ? -0.538 3.801 12.878 1.00 93.56 326 LEU A C 1
ATOM 2528 O O . LEU A 1 326 ? -0.180 3.378 13.981 1.00 93.56 326 LEU A O 1
ATOM 2532 N N . THR A 1 327 ? 0.282 4.425 12.038 1.00 90.62 327 THR A N 1
ATOM 2533 C CA . THR A 1 327 ? 1.719 4.609 12.248 1.00 90.62 327 THR A CA 1
ATOM 2534 C C . THR A 1 327 ? 2.087 6.065 12.511 1.00 90.62 327 THR A C 1
ATOM 2536 O O . THR A 1 327 ? 3.073 6.326 13.200 1.00 90.62 327 THR A O 1
ATOM 2539 N N . THR A 1 328 ? 1.266 7.035 12.084 1.00 91.19 328 THR A N 1
ATOM 2540 C CA . THR A 1 328 ? 1.500 8.462 12.373 1.00 91.19 328 THR A CA 1
ATOM 2541 C C . THR A 1 328 ? 1.304 8.821 13.847 1.00 91.19 328 THR A C 1
ATOM 2543 O O . THR A 1 328 ? 1.625 9.932 14.268 1.00 91.19 328 THR A O 1
ATOM 2546 N N . LYS A 1 329 ? 0.763 7.894 14.645 1.00 92.94 329 LYS A N 1
ATOM 2547 C CA . LYS A 1 329 ? 0.659 7.961 16.105 1.00 92.94 329 LYS A CA 1
ATOM 2548 C C . LYS A 1 329 ? 0.686 6.540 16.663 1.00 92.94 329 LYS A C 1
ATOM 2550 O O . LYS A 1 329 ? -0.018 5.674 16.155 1.00 92.94 329 LYS A O 1
ATOM 2555 N N . ARG A 1 330 ? 1.417 6.313 17.760 1.00 93.38 330 ARG A N 1
ATOM 2556 C CA . ARG A 1 330 ? 1.395 5.021 18.463 1.00 93.38 330 ARG A CA 1
ATOM 2557 C C . ARG A 1 330 ? -0.019 4.723 18.976 1.00 93.38 330 ARG A C 1
ATOM 2559 O O . ARG A 1 330 ? -0.550 5.458 19.809 1.00 93.38 330 ARG A O 1
ATOM 2566 N N . VAL A 1 331 ? -0.607 3.632 18.494 1.00 96.00 331 VAL A N 1
ATOM 2567 C CA . VAL A 1 331 ? -1.888 3.097 18.973 1.00 96.00 331 VAL A CA 1
ATOM 2568 C C . VAL A 1 331 ? -1.641 2.189 20.180 1.00 96.00 331 VAL A C 1
ATOM 2570 O O . VAL A 1 331 ? -0.681 1.415 20.196 1.00 96.00 331 VAL A O 1
ATOM 2573 N N . PHE A 1 332 ? -2.502 2.258 21.201 1.00 97.12 332 PHE A N 1
ATOM 2574 C CA . PHE A 1 332 ? -2.409 1.400 22.386 1.00 97.12 332 PHE A CA 1
ATOM 2575 C C . PHE A 1 332 ? -2.888 -0.030 22.080 1.00 97.12 332 PHE A C 1
ATOM 2577 O O . PHE A 1 332 ? -3.971 -0.448 22.481 1.00 97.12 332 PHE A O 1
ATOM 2584 N N . TRP A 1 333 ? -2.066 -0.783 21.346 1.00 97.38 333 TRP A N 1
ATOM 2585 C CA . TRP A 1 333 ? -2.418 -2.098 20.802 1.00 97.38 333 TRP A CA 1
ATOM 2586 C C . TRP A 1 333 ? -2.854 -3.112 21.865 1.00 97.38 333 TRP A C 1
ATOM 2588 O O . TRP A 1 333 ? -3.872 -3.775 21.696 1.00 97.38 333 TRP A O 1
ATOM 2598 N N . ARG A 1 334 ? -2.134 -3.184 22.994 1.00 97.62 334 ARG A N 1
ATOM 2599 C CA . ARG A 1 334 ? -2.503 -4.062 24.115 1.00 97.62 334 ARG A CA 1
ATOM 2600 C C . ARG A 1 334 ? -3.922 -3.775 24.614 1.00 97.62 334 ARG A C 1
ATOM 2602 O O . ARG A 1 334 ? -4.668 -4.716 24.846 1.00 97.62 334 ARG A O 1
ATOM 2609 N N . GLY A 1 335 ? -4.294 -2.498 24.732 1.00 98.06 335 GLY A N 1
ATOM 2610 C CA . GLY A 1 335 ? -5.645 -2.096 25.121 1.00 98.06 335 GLY A CA 1
ATOM 2611 C C . GLY A 1 335 ? -6.705 -2.575 24.131 1.00 98.06 335 GLY A C 1
ATOM 2612 O O . GLY A 1 335 ? -7.686 -3.169 24.555 1.00 98.06 335 GLY A O 1
ATOM 2613 N N . VAL A 1 336 ? -6.468 -2.397 22.825 1.00 98.19 336 VAL A N 1
ATOM 2614 C CA . VAL A 1 336 ? -7.389 -2.841 21.759 1.00 98.19 336 VAL A CA 1
ATOM 2615 C C . VAL A 1 336 ? -7.618 -4.356 21.798 1.00 98.19 336 VAL A C 1
ATOM 2617 O O . VAL A 1 336 ? -8.754 -4.813 21.711 1.00 98.19 336 VAL A O 1
ATOM 2620 N N . VAL A 1 337 ? -6.548 -5.149 21.934 1.00 98.31 337 VAL A N 1
ATOM 2621 C CA . VAL A 1 337 ? -6.649 -6.619 21.959 1.00 98.31 337 VAL A CA 1
ATOM 2622 C C . VAL A 1 337 ? -7.407 -7.102 23.193 1.00 98.31 337 VAL A C 1
ATOM 2624 O O . VAL A 1 337 ? -8.309 -7.927 23.081 1.00 98.31 337 VAL A O 1
ATOM 2627 N N . GLU A 1 338 ? -7.061 -6.588 24.368 1.00 98.56 338 GLU A N 1
ATOM 2628 C CA . GLU A 1 338 ? -7.679 -6.995 25.633 1.00 98.56 338 GLU A CA 1
ATOM 2629 C C . GLU A 1 338 ? -9.142 -6.548 25.740 1.00 98.56 338 GLU A C 1
ATOM 2631 O O . GLU A 1 338 ? -9.975 -7.305 26.234 1.00 98.56 338 GLU A O 1
ATOM 2636 N N . GLU A 1 339 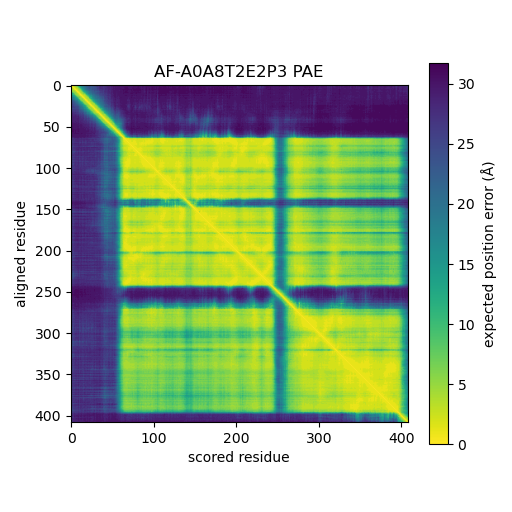? -9.488 -5.371 25.212 1.00 98.62 339 GLU A N 1
ATOM 2637 C CA . GLU A 1 339 ? -10.879 -4.928 25.078 1.00 98.62 339 GLU A CA 1
ATOM 2638 C C . GLU A 1 339 ? -11.675 -5.846 24.142 1.00 98.62 339 GLU A C 1
ATOM 2640 O O . GLU A 1 339 ? -12.788 -6.254 24.473 1.00 98.62 339 GLU A O 1
ATOM 2645 N N . LEU A 1 340 ? -11.102 -6.237 22.999 1.00 98.62 340 LEU A N 1
ATOM 2646 C CA . LEU A 1 340 ? -11.765 -7.159 22.080 1.00 98.62 340 LEU A CA 1
ATOM 2647 C C . LEU A 1 340 ? -12.004 -8.531 22.727 1.00 98.62 340 LEU A C 1
ATOM 2649 O O . LEU A 1 340 ? -13.085 -9.099 22.574 1.00 98.62 340 LEU A O 1
ATOM 2653 N N . LEU A 1 341 ? -11.031 -9.057 23.477 1.00 98.56 341 LEU A N 1
ATOM 2654 C CA . LEU A 1 341 ? -11.199 -10.300 24.239 1.00 98.56 341 LEU A CA 1
ATOM 2655 C C . LEU A 1 341 ? -12.263 -10.155 25.336 1.00 98.56 341 LEU A C 1
ATOM 2657 O O . LEU A 1 341 ? -13.064 -11.070 25.538 1.00 98.56 341 LEU A O 1
ATOM 2661 N N . TRP A 1 342 ? -12.318 -9.000 26.003 1.00 98.56 342 TRP A N 1
ATOM 2662 C CA . TRP A 1 342 ? -13.357 -8.671 26.976 1.00 98.56 342 TRP A CA 1
ATOM 2663 C C . TRP A 1 342 ? -14.751 -8.654 26.327 1.00 98.56 342 TRP A C 1
ATOM 2665 O O . TRP A 1 342 ? -15.648 -9.335 26.827 1.00 98.56 342 TRP A O 1
ATOM 2675 N N . PHE A 1 343 ? -14.920 -8.030 25.153 1.00 98.62 343 PHE A N 1
ATOM 2676 C CA . PHE A 1 343 ? -16.169 -8.118 24.385 1.00 98.62 343 PHE A CA 1
ATOM 2677 C C . PHE A 1 343 ? -16.521 -9.564 24.010 1.00 98.62 343 PHE A C 1
ATOM 2679 O O . PHE A 1 343 ? -17.648 -10.000 24.236 1.00 98.62 343 PHE A O 1
ATOM 2686 N N . ILE A 1 344 ? -15.566 -10.337 23.479 1.00 98.50 344 ILE A N 1
ATOM 2687 C CA . ILE A 1 344 ? -15.789 -11.740 23.089 1.00 98.50 344 ILE A CA 1
ATOM 2688 C C . ILE A 1 344 ? -16.244 -12.579 24.289 1.00 98.50 344 ILE A C 1
ATOM 2690 O O . ILE A 1 344 ? -17.117 -13.432 24.132 1.00 98.50 344 ILE A O 1
ATOM 2694 N N . SER A 1 345 ? -15.706 -12.331 25.487 1.00 97.88 345 SER A N 1
ATOM 2695 C CA . SER A 1 345 ? -16.103 -13.047 26.709 1.00 97.88 345 SER A CA 1
ATOM 2696 C C . SER A 1 345 ? -17.535 -12.757 27.170 1.00 97.88 345 SER A C 1
ATOM 2698 O O . SER A 1 345 ? -18.079 -13.526 27.955 1.00 97.88 345 SER A O 1
ATOM 2700 N N . GLY A 1 346 ? -18.159 -11.686 26.672 1.00 97.25 346 GLY A N 1
ATOM 2701 C CA . GLY A 1 346 ? -19.477 -11.244 27.122 1.00 97.25 346 GLY A CA 1
ATOM 2702 C C . GLY A 1 346 ? -19.459 -10.420 28.412 1.00 97.25 346 GLY A C 1
ATOM 2703 O O . GLY A 1 346 ? -20.523 -10.110 28.940 1.00 97.25 346 GLY A O 1
ATOM 2704 N N . SER A 1 347 ? -18.273 -10.069 28.919 1.00 97.19 347 SER A N 1
ATOM 2705 C CA . SER A 1 347 ? -18.124 -9.313 30.163 1.00 97.19 347 SER A CA 1
ATOM 2706 C C . SER A 1 347 ? -18.688 -7.894 30.045 1.00 97.19 347 SER A C 1
ATOM 2708 O O . SER A 1 347 ? -18.630 -7.266 28.986 1.00 97.19 347 SER A O 1
ATOM 2710 N N . THR A 1 348 ? -19.234 -7.398 31.156 1.00 97.06 348 THR A N 1
ATOM 2711 C CA . THR A 1 348 ? -19.784 -6.040 31.308 1.00 97.06 348 THR A CA 1
ATOM 2712 C C . THR A 1 348 ? -19.072 -5.236 32.389 1.00 97.06 348 THR A C 1
ATOM 2714 O O . THR A 1 348 ? -19.318 -4.041 32.529 1.00 97.06 348 THR A O 1
ATOM 2717 N N . ASN A 1 349 ? -18.157 -5.867 33.134 1.00 96.88 349 ASN A N 1
ATOM 2718 C CA . ASN A 1 349 ? -17.469 -5.229 34.245 1.00 96.88 349 ASN A CA 1
ATOM 2719 C C . ASN A 1 349 ? -16.097 -4.687 33.816 1.00 96.88 349 ASN A C 1
ATOM 2721 O O . ASN A 1 349 ? -15.198 -5.453 33.448 1.00 96.88 349 ASN A O 1
ATOM 2725 N N . ALA A 1 350 ? -15.931 -3.365 33.895 1.00 97.38 350 ALA A N 1
ATOM 2726 C CA . ALA A 1 350 ? -14.698 -2.655 33.564 1.00 97.38 350 ALA A CA 1
ATOM 2727 C C . ALA A 1 350 ? -13.523 -3.021 34.491 1.00 97.38 350 ALA A C 1
ATOM 2729 O O . ALA A 1 350 ? -12.369 -2.919 34.072 1.00 97.38 350 ALA A O 1
ATOM 2730 N N . LYS A 1 351 ? -13.787 -3.518 35.710 1.00 97.62 351 LYS A N 1
ATOM 2731 C CA . LYS A 1 351 ? -12.745 -3.940 36.666 1.00 97.62 351 LYS A CA 1
ATOM 2732 C C . LYS A 1 351 ? -11.834 -5.033 36.098 1.00 97.62 351 LYS A C 1
ATOM 2734 O O . LYS A 1 351 ? -10.633 -5.001 36.333 1.00 97.62 351 LYS A O 1
ATOM 2739 N N . VAL A 1 352 ? -12.363 -5.906 35.235 1.00 97.94 352 VAL A N 1
ATOM 2740 C CA . VAL A 1 352 ? -11.576 -6.941 34.533 1.00 97.94 352 VAL A CA 1
ATOM 2741 C C . VAL A 1 352 ? -10.472 -6.328 33.659 1.00 97.94 352 VAL A C 1
ATOM 2743 O O . VAL A 1 352 ? -9.384 -6.889 33.531 1.00 97.94 352 VAL A O 1
ATOM 2746 N N . LEU A 1 353 ? -10.730 -5.170 33.044 1.00 98.25 353 LEU A N 1
ATOM 2747 C CA . LEU A 1 353 ? -9.727 -4.435 32.270 1.00 98.25 353 LEU A CA 1
ATOM 2748 C C . LEU A 1 353 ? -8.780 -3.653 33.194 1.00 98.25 353 LEU A C 1
ATOM 2750 O O . LEU A 1 353 ? -7.569 -3.643 32.959 1.00 98.25 353 LEU A O 1
ATOM 2754 N N . GLN A 1 354 ? -9.301 -3.065 34.274 1.00 97.69 354 GLN A N 1
ATOM 2755 C CA . GLN A 1 354 ? -8.510 -2.324 35.265 1.00 97.69 354 GLN A CA 1
ATOM 2756 C C . GLN A 1 354 ? -7.462 -3.198 35.956 1.00 97.69 354 GLN A C 1
ATOM 2758 O O . GLN A 1 354 ? -6.318 -2.766 36.098 1.00 97.69 354 GLN A O 1
ATOM 2763 N N . GLU A 1 355 ? -7.811 -4.437 36.310 1.00 98.00 355 GLU A N 1
ATOM 2764 C CA . GLU A 1 355 ? -6.893 -5.442 36.867 1.00 98.00 355 GLU A CA 1
ATOM 2765 C C . GLU A 1 355 ? -5.710 -5.724 35.927 1.00 98.00 355 GLU A C 1
ATOM 2767 O O . GLU A 1 355 ? -4.598 -6.004 36.372 1.00 98.00 355 GLU A O 1
ATOM 2772 N N . LYS A 1 356 ? -5.912 -5.567 34.612 1.00 97.94 356 LYS A N 1
ATOM 2773 C CA . LYS A 1 356 ? -4.859 -5.673 33.590 1.00 97.94 356 LYS A CA 1
ATOM 2774 C C . LYS A 1 356 ? -4.147 -4.343 33.310 1.00 97.94 356 LYS A C 1
ATOM 2776 O O . LYS A 1 356 ? -3.284 -4.283 32.431 1.00 97.94 356 LYS A O 1
ATOM 2781 N N . GLY A 1 357 ? -4.478 -3.275 34.031 1.00 97.94 357 GLY A N 1
ATOM 2782 C CA . GLY A 1 357 ? -3.937 -1.930 33.832 1.00 97.94 357 GLY A CA 1
ATOM 2783 C C . GLY A 1 357 ? -4.526 -1.189 32.627 1.00 97.94 357 GLY A C 1
ATOM 2784 O O . GLY A 1 357 ? -3.907 -0.248 32.132 1.00 97.94 357 GLY A O 1
ATOM 2785 N N . ILE A 1 358 ? -5.693 -1.603 32.127 1.00 98.19 358 ILE A N 1
ATOM 2786 C CA . ILE A 1 358 ? -6.376 -0.978 30.989 1.00 98.19 358 ILE A CA 1
ATOM 2787 C C . ILE A 1 358 ? -7.536 -0.132 31.507 1.00 98.19 358 ILE A C 1
ATOM 2789 O O . ILE A 1 358 ? -8.494 -0.652 32.063 1.00 98.19 358 ILE A O 1
ATOM 2793 N N . ARG A 1 359 ? -7.443 1.184 31.290 1.00 98.06 359 ARG A N 1
ATOM 2794 C CA . ARG A 1 359 ? -8.302 2.202 31.924 1.00 98.06 359 ARG A CA 1
ATOM 2795 C C . ARG A 1 359 ? -9.251 2.929 30.968 1.00 98.06 359 ARG A C 1
ATOM 2797 O O . ARG A 1 359 ? -9.776 3.990 31.285 1.00 98.06 359 ARG A O 1
ATOM 2804 N N . ILE A 1 360 ? -9.443 2.393 29.762 1.00 97.75 360 ILE A N 1
ATOM 2805 C CA . ILE A 1 360 ? -10.201 3.063 28.687 1.00 97.75 360 ILE A CA 1
ATOM 2806 C C . ILE A 1 360 ? -11.695 3.249 29.018 1.00 97.75 360 ILE A C 1
ATOM 2808 O O . ILE A 1 360 ? -12.320 4.140 28.454 1.00 97.75 360 ILE A O 1
ATOM 2812 N N . TRP A 1 361 ? -12.239 2.457 29.952 1.00 98.19 361 TRP A N 1
ATOM 2813 C CA . TRP A 1 361 ? -13.639 2.515 30.395 1.00 98.19 361 TRP A CA 1
ATOM 2814 C C . TRP A 1 361 ? -13.843 3.195 31.761 1.00 98.19 361 TRP A C 1
ATOM 2816 O O . TRP A 1 361 ? -14.988 3.406 32.152 1.00 98.19 361 TRP A O 1
ATOM 2826 N N . ASP A 1 362 ? -12.776 3.580 32.476 1.00 97.75 362 ASP A N 1
ATOM 2827 C CA . ASP A 1 362 ? -12.849 4.049 33.874 1.00 97.75 362 ASP A CA 1
ATOM 2828 C C . ASP A 1 362 ? -13.791 5.246 34.050 1.00 97.75 362 ASP A C 1
ATOM 2830 O O . ASP A 1 362 ? -14.625 5.259 34.953 1.00 97.75 362 ASP A O 1
ATOM 2834 N N . GLY A 1 363 ? -13.711 6.235 33.153 1.00 96.88 363 GLY A N 1
ATOM 2835 C CA . GLY A 1 363 ? -14.564 7.424 33.222 1.00 96.88 363 GLY A CA 1
ATOM 2836 C C . GLY A 1 363 ? -16.055 7.086 33.122 1.00 96.88 363 GLY A C 1
ATOM 2837 O O . GLY A 1 363 ? -16.856 7.600 33.900 1.00 96.88 363 GLY A O 1
ATOM 2838 N N . ASN A 1 364 ? -16.415 6.176 32.211 1.00 97.56 364 ASN A N 1
ATOM 2839 C CA . ASN A 1 364 ? -17.797 5.749 31.971 1.00 97.56 364 ASN A CA 1
ATOM 2840 C C . ASN A 1 364 ? -18.302 4.690 32.960 1.00 97.56 364 ASN A C 1
ATOM 2842 O O . ASN A 1 364 ? -19.495 4.408 32.977 1.00 97.56 364 ASN A O 1
ATOM 2846 N N . ALA A 1 365 ? -17.412 4.103 33.758 1.00 97.12 365 ALA A N 1
ATOM 2847 C CA . ALA A 1 365 ? -17.752 3.102 34.761 1.00 97.12 365 ALA A CA 1
ATOM 2848 C C . ALA A 1 365 ? -17.757 3.658 36.196 1.00 97.12 365 ALA A C 1
ATOM 2850 O O . ALA A 1 365 ? -18.132 2.938 37.120 1.00 97.12 365 ALA A O 1
ATOM 2851 N N . SER A 1 366 ? -17.319 4.910 36.380 1.00 98.00 366 SER A N 1
ATOM 2852 C CA . SER A 1 366 ? -17.231 5.566 37.687 1.00 98.00 366 SER A CA 1
ATOM 2853 C C . SER A 1 366 ? -18.600 5.758 38.338 1.00 98.00 366 SER A C 1
ATOM 2855 O O . SER A 1 366 ? -19.594 6.013 37.652 1.00 98.00 366 SER A O 1
ATOM 2857 N N . ARG A 1 367 ? -18.638 5.729 39.677 1.00 97.75 367 ARG A N 1
ATOM 2858 C CA . ARG A 1 367 ? -19.863 5.998 40.453 1.00 97.75 367 ARG A CA 1
ATOM 2859 C C . ARG A 1 367 ? -20.538 7.311 40.038 1.00 97.75 367 ARG A C 1
ATOM 2861 O O . ARG A 1 367 ? -21.724 7.329 39.727 1.00 97.75 367 ARG A O 1
ATOM 2868 N N . ALA A 1 368 ? -19.752 8.385 39.949 1.00 97.81 368 ALA A N 1
ATOM 2869 C CA . ALA A 1 368 ? -20.242 9.713 39.587 1.00 97.81 368 ALA A CA 1
ATOM 2870 C C . ALA A 1 368 ? -20.890 9.752 38.193 1.00 97.81 368 ALA A C 1
ATOM 2872 O O . ALA A 1 368 ? -21.917 10.404 38.011 1.00 97.81 368 ALA A O 1
ATOM 2873 N N . TYR A 1 369 ? -20.312 9.056 37.208 1.00 97.19 369 TYR A N 1
ATOM 2874 C CA . TYR A 1 369 ? -20.891 9.003 35.867 1.00 97.19 369 TYR A CA 1
ATOM 2875 C C . TYR A 1 369 ? -22.193 8.202 35.843 1.00 97.19 369 TYR A C 1
ATOM 2877 O O . TYR A 1 369 ? -23.173 8.677 35.274 1.00 97.19 369 TYR A O 1
ATOM 2885 N N . LEU A 1 370 ? -22.212 7.021 36.471 1.00 97.19 370 LEU A N 1
ATOM 2886 C CA . LEU A 1 370 ? -23.397 6.162 36.535 1.00 97.19 370 LEU A CA 1
ATOM 2887 C C . LEU A 1 370 ? -24.572 6.874 37.221 1.00 97.19 370 LEU A C 1
ATOM 2889 O O . LEU A 1 370 ? -25.676 6.881 36.679 1.00 97.19 370 LEU A O 1
ATOM 2893 N N . ASP A 1 371 ? -24.326 7.548 38.346 1.00 97.31 371 ASP A N 1
ATOM 2894 C CA . ASP A 1 371 ? -25.344 8.356 39.031 1.00 97.31 371 ASP A CA 1
ATOM 2895 C C . ASP A 1 371 ? -25.804 9.529 38.162 1.00 97.31 371 ASP A C 1
ATOM 2897 O O . ASP A 1 371 ? -27.000 9.797 38.054 1.00 97.31 371 ASP A O 1
ATOM 2901 N N . GLY A 1 372 ? -24.865 10.187 37.475 1.00 96.69 372 GLY A N 1
ATOM 2902 C CA . GLY A 1 372 ? -25.148 11.297 36.565 1.00 96.69 372 GLY A CA 1
ATOM 2903 C C . GLY A 1 372 ? -26.035 10.927 35.371 1.00 96.69 372 GLY A C 1
ATOM 2904 O O . GLY A 1 372 ? -26.670 11.810 34.797 1.00 96.69 372 GLY A O 1
ATOM 2905 N N . ILE A 1 373 ? -26.114 9.642 35.008 1.00 95.62 373 ILE A N 1
ATOM 2906 C CA . ILE A 1 373 ? -27.030 9.125 33.977 1.00 95.62 373 ILE A CA 1
ATOM 2907 C C . ILE A 1 373 ? -28.217 8.339 34.560 1.00 95.62 373 ILE A C 1
ATOM 2909 O O . ILE A 1 373 ? -28.955 7.706 33.806 1.00 95.62 373 ILE A O 1
ATOM 2913 N N . GLY A 1 374 ? -28.416 8.388 35.882 1.00 96.25 374 GLY A N 1
ATOM 2914 C CA . GLY A 1 374 ? -29.561 7.791 36.573 1.00 96.25 374 GLY A CA 1
ATOM 2915 C C . G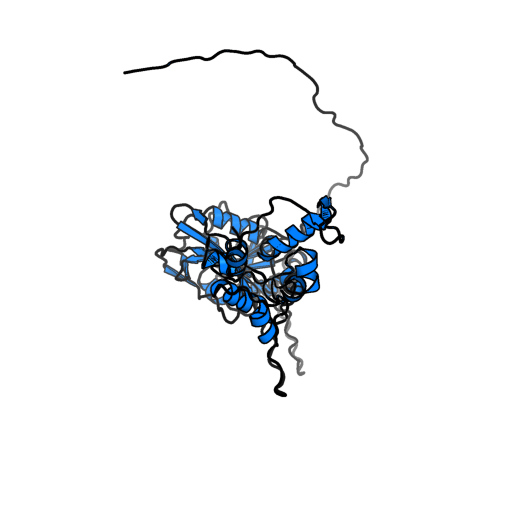LY A 1 374 ? -29.463 6.287 36.841 1.00 96.25 374 GLY A C 1
ATOM 2916 O O . GLY A 1 374 ? -30.472 5.681 37.181 1.00 96.25 374 GLY A O 1
ATOM 2917 N N . LEU A 1 375 ? -28.281 5.678 36.704 1.00 95.38 375 LEU A N 1
ATOM 2918 C CA . LEU A 1 375 ? -28.032 4.253 36.972 1.00 95.38 375 LEU A CA 1
ATOM 2919 C C . LEU A 1 375 ? -27.481 4.047 38.390 1.00 95.38 375 LEU A C 1
ATOM 2921 O O . LEU A 1 375 ? -26.394 3.496 38.594 1.00 95.38 375 LEU A O 1
ATOM 2925 N N . THR A 1 376 ? -28.222 4.543 39.378 1.00 94.81 376 THR A N 1
ATOM 2926 C CA . THR A 1 376 ? -27.809 4.570 40.793 1.00 94.81 376 THR A CA 1
ATOM 2927 C C . THR A 1 376 ? -27.709 3.183 41.428 1.00 94.81 376 THR A C 1
ATOM 2929 O O . THR A 1 376 ? -26.953 2.980 42.372 1.00 94.81 376 THR A O 1
ATOM 2932 N N . GLU A 1 377 ? -28.452 2.216 40.896 1.00 93.81 377 GLU A N 1
ATOM 2933 C CA . GLU A 1 377 ? -28.531 0.835 41.370 1.00 93.81 377 GLU A CA 1
ATOM 2934 C C . GLU A 1 377 ? -27.399 -0.059 40.852 1.00 93.81 377 GLU A C 1
ATOM 2936 O O . GLU A 1 377 ? -27.178 -1.147 41.381 1.00 93.81 377 GLU A O 1
ATOM 2941 N N . ARG A 1 378 ? -26.682 0.373 39.808 1.00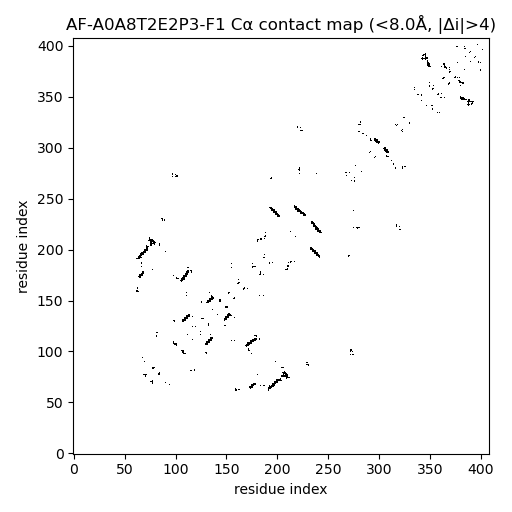 92.56 378 ARG A N 1
ATOM 2942 C CA . ARG A 1 378 ? -25.555 -0.390 39.255 1.00 92.56 378 ARG A CA 1
ATOM 2943 C C . ARG A 1 378 ? -24.339 -0.245 40.133 1.00 92.56 378 ARG A C 1
ATOM 2945 O O . ARG A 1 378 ? -24.074 0.848 40.605 1.00 92.56 378 ARG A O 1
ATOM 2952 N N . GLU A 1 379 ? -23.547 -1.294 40.293 1.00 96.06 379 GLU A N 1
ATOM 2953 C CA . GLU A 1 379 ? -22.260 -1.185 40.980 1.00 96.06 379 GLU A CA 1
ATOM 2954 C C . GLU A 1 379 ? -21.231 -0.417 40.140 1.00 96.06 379 GLU A C 1
ATOM 2956 O O . GLU A 1 379 ? -21.237 -0.469 38.910 1.00 96.06 379 GLU A O 1
ATOM 2961 N N . GLU A 1 380 ? -20.290 0.262 40.801 1.00 96.94 380 GLU A N 1
ATOM 2962 C CA . GLU A 1 380 ? -19.153 0.869 40.105 1.00 96.94 380 GLU A CA 1
ATOM 2963 C C . GLU A 1 380 ? -18.353 -0.204 39.349 1.00 96.94 380 GLU A C 1
ATOM 2965 O O . GLU A 1 380 ? -17.999 -1.252 39.907 1.00 96.94 380 GLU A O 1
ATOM 2970 N N . GLY A 1 381 ? -18.058 0.060 38.075 1.00 96.12 381 GLY A N 1
ATOM 2971 C CA . GLY A 1 381 ? -17.469 -0.920 37.163 1.00 96.12 381 GLY A CA 1
ATOM 2972 C C . GLY A 1 381 ? -18.481 -1.648 36.271 1.00 96.12 381 GLY A C 1
ATOM 2973 O O . GLY A 1 381 ? -18.088 -2.069 35.184 1.00 96.12 381 GLY A O 1
ATOM 2974 N N . ASP A 1 382 ? -19.754 -1.784 36.666 1.00 96.94 382 ASP A N 1
ATOM 2975 C CA . ASP A 1 382 ? -20.776 -2.440 35.837 1.00 96.94 382 ASP A CA 1
ATOM 2976 C C . ASP A 1 382 ? -21.323 -1.486 34.768 1.00 96.94 382 ASP A C 1
ATOM 2978 O O . ASP A 1 382 ? -22.136 -0.601 35.035 1.00 96.94 382 ASP A O 1
ATOM 2982 N N . LEU A 1 383 ? -20.906 -1.708 33.520 1.00 96.50 383 LEU A N 1
ATOM 2983 C CA . LEU A 1 383 ? -21.374 -0.943 32.365 1.00 96.50 383 LEU A CA 1
ATOM 2984 C C . LEU A 1 383 ? -22.767 -1.394 31.889 1.00 96.50 383 LEU A C 1
ATOM 2986 O O . LEU A 1 383 ? -23.350 -0.769 31.002 1.00 96.50 383 LEU A O 1
ATOM 2990 N N . GLY A 1 384 ? -23.317 -2.473 32.455 1.00 94.94 384 GLY A N 1
ATOM 2991 C CA . GLY A 1 384 ? -24.584 -3.049 32.027 1.00 94.94 384 GLY A CA 1
ATOM 2992 C C . GLY A 1 384 ? -24.492 -3.742 30.661 1.00 94.94 384 GLY A C 1
ATOM 2993 O O . GLY A 1 384 ? -23.417 -4.182 30.256 1.00 94.94 384 GLY A O 1
ATOM 2994 N N . PRO A 1 385 ? -25.611 -3.897 29.928 1.00 96.25 385 PRO A N 1
ATOM 2995 C CA . PRO A 1 385 ? -25.689 -4.765 28.752 1.00 96.25 385 PRO A CA 1
ATOM 2996 C C . PRO A 1 385 ? -25.098 -4.113 27.483 1.00 96.25 385 PRO A C 1
ATOM 2998 O O . PRO A 1 385 ? -25.795 -3.925 26.483 1.00 96.25 385 PRO A O 1
ATOM 3001 N N . VAL A 1 386 ? -23.809 -3.762 27.533 1.00 96.25 386 VAL A N 1
ATOM 3002 C CA . VAL A 1 386 ? -23.026 -3.172 26.433 1.00 96.25 386 VAL A CA 1
ATOM 3003 C C . VAL A 1 386 ? -22.557 -4.232 25.422 1.00 96.25 386 VAL A C 1
ATOM 3005 O O . VAL A 1 386 ? -23.040 -5.362 25.415 1.00 96.25 386 VAL A O 1
ATOM 3008 N N . TYR A 1 387 ? -21.623 -3.864 24.540 1.00 97.56 387 TYR A N 1
ATOM 3009 C CA . TYR A 1 387 ? -21.156 -4.631 23.379 1.00 97.56 387 TYR A CA 1
ATOM 3010 C C . TYR A 1 387 ? -21.020 -6.139 23.613 1.00 97.56 387 TYR A C 1
ATOM 3012 O O . TYR A 1 387 ? -21.704 -6.912 22.946 1.00 97.56 387 TYR A O 1
ATOM 3020 N N . GLY A 1 388 ? -20.177 -6.560 24.564 1.00 96.75 388 GLY A N 1
ATOM 3021 C CA . GLY A 1 388 ? -19.908 -7.978 24.801 1.00 96.75 388 GLY A CA 1
ATOM 3022 C C . GLY A 1 388 ? -21.162 -8.755 25.188 1.00 96.75 388 GLY A C 1
ATOM 3023 O O . GLY A 1 388 ? -21.449 -9.802 24.606 1.00 96.75 388 GLY A O 1
ATOM 3024 N N . PHE A 1 389 ? -21.961 -8.212 26.109 1.00 97.75 389 PHE A N 1
ATOM 3025 C CA . PHE A 1 389 ? -23.237 -8.813 26.484 1.00 97.75 389 PHE A CA 1
ATOM 3026 C C . PHE A 1 389 ? -24.161 -8.953 25.274 1.00 97.75 389 PHE A C 1
ATOM 3028 O O . PHE A 1 389 ? -24.687 -10.033 25.044 1.00 97.75 389 PHE A O 1
ATOM 3035 N N . GLN A 1 390 ? -24.313 -7.914 24.447 1.00 97.56 390 GLN A N 1
ATOM 3036 C CA . GLN A 1 390 ? -25.163 -8.000 23.252 1.00 97.56 390 GLN A CA 1
ATOM 3037 C C . GLN A 1 390 ? -24.637 -9.007 22.223 1.00 97.56 390 GLN A C 1
ATOM 3039 O O . GLN A 1 390 ? -25.429 -9.673 21.566 1.00 97.56 390 GLN A O 1
ATOM 3044 N N . TRP A 1 391 ? -23.317 -9.167 22.089 1.00 97.44 391 TRP A N 1
ATOM 3045 C CA . TRP A 1 391 ? -22.727 -10.158 21.183 1.00 97.44 391 TRP A CA 1
ATOM 3046 C C . TRP A 1 391 ? -23.002 -11.598 21.618 1.00 97.44 391 TRP A C 1
ATOM 3048 O O . TRP A 1 391 ? -23.127 -12.481 20.771 1.00 97.44 391 TRP A O 1
ATOM 3058 N N . ARG A 1 392 ? -23.067 -11.855 22.929 1.00 97.00 392 ARG A N 1
ATOM 3059 C CA . ARG A 1 392 ? -23.191 -13.213 23.484 1.00 97.00 392 ARG A CA 1
ATOM 3060 C C . ARG A 1 392 ? -24.602 -13.560 23.964 1.00 97.00 392 ARG A C 1
ATOM 3062 O O . ARG A 1 392 ? -24.956 -14.735 23.994 1.00 97.00 392 ARG A O 1
ATOM 3069 N N . HIS A 1 393 ? -25.394 -12.552 24.312 1.00 96.00 393 HIS A N 1
ATOM 3070 C CA . HIS A 1 393 ? -26.661 -12.657 25.038 1.00 96.00 393 HIS A CA 1
ATOM 3071 C C . HIS A 1 393 ? -27.709 -11.654 24.517 1.00 96.00 393 HIS A C 1
ATOM 3073 O O . HIS A 1 393 ? -28.456 -11.059 25.294 1.00 96.00 393 HIS A O 1
ATOM 3079 N N . PHE A 1 394 ? -27.769 -11.447 23.196 1.00 96.50 394 PHE A N 1
ATOM 3080 C CA . PHE A 1 394 ? -28.732 -10.535 22.572 1.00 96.50 394 PHE A CA 1
ATOM 3081 C C . PHE A 1 394 ? -30.175 -10.816 23.029 1.00 96.50 394 PHE A C 1
ATOM 3083 O O . PHE A 1 394 ? -30.661 -11.943 22.929 1.00 96.50 394 PHE A O 1
ATOM 3090 N N . GLY A 1 395 ? -30.863 -9.783 23.522 1.00 92.94 395 GLY A N 1
ATOM 3091 C CA . GLY A 1 395 ? -32.252 -9.870 23.989 1.00 92.94 395 GLY A CA 1
ATOM 3092 C C . GLY A 1 395 ? -32.449 -10.508 25.371 1.00 92.94 395 GLY A C 1
ATOM 3093 O O . GLY A 1 395 ? -33.579 -10.550 25.856 1.00 92.94 395 GLY A O 1
ATOM 3094 N N . ALA A 1 396 ? -31.387 -10.976 26.033 1.00 93.38 396 ALA A N 1
ATOM 3095 C CA . ALA A 1 396 ? -31.488 -11.478 27.398 1.00 93.38 396 ALA A CA 1
ATOM 3096 C C . ALA A 1 396 ? -31.729 -10.332 28.393 1.00 93.38 396 ALA A C 1
ATOM 3098 O O . ALA A 1 396 ? -31.184 -9.232 28.264 1.00 93.38 396 ALA A O 1
ATOM 3099 N N . LYS A 1 397 ? -32.517 -10.611 29.434 1.00 84.75 397 LYS A N 1
ATOM 3100 C CA . LYS A 1 397 ? -32.670 -9.701 30.571 1.00 84.75 397 LYS A CA 1
ATOM 3101 C C . LYS A 1 397 ? -31.349 -9.652 31.334 1.00 84.75 397 LYS A C 1
ATOM 3103 O O . LYS A 1 397 ? -30.892 -10.667 31.851 1.00 84.75 397 LYS A O 1
ATOM 3108 N N . SER A 1 398 ? -30.730 -8.475 31.404 1.00 68.69 398 SER A N 1
ATOM 3109 C CA . SER A 1 398 ? -29.605 -8.264 32.323 1.00 68.69 398 SER A CA 1
ATOM 3110 C C . SER A 1 398 ? -30.097 -8.423 33.767 1.00 68.69 398 SER A C 1
ATOM 3112 O O . SER A 1 398 ? -31.252 -8.103 34.048 1.00 68.69 398 SER A O 1
ATOM 3114 N N . VAL A 1 399 ? -29.259 -8.898 34.690 1.00 64.25 399 VAL A N 1
ATOM 3115 C CA . VAL A 1 399 ? -29.673 -9.156 36.087 1.00 64.25 399 VAL A CA 1
ATOM 3116 C C . VAL A 1 399 ? -30.247 -7.894 36.757 1.00 64.25 399 VAL A C 1
ATOM 3118 O O . VAL A 1 399 ? -31.234 -7.981 37.480 1.00 64.25 399 VAL A O 1
ATOM 3121 N N . ALA A 1 400 ? -29.754 -6.704 36.395 1.00 55.72 400 ALA A N 1
ATOM 3122 C CA . ALA A 1 400 ? -30.325 -5.423 36.828 1.00 55.72 400 ALA A CA 1
ATOM 3123 C C . ALA A 1 400 ? -31.784 -5.193 36.363 1.00 55.72 400 ALA A C 1
ATOM 3125 O O . ALA A 1 400 ? -32.549 -4.525 37.045 1.00 55.72 400 ALA A O 1
ATOM 3126 N N . SER A 1 401 ? -32.198 -5.768 35.227 1.00 48.72 401 SER A N 1
ATOM 3127 C CA . SER A 1 401 ? -33.581 -5.674 34.716 1.00 48.72 401 SER A CA 1
ATOM 3128 C C . SER A 1 401 ? -34.550 -6.696 35.317 1.00 48.72 401 SER A C 1
ATOM 3130 O O . SER A 1 401 ? -35.752 -6.594 35.090 1.00 48.72 401 SER A O 1
ATOM 3132 N N . LEU A 1 402 ? -34.051 -7.699 36.049 1.00 45.16 402 LEU A N 1
ATOM 3133 C CA . LEU A 1 402 ? -34.909 -8.661 36.748 1.00 45.16 402 LEU A CA 1
ATOM 3134 C C . LEU A 1 402 ? -35.416 -8.082 38.073 1.00 45.16 402 LEU A C 1
ATOM 3136 O O . LEU A 1 402 ? -36.581 -8.266 38.402 1.00 45.16 402 LEU A O 1
ATOM 3140 N N . LEU A 1 403 ? -34.597 -7.281 38.761 1.00 45.28 403 LEU A N 1
ATOM 3141 C CA . LEU A 1 403 ? -34.969 -6.653 40.034 1.00 45.28 403 LEU A CA 1
ATOM 3142 C C . LEU A 1 403 ? -36.092 -5.605 39.912 1.00 45.28 403 LEU A C 1
ATOM 3144 O O . LEU A 1 403 ? -36.742 -5.303 40.907 1.00 45.28 403 LEU A O 1
ATOM 3148 N N . SER A 1 404 ? -36.355 -5.071 38.715 1.00 46.19 404 SER A N 1
ATOM 3149 C CA . SER A 1 404 ? -37.463 -4.132 38.473 1.00 46.19 404 SER A CA 1
ATOM 3150 C C . SER A 1 404 ? -38.772 -4.796 38.035 1.00 46.19 404 SER A C 1
ATOM 3152 O O . SER A 1 404 ? -39.777 -4.106 37.884 1.00 46.19 404 SER A O 1
ATOM 3154 N N . LEU A 1 405 ? -38.779 -6.114 37.800 1.00 44.75 405 LEU A N 1
ATOM 3155 C CA . LEU A 1 405 ? -39.966 -6.850 37.349 1.00 44.75 405 LEU A CA 1
ATOM 3156 C C . LEU A 1 405 ? -40.651 -7.657 38.459 1.00 44.75 405 LEU A C 1
ATOM 3158 O O . LEU A 1 405 ? -41.785 -8.078 38.257 1.00 44.75 405 LEU A O 1
ATOM 3162 N N . ASP A 1 406 ? -40.023 -7.799 39.627 1.00 40.62 406 ASP A N 1
ATOM 3163 C CA . ASP A 1 406 ? -40.593 -8.496 40.791 1.00 40.62 406 ASP A CA 1
ATOM 3164 C C . ASP A 1 406 ? -41.381 -7.551 41.733 1.00 40.62 406 ASP A C 1
ATOM 3166 O O . ASP A 1 406 ? -41.551 -7.832 42.917 1.00 40.62 406 ASP A O 1
ATOM 31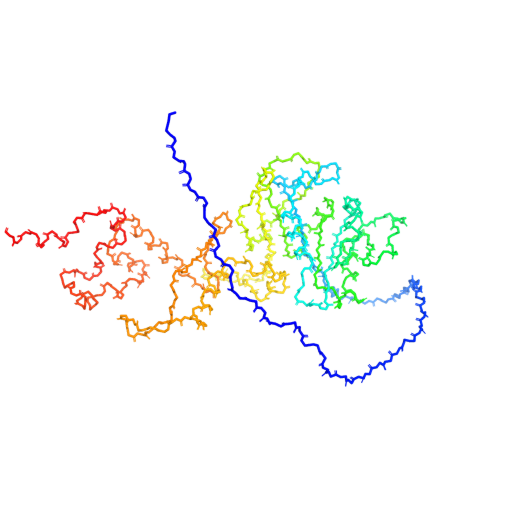70 N N . THR A 1 407 ? -41.859 -6.405 41.228 1.00 40.09 407 THR A N 1
ATOM 3171 C CA . THR A 1 407 ? -42.620 -5.388 41.994 1.00 40.09 407 THR A CA 1
ATOM 3172 C C . THR A 1 407 ? -44.058 -5.160 41.502 1.00 40.09 407 THR A C 1
ATOM 3174 O O . THR A 1 407 ? -44.583 -4.055 41.635 1.00 40.09 407 THR A O 1
ATOM 3177 N N . PHE A 1 408 ? -44.720 -6.193 40.971 1.00 36.72 408 PHE A N 1
ATOM 3178 C CA . PHE A 1 408 ? -46.157 -6.151 40.662 1.00 36.72 408 PHE A CA 1
ATOM 3179 C C . PHE A 1 408 ? -46.939 -7.301 41.283 1.00 36.72 408 PHE A C 1
ATOM 3181 O O . PHE A 1 408 ? -46.463 -8.455 41.194 1.00 36.72 408 PHE A O 1
#